Protein AF-0000000084549897 (afdb_homodimer)

Secondary structure (DSSP, 8-state):
---------------SS-EEEEEEEEEE-S-HHHHHHHHHHHH--EEEEEESGGGT-SSEEEEEEEETTEEEEEEEESSTTSHHHHHHHHH-SEEEEEEEEES-HHHHHHHHHHTT-EEEEEEEEEEETTEEEEEEEEE-STT-EEEEEEESS--SSSSTT-EE--S--------EEEEEEEEEE-S-HHHHHHHIIIII--EEEEEE-TTTSB-SS-EEEEEEEE-TTS--EEEEEEEE--SS--HHHHHHHHHTS-EEEEEEEEES-HHHHHHHHHHTT--B----THHHHTHHHHH---SS-HHHHHHHT-EEEEETTEEEEEEEBPPSSSSTT-EEEEEEEEB--S--HHHHHHHHHHHHHHHHHTT--/---------------SS-EEEEEEEEEE-S-HHHHHHHHHHHH--EEEEEESGGGT-SSEEEEEEEETTEEEEEEEESSTTSHHHHHHHHH-SEEEEEEEEES-HHHHHHHHHHTT-EEEEEEEEEEETTEEEEEEEEE-STT-EEEEEEESS--SSSSTT-EE--S--------EEEEEEEEEE-S-HHHHHHHIIIII--EEEEEE-TTTSB-SS-EEEEEEEE-TTS--EEEEEEEE--SS--HHHHHHHHHTS-EEEEEEEEES-HHHHHHHHHHTT--B----THHHHTHHHHH---SS-HHHHHHHT-EEEEETTEEEEEEEBPPSSSSTT-EEEEEEEEB--S--HHHHHHHHHHHHHHHHHTT--

InterPro domains:
  IPR004360 Glyoxalase/fosfomycin resistance/dioxygenase domain [PF00903] (22-131)
  IPR004360 Glyoxalase/fosfomycin resistance/dioxygenase domain [PF00903] (178-324)
  IPR005956 4-hydroxyphenylpyruvate dioxygenase [PIRSF009283] (13-372)
  IPR005956 4-hydroxyphenylpyruvate dioxygenase [PTHR11959] (11-372)
  IPR005956 4-hydroxyphenylpyruvate dioxygenase [TIGR01263] (21-372)
  IPR029068 Glyoxalase/Bleomycin resistance protein/Dihydroxybiphenyl dioxygenase [G3DSA:3.10.180.10] (5-171)
  IPR029068 Glyoxalase/Bleomycin resistance protein/Dihydroxybiphenyl dioxygenase [G3DSA:3.10.180.10] (173-373)
  IPR029068 Glyoxalase/Bleomycin resistance protein/Dihydroxybiphenyl dioxygenase [SSF54593] (13-360)
  IPR037523 Vicinal oxygen chelate (VOC), core domain [PS51819] (21-151)
  IPR037523 Vicinal oxygen chelate (VOC), core domain [PS51819] (178-330)
  IPR041735 4-hydroxyphenylpyruvate dioxygenase, C-terminal [cd07250] (176-365)
  IPR041736 4-hydroxyphenylpyruvate dioxygenase, N-terminal [cd08342] (22-164)

Solvent-accessible surface area (backbone atoms only — not comparable to full-atom values): 37862 Å² total; per-residue (Å²): 129,82,78,78,72,63,71,60,83,76,74,89,60,85,62,74,38,60,67,75,44,76,54,32,38,30,30,32,33,57,36,21,55,43,50,49,48,44,43,17,60,38,62,15,24,39,73,50,22,34,29,21,43,68,62,68,34,79,51,41,33,35,41,32,30,38,40,66,70,32,34,40,34,32,28,17,40,43,45,53,83,37,71,49,28,50,43,27,33,50,36,38,58,43,56,39,32,48,22,31,26,30,85,50,59,66,59,37,50,55,50,17,38,73,49,67,36,46,73,72,38,74,75,46,78,46,68,51,99,43,31,31,38,38,37,32,33,37,49,56,63,63,78,28,31,32,37,38,37,25,77,74,59,54,69,56,69,75,50,73,69,41,37,67,49,84,66,83,82,82,48,60,71,45,56,49,47,32,70,54,38,42,32,33,40,35,86,52,40,67,62,51,54,48,45,38,28,57,31,45,46,29,40,66,55,38,60,40,44,50,83,71,33,52,60,96,37,25,17,32,31,38,37,30,29,23,39,78,85,60,69,48,34,39,37,34,28,19,54,32,88,48,84,32,66,17,69,52,45,51,26,32,63,52,30,66,44,35,39,50,36,35,45,29,34,26,28,90,48,52,68,64,28,51,51,48,23,45,76,48,60,54,56,60,49,66,58,66,72,71,66,59,75,53,37,53,80,72,53,46,88,70,94,69,59,64,68,58,30,58,75,68,32,48,41,72,32,52,56,99,59,24,30,32,37,36,40,45,38,40,53,69,42,67,39,79,41,33,32,45,32,46,34,24,65,59,58,30,81,78,82,47,65,66,46,50,40,52,49,50,52,34,52,45,53,51,34,49,55,34,64,69,90,130,82,81,80,73,62,72,59,84,76,73,88,60,85,62,76,36,62,68,76,44,75,56,31,38,29,31,33,33,57,36,23,56,42,50,49,48,44,44,18,60,38,62,16,23,40,73,51,22,34,30,22,43,67,62,67,34,77,50,41,33,36,41,31,30,37,39,67,69,32,33,40,34,31,28,18,42,42,44,53,83,38,72,49,27,52,43,27,33,50,37,38,59,43,56,39,31,47,24,30,25,34,87,52,60,66,58,39,51,56,49,16,39,72,49,67,36,46,74,72,40,74,74,46,78,46,67,50,99,44,33,30,36,36,36,32,33,37,50,58,64,65,78,28,31,33,37,37,37,26,77,73,60,54,70,56,70,76,52,73,70,41,38,67,49,84,66,83,83,80,48,60,72,47,56,49,47,32,70,54,36,42,30,34,39,35,85,53,39,69,62,52,54,50,45,39,30,59,30,44,46,28,42,67,56,39,59,40,44,52,83,72,33,54,60,96,37,26,18,33,31,36,37,28,30,23,38,78,84,60,68,47,35,39,37,34,27,17,54,31,88,47,83,34,67,17,69,54,45,50,25,30,63,50,30,65,44,35,38,49,36,35,46,29,33,27,28,91,47,53,67,63,27,50,50,48,25,44,74,46,59,54,55,60,48,68,59,64,72,70,68,58,76,54,36,54,80,74,54,46,88,70,93,69,58,65,68,58,30,59,75,67,34,46,42,72,32,52,57,99,61,25,30,33,38,35,38,45,38,41,54,70,43,67,40,81,42,32,33,46,30,46,33,24,66,58,58,30,82,77,81,47,66,66,46,50,41,53,50,51,51,36,53,47,53,53,35,50,55,36,62,68,90

Organism: NCBI:txid1508404

Nearest PDB structures (foldseek):
  1t47-assembly1_B  TM=9.363E-01  e=7.857E-50  Streptomyces avermitilis
  1sqi-assembly1_B  TM=9.260E-01  e=2.724E-42  Rattus norvegicus
  2r5v-assembly2_B  TM=9.479E-01  e=2.014E-39  Amycolatopsis orientalis
  2r5v-assembly1_A  TM=9.262E-01  e=3.745E-38  Amycolatopsis orientalis
  7yvv-assembly1_A  TM=9.161E-01  e=2.733E-37  Amycolatopsis sp. Hca4

Structure (mmCIF, N/CA/C/O backbone):
data_AF-0000000084549897-model_v1
#
loop_
_entity.id
_entity.type
_entity.pdbx_description
1 polymer '4-hydroxyphenylpyruvate dioxygenase'
#
loop_
_atom_site.group_PDB
_atom_site.id
_atom_site.type_symbol
_atom_site.label_atom_id
_atom_site.label_alt_id
_atom_site.label_comp_id
_atom_site.label_asym_id
_atom_site.label_entity_id
_atom_site.label_seq_id
_atom_site.pdbx_PDB_ins_code
_atom_site.Cartn_x
_atom_site.Cartn_y
_atom_site.Cartn_z
_atom_site.occupancy
_atom_site.B_iso_or_equiv
_atom_site.auth_seq_id
_atom_site.auth_comp_id
_atom_site.auth_asym_id
_atom_site.auth_atom_id
_atom_site.pdbx_PDB_model_num
ATOM 1 N N . MET A 1 1 ? 25.094 -38.125 -17.781 1 20.25 1 MET A N 1
ATOM 2 C CA . MET A 1 1 ? 23.828 -38.812 -18.047 1 20.25 1 MET A CA 1
ATOM 3 C C . MET A 1 1 ? 22.641 -37.969 -17.609 1 20.25 1 MET A C 1
ATOM 5 O O . MET A 1 1 ? 22.531 -37.594 -16.438 1 20.25 1 MET A O 1
ATOM 9 N N . ALA A 1 2 ? 22.141 -37.344 -18.562 1 30.16 2 ALA A N 1
ATOM 10 C CA . ALA A 1 2 ? 21.062 -36.344 -18.422 1 30.16 2 ALA A CA 1
ATOM 11 C C . ALA A 1 2 ? 19.875 -36.938 -17.656 1 30.16 2 ALA A C 1
ATOM 13 O O . ALA A 1 2 ? 19.297 -37.938 -18.078 1 30.16 2 ALA A O 1
ATOM 14 N N . LYS A 1 3 ? 19.828 -36.75 -16.344 1 38.41 3 LYS A N 1
ATOM 15 C CA . LYS A 1 3 ? 18.734 -37.25 -15.516 1 38.41 3 LYS A CA 1
ATOM 16 C C . LYS A 1 3 ? 17.391 -36.938 -16.156 1 38.41 3 LYS A C 1
ATOM 18 O O . LYS A 1 3 ? 17.125 -35.812 -16.578 1 38.41 3 LYS A O 1
ATOM 23 N N . ASP A 1 4 ? 16.5 -37.906 -16.469 1 32.31 4 ASP A N 1
ATOM 24 C CA . ASP A 1 4 ? 15.273 -38.062 -17.25 1 32.31 4 ASP A CA 1
ATOM 25 C C . ASP A 1 4 ? 14.141 -37.219 -16.641 1 32.31 4 ASP A C 1
ATOM 27 O O . ASP A 1 4 ? 13.875 -37.312 -15.445 1 32.31 4 ASP A O 1
ATOM 31 N N . VAL A 1 5 ? 13.75 -36.062 -17.172 1 44.5 5 VAL A N 1
ATOM 32 C CA . VAL A 1 5 ? 12.5 -35.344 -16.953 1 44.5 5 VAL A CA 1
ATOM 33 C C . VAL A 1 5 ? 11.32 -36.281 -17.25 1 44.5 5 VAL A C 1
ATOM 35 O O . VAL A 1 5 ? 11.117 -36.688 -18.391 1 44.5 5 VAL A O 1
ATOM 38 N N . THR A 1 6 ? 10.891 -37.031 -16.344 1 42.66 6 THR A N 1
ATOM 39 C CA . THR A 1 6 ? 9.82 -38 -16.625 1 42.66 6 THR A CA 1
ATOM 40 C C . THR A 1 6 ? 8.477 -37.281 -16.75 1 42.66 6 THR A C 1
ATOM 42 O O . THR A 1 6 ? 8.055 -36.562 -15.836 1 42.66 6 THR A O 1
ATOM 45 N N . GLU A 1 7 ? 8.039 -37.062 -17.938 1 43.56 7 GLU A N 1
ATOM 46 C CA . GLU A 1 7 ? 6.664 -36.688 -18.219 1 43.56 7 GLU A CA 1
ATOM 47 C C . GLU A 1 7 ? 5.688 -37.781 -17.844 1 43.56 7 GLU A C 1
ATOM 49 O O . GLU A 1 7 ? 5.867 -38.938 -18.266 1 43.56 7 GLU A O 1
ATOM 54 N N . VAL A 1 8 ? 4.914 -37.812 -16.828 1 47.12 8 VAL A N 1
ATOM 55 C CA . VAL A 1 8 ? 3.986 -38.844 -16.438 1 47.12 8 VAL A CA 1
ATOM 56 C C . VAL A 1 8 ? 2.711 -38.75 -17.266 1 47.12 8 VAL A C 1
ATOM 58 O O . VAL A 1 8 ? 2.092 -37.688 -17.344 1 47.12 8 VAL A O 1
ATOM 61 N N . THR A 1 9 ? 2.453 -39.656 -18.172 1 41.38 9 THR A N 1
ATOM 62 C CA . THR A 1 9 ? 1.245 -39.812 -18.969 1 41.38 9 THR A CA 1
ATOM 63 C C . THR A 1 9 ? 0.014 -39.938 -18.078 1 41.38 9 THR A C 1
ATOM 65 O O . THR A 1 9 ? -0.021 -40.781 -17.188 1 41.38 9 THR A O 1
ATOM 68 N N . GLN A 1 10 ? -0.901 -39 -18.031 1 42.91 10 GLN A N 1
ATOM 69 C CA . GLN A 1 10 ? -2.074 -38.844 -17.172 1 42.91 10 GLN A CA 1
ATOM 70 C C . GLN A 1 10 ? -3.234 -39.688 -17.688 1 42.91 10 GLN A C 1
ATOM 72 O O . GLN A 1 10 ? -3.654 -39.562 -18.844 1 42.91 10 GLN A O 1
ATOM 77 N N . GLU A 1 11 ? -3.377 -40.906 -17.328 1 41.66 11 GLU A N 1
ATOM 78 C CA . GLU A 1 11 ? -4.656 -41.594 -17.516 1 41.66 11 GLU A CA 1
ATOM 79 C C . GLU A 1 11 ? -5.809 -40.75 -16.953 1 41.66 11 GLU A C 1
ATOM 81 O O . GLU A 1 11 ? -5.676 -40.125 -15.906 1 41.66 11 GLU A O 1
ATOM 86 N N . MET A 1 12 ? -6.816 -40.406 -17.766 1 44.25 12 MET A N 1
ATOM 87 C CA . MET A 1 12 ? -8 -39.625 -17.453 1 44.25 12 MET A CA 1
ATOM 88 C C . MET A 1 12 ? -8.797 -40.25 -16.312 1 44.25 12 MET A C 1
ATOM 90 O O . MET A 1 12 ? -9.477 -41.25 -16.5 1 44.25 12 MET A O 1
ATOM 94 N N . VAL A 1 13 ? -8.375 -40.375 -15.164 1 51.94 13 VAL A N 1
ATOM 95 C CA . VAL A 1 13 ? -9.156 -40.812 -14.008 1 51.94 13 VAL A CA 1
ATOM 96 C C . VAL A 1 13 ? -10.203 -39.75 -13.68 1 51.94 13 VAL A C 1
ATOM 98 O O . VAL A 1 13 ? -10 -38.562 -13.945 1 51.94 13 VAL A O 1
ATOM 101 N N . GLU A 1 14 ? -11.461 -40.219 -13.398 1 60 14 GLU A N 1
ATOM 102 C CA . GLU A 1 14 ? -12.555 -39.375 -12.922 1 60 14 GLU A CA 1
ATOM 103 C C . GLU A 1 14 ? -12.055 -38.344 -11.914 1 60 14 GLU A C 1
ATOM 105 O O . GLU A 1 14 ? -11.32 -38.688 -10.984 1 60 14 GLU A O 1
ATOM 110 N N . ASP A 1 15 ? -12.312 -37.031 -12.188 1 76.38 15 ASP A N 1
ATOM 111 C CA . ASP A 1 15 ? -11.891 -35.938 -11.32 1 76.38 15 ASP A CA 1
ATOM 112 C C . ASP A 1 15 ? -12.633 -35.969 -9.992 1 76.38 15 ASP A C 1
ATOM 114 O O . ASP A 1 15 ? -13.852 -35.75 -9.945 1 76.38 15 ASP A O 1
ATOM 118 N N . ILE A 1 16 ? -12.086 -36.375 -8.953 1 84.81 16 ILE A N 1
ATOM 119 C CA . ILE A 1 16 ? -12.688 -36.562 -7.641 1 84.81 16 ILE A CA 1
ATOM 120 C C . ILE A 1 16 ? -12.984 -35.188 -7.023 1 84.81 16 ILE A C 1
ATOM 122 O O . ILE A 1 16 ? -13.727 -35.094 -6.043 1 84.81 16 ILE A O 1
ATOM 126 N N . PHE A 1 17 ? -12.477 -34.219 -7.527 1 89.56 17 PHE A N 1
ATOM 127 C CA . PHE A 1 17 ? -12.656 -32.812 -7.113 1 89.56 17 PHE A CA 1
ATOM 128 C C . PHE A 1 17 ? -12.664 -31.891 -8.32 1 89.56 17 PHE A C 1
ATOM 130 O O . PHE A 1 17 ? -11.672 -31.234 -8.609 1 89.56 17 PHE A O 1
ATOM 137 N N . PRO A 1 18 ? -13.734 -31.844 -8.945 1 87.94 18 PRO A N 1
ATOM 138 C CA . PRO A 1 18 ? -13.758 -31.109 -10.219 1 87.94 18 PRO A CA 1
ATOM 139 C C . PRO A 1 18 ? -13.727 -29.594 -10.031 1 87.94 18 PRO A C 1
ATOM 141 O O . PRO A 1 18 ? -14.742 -28.984 -9.695 1 87.94 18 PRO A O 1
ATOM 144 N N . VAL A 1 19 ? -12.609 -29.094 -10.227 1 91.62 19 VAL A N 1
ATOM 145 C CA . VAL A 1 19 ? -12.43 -27.641 -10.234 1 91.62 19 VAL A CA 1
ATOM 146 C C . VAL A 1 19 ? -12.672 -27.109 -11.648 1 91.62 19 VAL A C 1
ATOM 148 O O . VAL A 1 19 ? -12.094 -27.594 -12.617 1 91.62 19 VAL A O 1
ATOM 151 N N . GLU A 1 20 ? -13.477 -26.156 -11.727 1 91.19 20 GLU A N 1
ATOM 152 C CA . GLU A 1 20 ? -13.812 -25.594 -13.031 1 91.19 20 GLU A CA 1
ATOM 153 C C . GLU A 1 20 ? -12.828 -24.5 -13.438 1 91.19 20 GLU A C 1
ATOM 155 O O . GLU A 1 20 ? -12.391 -24.453 -14.594 1 91.19 20 GLU A O 1
ATOM 160 N N . SER A 1 21 ? -12.555 -23.625 -12.523 1 94.75 21 SER A N 1
ATOM 161 C CA . SER A 1 21 ? -11.68 -22.484 -12.805 1 94.75 21 SER A CA 1
ATOM 162 C C . SER A 1 21 ? -11.266 -21.781 -11.523 1 94.75 21 SER A C 1
ATOM 164 O O . SER A 1 21 ? -11.781 -22.078 -10.445 1 94.75 21 SER A O 1
ATOM 166 N N . PHE A 1 22 ? -10.289 -20.922 -11.68 1 97.31 22 PHE A N 1
ATOM 167 C CA . PHE A 1 22 ? -10.047 -19.953 -10.617 1 97.31 22 PHE A CA 1
ATOM 168 C C . PHE A 1 22 ? -11.242 -19.016 -10.445 1 97.31 22 PHE A C 1
ATOM 170 O O . PHE A 1 22 ? -11.766 -18.484 -11.43 1 97.31 22 PHE A O 1
ATOM 177 N N . HIS A 1 23 ? -11.719 -18.906 -9.25 1 98.31 23 HIS A N 1
ATOM 178 C CA . HIS A 1 23 ? -12.742 -17.891 -8.984 1 98.31 23 HIS A CA 1
ATOM 179 C C . HIS A 1 23 ? -12.117 -16.531 -8.711 1 98.31 23 HIS A C 1
ATOM 181 O O . HIS A 1 23 ? -12.531 -15.523 -9.289 1 98.31 23 HIS A O 1
ATOM 187 N N . HIS A 1 24 ? -11.156 -16.5 -7.82 1 98.75 24 HIS A N 1
ATOM 188 C CA . HIS A 1 24 ? -10.422 -15.281 -7.461 1 98.75 24 HIS A CA 1
ATOM 189 C C . HIS A 1 24 ? -9.148 -15.617 -6.695 1 98.75 24 HIS A C 1
ATOM 191 O O . HIS A 1 24 ? -8.984 -16.734 -6.199 1 98.75 24 HIS A O 1
ATOM 197 N N . LEU A 1 25 ? -8.25 -14.734 -6.672 1 98.88 25 LEU A N 1
ATOM 198 C CA . LEU A 1 25 ? -7.152 -14.727 -5.707 1 98.88 25 LEU A CA 1
ATOM 199 C C . LEU A 1 25 ? -7.277 -13.555 -4.742 1 98.88 25 LEU A C 1
ATOM 201 O O . LEU A 1 25 ? -7.461 -12.414 -5.168 1 98.88 25 LEU A O 1
ATOM 205 N N . GLU A 1 26 ? -7.238 -13.836 -3.48 1 98.94 26 GLU A N 1
ATOM 206 C CA . GLU A 1 26 ? -7.348 -12.766 -2.492 1 98.94 26 GLU A CA 1
ATOM 207 C C . GLU A 1 26 ? -5.996 -12.477 -1.84 1 98.94 26 GLU A C 1
ATOM 209 O O . GLU A 1 26 ? -5.348 -13.391 -1.314 1 98.94 26 GLU A O 1
ATOM 214 N N . LEU A 1 27 ? -5.613 -11.273 -1.87 1 98.94 27 LEU A N 1
ATOM 215 C CA . LEU A 1 27 ? -4.395 -10.805 -1.224 1 98.94 27 LEU A CA 1
ATOM 216 C C . LEU A 1 27 ? -4.723 -10.023 0.046 1 98.94 27 LEU A C 1
ATOM 218 O O . LEU A 1 27 ? -5.586 -9.141 0.035 1 98.94 27 LEU A O 1
ATOM 222 N N . TYR A 1 28 ? -4.086 -10.375 1.13 1 98.88 28 TYR A N 1
ATOM 223 C CA . TYR A 1 28 ? -4.102 -9.562 2.34 1 98.88 28 TYR A CA 1
ATOM 224 C C . TYR A 1 28 ? -2.992 -8.516 2.307 1 98.88 28 TYR A C 1
ATOM 226 O O . TYR A 1 28 ? -1.827 -8.844 2.074 1 98.88 28 TYR A O 1
ATOM 234 N N . VAL A 1 29 ? -3.428 -7.289 2.52 1 98.81 29 VAL A N 1
ATOM 235 C CA . VAL A 1 29 ? -2.479 -6.195 2.332 1 98.81 29 VAL A CA 1
ATOM 236 C C . VAL A 1 29 ? -2.641 -5.172 3.453 1 98.81 29 VAL A C 1
ATOM 238 O O . VAL A 1 29 ? -3.662 -5.156 4.148 1 98.81 29 VAL A O 1
ATOM 241 N N . GLY A 1 30 ? -1.624 -4.34 3.639 1 98.19 30 GLY A N 1
ATOM 242 C CA . GLY A 1 30 ? -1.642 -3.336 4.691 1 98.19 30 GLY A CA 1
ATOM 243 C C . GLY A 1 30 ? -2.529 -2.15 4.371 1 98.19 30 GLY A C 1
ATOM 244 O O . GLY A 1 30 ? -3.039 -1.485 5.273 1 98.19 30 GLY A O 1
ATOM 245 N N . ASN A 1 31 ? -2.688 -1.859 3.117 1 98.44 31 ASN A N 1
ATOM 246 C CA . ASN A 1 31 ? -3.5 -0.764 2.598 1 98.44 31 ASN A CA 1
ATOM 247 C C . ASN A 1 31 ? -4.156 -1.135 1.271 1 98.44 31 ASN A C 1
ATOM 249 O O . ASN A 1 31 ? -3.582 -0.912 0.205 1 98.44 31 ASN A O 1
ATOM 253 N N . ALA A 1 32 ? -5.379 -1.574 1.386 1 98.81 32 ALA A N 1
ATOM 254 C CA . ALA A 1 32 ? -6.078 -2.115 0.223 1 98.81 32 ALA A CA 1
ATOM 255 C C . ALA A 1 32 ? -6.332 -1.03 -0.819 1 98.81 32 ALA A C 1
ATOM 257 O O . ALA A 1 32 ? -6.301 -1.296 -2.023 1 98.81 32 ALA A O 1
ATOM 258 N N . LYS A 1 33 ? -6.621 0.101 -0.371 1 97.94 33 LYS A N 1
ATOM 259 C CA . LYS A 1 33 ? -6.895 1.21 -1.28 1 97.94 33 LYS A CA 1
ATOM 260 C C . LYS A 1 33 ? -5.695 1.495 -2.18 1 97.94 33 LYS A C 1
ATOM 262 O O . LYS A 1 33 ? -5.832 1.557 -3.402 1 97.94 33 LYS A O 1
ATOM 267 N N . GLN A 1 34 ? -4.547 1.67 -1.609 1 98.38 34 GLN A N 1
ATOM 268 C CA . GLN A 1 34 ? -3.35 1.969 -2.385 1 98.38 34 GLN A CA 1
ATOM 269 C C . GLN A 1 34 ? -2.918 0.766 -3.219 1 98.38 34 GLN A C 1
ATOM 271 O O . GLN A 1 34 ? -2.426 0.924 -4.34 1 98.38 34 GLN A O 1
ATOM 276 N N . SER A 1 35 ? -3.047 -0.385 -2.656 1 98.62 35 SER A N 1
ATOM 277 C CA . SER A 1 35 ? -2.709 -1.579 -3.424 1 98.62 35 SER A CA 1
ATOM 278 C C . SER A 1 35 ? -3.604 -1.721 -4.648 1 98.62 35 SER A C 1
ATOM 280 O O . SER A 1 35 ? -3.129 -2.066 -5.734 1 98.62 35 SER A O 1
ATOM 282 N N . ALA A 1 36 ? -4.902 -1.525 -4.457 1 98.19 36 ALA A N 1
ATOM 283 C CA . ALA A 1 36 ? -5.805 -1.532 -5.602 1 98.19 36 ALA A CA 1
ATOM 284 C C . ALA A 1 36 ? -5.375 -0.505 -6.645 1 98.19 36 ALA A C 1
ATOM 286 O O . ALA A 1 36 ? -5.363 -0.797 -7.844 1 98.19 36 ALA A O 1
ATOM 287 N N . TYR A 1 37 ? -5.059 0.671 -6.195 1 97.19 37 TYR A N 1
ATOM 288 C CA . TYR A 1 37 ? -4.562 1.711 -7.09 1 97.19 37 TYR A CA 1
ATOM 289 C C . TYR A 1 37 ? -3.359 1.217 -7.883 1 97.19 37 TYR A C 1
ATOM 291 O O . TYR A 1 37 ? -3.285 1.413 -9.102 1 97.19 37 TYR A O 1
ATOM 299 N N . TYR A 1 38 ? -2.395 0.596 -7.199 1 97.69 38 TYR A N 1
ATOM 300 C CA . TYR A 1 38 ? -1.187 0.078 -7.828 1 97.69 38 TYR A CA 1
ATOM 301 C C . TYR A 1 38 ? -1.531 -0.906 -8.938 1 97.69 38 TYR A C 1
ATOM 303 O O . TYR A 1 38 ? -1.044 -0.776 -10.07 1 97.69 38 TYR A O 1
ATOM 311 N N . PHE A 1 39 ? -2.387 -1.882 -8.656 1 98.19 39 PHE A N 1
ATOM 312 C CA . PHE A 1 39 ? -2.717 -2.91 -9.641 1 98.19 39 PHE A CA 1
ATOM 313 C C . PHE A 1 39 ? -3.516 -2.32 -10.797 1 98.19 39 PHE A C 1
ATOM 315 O O . PHE A 1 39 ? -3.393 -2.77 -11.938 1 98.19 39 PHE A O 1
ATOM 322 N N . CYS A 1 40 ? -4.297 -1.349 -10.531 1 97.44 40 CYS A N 1
ATOM 323 C CA . CYS A 1 40 ? -5.055 -0.705 -11.594 1 97.44 40 CYS A CA 1
ATOM 324 C C . CYS A 1 40 ? -4.145 0.122 -12.492 1 97.44 40 CYS A C 1
ATOM 326 O O . CYS A 1 40 ? -4.199 0.005 -13.719 1 97.44 40 CYS A O 1
ATOM 328 N N . HIS A 1 41 ? -3.264 0.887 -11.914 1 95.62 41 HIS A N 1
ATOM 329 C CA . HIS A 1 41 ? -2.459 1.833 -12.68 1 95.62 41 HIS A CA 1
ATOM 330 C C . HIS A 1 41 ? -1.226 1.157 -13.266 1 95.62 41 HIS A C 1
ATOM 332 O O . HIS A 1 41 ? -0.786 1.508 -14.367 1 95.62 41 HIS A O 1
ATOM 338 N N . ALA A 1 42 ? -0.665 0.201 -12.57 1 96.38 42 ALA A N 1
ATOM 339 C CA . ALA A 1 42 ? 0.542 -0.465 -13.055 1 96.38 42 ALA A CA 1
ATOM 340 C C . ALA A 1 42 ? 0.193 -1.643 -13.961 1 96.38 42 ALA A C 1
ATOM 342 O O . ALA A 1 42 ? 0.817 -1.837 -15.008 1 96.38 42 ALA A O 1
ATOM 343 N N . PHE A 1 43 ? -0.858 -2.379 -13.562 1 98 43 PHE A N 1
ATOM 344 C CA . PHE A 1 43 ? -1.108 -3.637 -14.258 1 98 43 PHE A CA 1
ATOM 345 C C . PHE A 1 43 ? -2.395 -3.559 -15.078 1 98 43 PHE A C 1
ATOM 347 O O . PHE A 1 43 ? -2.773 -4.523 -15.742 1 98 43 PHE A O 1
ATOM 354 N N . GLY A 1 44 ? -3.139 -2.496 -14.984 1 97.62 44 GLY A N 1
ATOM 355 C CA . GLY A 1 44 ? -4.258 -2.252 -15.883 1 97.62 44 GLY A CA 1
ATOM 356 C C . GLY A 1 44 ? -5.551 -2.895 -15.414 1 97.62 44 GLY A C 1
ATOM 357 O O . GLY A 1 44 ? -6.488 -3.057 -16.203 1 97.62 44 GLY A O 1
ATOM 358 N N . PHE A 1 45 ? -5.637 -3.291 -14.203 1 98.12 45 PHE A N 1
ATOM 359 C CA . PHE A 1 45 ? -6.883 -3.836 -13.672 1 98.12 45 PHE A CA 1
ATOM 360 C C . PHE A 1 45 ? -7.922 -2.736 -13.492 1 98.12 45 PHE A C 1
ATOM 362 O O . PHE A 1 45 ? -7.578 -1.552 -13.453 1 98.12 45 PHE A O 1
ATOM 369 N N . GLU A 1 46 ? -9.164 -3.197 -13.375 1 97.31 46 GLU A N 1
ATOM 370 C CA . GLU A 1 46 ? -10.273 -2.305 -13.07 1 97.31 46 GLU A CA 1
ATOM 371 C C . GLU A 1 46 ? -11.008 -2.748 -11.805 1 97.31 46 GLU A C 1
ATOM 373 O O . GLU A 1 46 ? -11.25 -3.941 -11.609 1 97.31 46 GLU A O 1
ATOM 378 N N . ILE A 1 47 ? -11.328 -1.812 -10.953 1 97.69 47 ILE A N 1
ATOM 379 C CA . ILE A 1 47 ? -12.117 -2.143 -9.766 1 97.69 47 ILE A CA 1
ATOM 380 C C . ILE A 1 47 ? -13.57 -2.361 -10.156 1 97.69 47 ILE A C 1
ATOM 382 O O . ILE A 1 47 ? -14.211 -1.476 -10.734 1 97.69 47 ILE A O 1
ATOM 386 N N . LYS A 1 48 ? -14.156 -3.477 -9.812 1 97.19 48 LYS A N 1
ATOM 387 C CA . LYS A 1 48 ? -15.516 -3.807 -10.219 1 97.19 48 LYS A CA 1
ATOM 388 C C . LYS A 1 48 ? -16.469 -3.791 -9.023 1 97.19 48 LYS A C 1
ATOM 390 O O . LYS A 1 48 ? -17.656 -3.475 -9.172 1 97.19 48 LYS A O 1
ATOM 395 N N . ALA A 1 49 ? -15.984 -4.184 -7.883 1 98.19 49 ALA A N 1
ATOM 396 C CA . ALA A 1 49 ? -16.828 -4.281 -6.688 1 98.19 49 ALA A CA 1
ATOM 397 C C . ALA A 1 49 ? -16.047 -3.863 -5.441 1 98.19 49 ALA A C 1
ATOM 399 O O . ALA A 1 49 ? -14.82 -3.758 -5.469 1 98.19 49 ALA A O 1
ATOM 400 N N . TYR A 1 50 ? -16.812 -3.623 -4.414 1 97.88 50 TYR A N 1
ATOM 401 C CA . TYR A 1 50 ? -16.25 -3.068 -3.186 1 97.88 50 TYR A CA 1
ATOM 402 C C . TYR A 1 50 ? -17.047 -3.521 -1.97 1 97.88 50 TYR A C 1
ATOM 404 O O . TYR A 1 50 ? -18.281 -3.656 -2.039 1 97.88 50 TYR A O 1
ATOM 412 N N . ARG A 1 51 ? -16.359 -3.838 -0.927 1 98 51 ARG A N 1
ATOM 413 C CA . ARG A 1 51 ? -16.938 -4.074 0.395 1 98 51 ARG A CA 1
ATOM 414 C C . ARG A 1 51 ? -16.141 -3.35 1.474 1 98 51 ARG A C 1
ATOM 416 O O . ARG A 1 51 ? -14.914 -3.521 1.569 1 98 51 ARG A O 1
ATOM 423 N N . GLY A 1 52 ? -16.703 -2.553 2.281 1 97.12 52 GLY A N 1
ATOM 424 C CA . GLY A 1 52 ? -16.078 -1.804 3.355 1 97.12 52 GLY A CA 1
ATOM 425 C C . GLY A 1 52 ? -17.062 -1.186 4.316 1 97.12 52 GLY A C 1
ATOM 426 O O . GLY A 1 52 ? -18.172 -1.707 4.5 1 97.12 52 GLY A O 1
ATOM 427 N N . LEU A 1 53 ? -16.703 -0.127 5.012 1 96.44 53 LEU A N 1
ATOM 428 C CA . LEU A 1 53 ? -17.547 0.501 6.016 1 96.44 53 LEU A CA 1
ATOM 429 C C . LEU A 1 53 ? -18.891 0.916 5.41 1 96.44 53 LEU A C 1
ATOM 431 O O . LEU A 1 53 ? -19.938 0.745 6.035 1 96.44 53 LEU A O 1
ATOM 435 N N . GLU A 1 54 ? -18.859 1.396 4.168 1 93.94 54 GLU A N 1
ATOM 436 C CA . GLU A 1 54 ? -20.047 1.921 3.496 1 93.94 54 GLU A CA 1
ATOM 437 C C . GLU A 1 54 ? -21.047 0.806 3.178 1 93.94 54 GLU A C 1
ATOM 439 O O . GLU A 1 54 ? -22.234 1.067 2.953 1 93.94 54 GLU A O 1
ATOM 444 N N . THR A 1 55 ? -20.547 -0.424 3.123 1 94.62 55 THR A N 1
ATOM 445 C CA . THR A 1 55 ? -21.422 -1.552 2.811 1 94.62 55 THR A CA 1
ATOM 446 C C . THR A 1 55 ? -21.703 -2.375 4.062 1 94.62 55 THR A C 1
ATOM 448 O O . THR A 1 55 ? -22.219 -3.492 3.971 1 94.62 55 THR A O 1
ATOM 451 N N . GLY A 1 56 ? -21.203 -1.904 5.211 1 94.75 56 GLY A N 1
ATOM 452 C CA . GLY A 1 56 ? -21.531 -2.549 6.473 1 94.75 56 GLY A CA 1
ATOM 453 C C . GLY A 1 56 ? -20.406 -3.426 7.004 1 94.75 56 GLY A C 1
ATOM 454 O O . GLY A 1 56 ? -20.531 -3.998 8.086 1 94.75 56 GLY A O 1
ATOM 455 N N . SER A 1 57 ? -19.422 -3.586 6.238 1 96.25 57 SER A N 1
ATOM 456 C CA . SER A 1 57 ? -18.266 -4.344 6.723 1 96.25 57 SER A CA 1
ATOM 457 C C . SER A 1 57 ? -17.484 -3.547 7.758 1 96.25 57 SER A C 1
ATOM 459 O O . SER A 1 57 ? -16.938 -2.482 7.449 1 96.25 57 SER A O 1
ATOM 461 N N . ARG A 1 58 ? -17.266 -4.07 8.914 1 96.44 58 ARG A N 1
ATOM 462 C CA . ARG A 1 58 ? -16.75 -3.281 10.023 1 96.44 58 ARG A CA 1
ATOM 463 C C . ARG A 1 58 ? -15.289 -3.631 10.305 1 96.44 58 ARG A C 1
ATOM 465 O O . ARG A 1 58 ? -14.586 -2.883 10.984 1 96.44 58 ARG A O 1
ATOM 472 N N . GLU A 1 59 ? -14.867 -4.746 9.766 1 96.69 59 GLU A N 1
ATOM 473 C CA . GLU A 1 59 ? -13.539 -5.199 10.164 1 96.69 59 GLU A CA 1
ATOM 474 C C . GLU A 1 59 ? -12.586 -5.234 8.977 1 96.69 59 GLU A C 1
ATOM 476 O O . GLU A 1 59 ? -11.359 -5.258 9.156 1 96.69 59 GLU A O 1
ATOM 481 N N . ARG A 1 60 ? -13.141 -5.359 7.805 1 97.81 60 ARG A N 1
ATOM 482 C CA . ARG A 1 60 ? -12.273 -5.484 6.641 1 97.81 60 ARG A CA 1
ATOM 483 C C . ARG A 1 60 ? -12.805 -4.66 5.473 1 97.81 60 ARG A C 1
ATOM 485 O O . ARG A 1 60 ? -14 -4.359 5.41 1 97.81 60 ARG A O 1
ATOM 492 N N . VAL A 1 61 ? -11.969 -4.25 4.613 1 98.62 61 VAL A N 1
ATOM 493 C CA . VAL A 1 61 ? -12.281 -3.576 3.357 1 98.62 61 VAL A CA 1
ATOM 494 C C . VAL A 1 61 ? -11.68 -4.359 2.191 1 98.62 61 VAL A C 1
ATOM 496 O O . VAL A 1 61 ? -10.57 -4.883 2.291 1 98.62 61 VAL A O 1
ATOM 499 N N . SER A 1 62 ? -12.445 -4.531 1.109 1 98.81 62 SER A N 1
ATOM 500 C CA . SER A 1 62 ? -12.008 -5.328 -0.03 1 98.81 62 SER A CA 1
ATOM 501 C C . SER A 1 62 ? -12.367 -4.652 -1.35 1 98.81 62 SER A C 1
ATOM 503 O O . SER A 1 62 ? -13.477 -4.145 -1.511 1 98.81 62 SER A O 1
ATOM 505 N N . TYR A 1 63 ? -11.43 -4.598 -2.242 1 98.69 63 TYR A N 1
ATOM 506 C CA . TYR A 1 63 ? -11.625 -4.184 -3.627 1 98.69 63 TYR A CA 1
ATOM 507 C C . TYR A 1 63 ? -11.492 -5.367 -4.574 1 98.69 63 TYR A C 1
ATOM 509 O O . TYR A 1 63 ? -10.5 -6.098 -4.523 1 98.69 63 TYR A O 1
ATOM 517 N N . VAL A 1 64 ? -12.461 -5.559 -5.434 1 98.75 64 VAL A N 1
ATOM 518 C CA . VAL A 1 64 ? -12.414 -6.613 -6.441 1 98.75 64 VAL A CA 1
ATOM 519 C C . VAL A 1 64 ? -11.922 -6.035 -7.766 1 98.75 64 VAL A C 1
ATOM 521 O O . VAL A 1 64 ? -12.57 -5.168 -8.352 1 98.75 64 VAL A O 1
ATOM 524 N N . LEU A 1 65 ? -10.797 -6.492 -8.219 1 98.56 65 LEU A N 1
ATOM 525 C CA . LEU A 1 65 ? -10.18 -6.043 -9.469 1 98.56 65 LEU A CA 1
ATOM 526 C C . LEU A 1 65 ? -10.328 -7.098 -10.555 1 98.56 65 LEU A C 1
ATOM 528 O O . LEU A 1 65 ? -10.188 -8.297 -10.289 1 98.56 65 LEU A O 1
ATOM 532 N N . GLU A 1 66 ? -10.555 -6.617 -11.773 1 98 66 GLU A N 1
ATOM 533 C CA . GLU A 1 66 ? -10.719 -7.57 -12.867 1 98 66 GLU A CA 1
ATOM 534 C C . GLU A 1 66 ? -9.961 -7.125 -14.117 1 98 66 GLU A C 1
ATOM 536 O O . GLU A 1 66 ? -9.859 -5.93 -14.391 1 98 66 GLU A O 1
ATOM 541 N N . GLN A 1 67 ? -9.422 -7.926 -14.812 1 98.19 67 GLN A N 1
ATOM 542 C CA . GLN A 1 67 ? -8.875 -7.855 -16.172 1 98.19 67 GLN A CA 1
ATOM 543 C C . GLN A 1 67 ? -8.93 -9.219 -16.844 1 98.19 67 GLN A C 1
ATOM 545 O O . GLN A 1 67 ? -8.422 -10.211 -16.312 1 98.19 67 GLN A O 1
ATOM 550 N N . GLY A 1 68 ? -9.531 -9.258 -18.094 1 97.69 68 GLY A N 1
ATOM 551 C CA . GLY A 1 68 ? -9.844 -10.578 -18.594 1 97.69 68 GLY A CA 1
ATOM 552 C C . GLY A 1 68 ? -10.688 -11.406 -17.641 1 97.69 68 GLY A C 1
ATOM 553 O O . GLY A 1 68 ? -11.719 -10.938 -17.156 1 97.69 68 GLY A O 1
ATOM 554 N N . VAL A 1 69 ? -10.32 -12.641 -17.453 1 97.69 69 VAL A N 1
ATOM 555 C CA . VAL A 1 69 ? -11.078 -13.484 -16.531 1 97.69 69 VAL A CA 1
ATOM 556 C C . VAL A 1 69 ? -10.398 -13.508 -15.164 1 97.69 69 VAL A C 1
ATOM 558 O O . VAL A 1 69 ? -10.781 -14.281 -14.281 1 97.69 69 VAL A O 1
ATOM 561 N N . ILE A 1 70 ? -9.344 -12.719 -15 1 98.56 70 ILE A N 1
ATOM 562 C CA . ILE A 1 70 ? -8.617 -12.648 -13.734 1 98.56 70 ILE A CA 1
ATOM 563 C C . ILE A 1 70 ? -9.414 -11.82 -12.734 1 98.56 70 ILE A C 1
ATOM 565 O O . ILE A 1 70 ? -9.891 -10.727 -13.055 1 98.56 70 ILE A O 1
ATOM 569 N N . ARG A 1 71 ? -9.555 -12.32 -11.578 1 98.69 71 ARG A N 1
ATOM 570 C CA . ARG A 1 71 ? -10.164 -11.578 -10.477 1 98.69 71 ARG A CA 1
ATOM 571 C C . ARG A 1 71 ? -9.258 -11.578 -9.25 1 98.69 71 ARG A C 1
ATOM 573 O O . ARG A 1 71 ? -8.945 -12.641 -8.703 1 98.69 71 ARG A O 1
ATOM 580 N N . LEU A 1 72 ? -8.805 -10.438 -8.844 1 98.88 72 LEU A N 1
ATOM 581 C CA . LEU A 1 72 ? -8.055 -10.242 -7.605 1 98.88 72 LEU A CA 1
ATOM 582 C C . LEU A 1 72 ? -8.914 -9.547 -6.555 1 98.88 72 LEU A C 1
ATOM 584 O O . LEU A 1 72 ? -9.617 -8.578 -6.863 1 98.88 72 LEU A O 1
ATOM 588 N N . VAL A 1 73 ? -8.961 -10.055 -5.41 1 98.94 73 VAL A N 1
ATOM 589 C CA . VAL A 1 73 ? -9.578 -9.398 -4.266 1 98.94 73 VAL A CA 1
ATOM 590 C C . VAL A 1 73 ? -8.492 -8.844 -3.34 1 98.94 73 VAL A C 1
ATOM 592 O O . VAL A 1 73 ? -7.727 -9.609 -2.748 1 98.94 73 VAL A O 1
ATOM 595 N N . ILE A 1 74 ? -8.43 -7.543 -3.225 1 98.94 74 ILE A N 1
ATOM 596 C CA . ILE A 1 74 ? -7.445 -6.879 -2.371 1 98.94 74 ILE A CA 1
ATOM 597 C C . ILE A 1 74 ? -8.094 -6.496 -1.043 1 98.94 74 ILE A C 1
ATOM 599 O O . ILE A 1 74 ? -9 -5.66 -1.006 1 98.94 74 ILE A O 1
ATOM 603 N N . THR A 1 75 ? -7.621 -7.082 0.028 1 98.94 75 THR A N 1
ATOM 604 C CA . THR A 1 75 ? -8.328 -6.941 1.298 1 98.94 75 THR A CA 1
ATOM 605 C C . THR A 1 75 ? -7.402 -6.363 2.367 1 98.94 75 THR A C 1
ATOM 607 O O . THR A 1 75 ? -6.273 -6.824 2.539 1 98.94 75 THR A O 1
ATOM 610 N N . GLY A 1 76 ? -7.832 -5.324 3.002 1 98.81 76 GLY A N 1
ATOM 611 C CA . GLY A 1 76 ? -7.137 -4.711 4.125 1 98.81 76 GLY A CA 1
ATOM 612 C C . GLY A 1 76 ? -7.922 -4.781 5.422 1 98.81 76 GLY A C 1
ATOM 613 O O . GLY A 1 76 ? -9.07 -5.238 5.434 1 98.81 76 GLY A O 1
ATOM 614 N N . SER A 1 77 ? -7.348 -4.344 6.496 1 98.62 77 SER A N 1
ATOM 615 C CA . SER A 1 77 ? -7.941 -4.395 7.828 1 98.62 77 SER A CA 1
ATOM 616 C C . SER A 1 77 ? -8.438 -3.02 8.266 1 98.62 77 SER A C 1
ATOM 618 O O . SER A 1 77 ? -7.77 -2.01 8.023 1 98.62 77 SER A O 1
ATOM 620 N N . LEU A 1 78 ? -9.531 -2.99 8.922 1 98.12 78 LEU A N 1
ATOM 621 C CA . LEU A 1 78 ? -10.094 -1.738 9.422 1 98.12 78 LEU A CA 1
ATOM 622 C C . LEU A 1 78 ? -9.883 -1.613 10.93 1 98.12 78 LEU A C 1
ATOM 624 O O . LEU A 1 78 ? -10.156 -0.562 11.516 1 98.12 78 LEU A O 1
ATOM 628 N N . THR A 1 79 ? -9.43 -2.697 11.57 1 97.31 79 THR A N 1
ATOM 629 C CA . THR A 1 79 ? -9.102 -2.721 12.992 1 97.31 79 THR A CA 1
ATOM 630 C C . THR A 1 79 ? -7.824 -3.516 13.25 1 97.31 79 THR A C 1
ATOM 632 O O . THR A 1 79 ? -7.285 -4.141 12.328 1 97.31 79 THR A O 1
ATOM 635 N N . ASN A 1 80 ? -7.32 -3.492 14.461 1 96.75 80 ASN A N 1
ATOM 636 C CA . ASN A 1 80 ? -6.031 -4.105 14.75 1 96.75 80 ASN A CA 1
ATOM 637 C C . ASN A 1 80 ? -6.184 -5.574 15.133 1 96.75 80 ASN A C 1
ATOM 639 O O . ASN A 1 80 ? -5.188 -6.281 15.305 1 96.75 80 ASN A O 1
ATOM 643 N N . GLU A 1 81 ? -7.328 -6.066 15.203 1 95.5 81 GLU A N 1
ATOM 644 C CA . GLU A 1 81 ? -7.531 -7.414 15.734 1 95.5 81 GLU A CA 1
ATOM 645 C C . GLU A 1 81 ? -8.055 -8.359 14.656 1 95.5 81 GLU A C 1
ATOM 647 O O . GLU A 1 81 ? -8.648 -9.391 14.961 1 95.5 81 GLU A O 1
ATOM 652 N N . THR A 1 82 ? -7.77 -8.18 13.492 1 97.81 82 THR A N 1
ATOM 653 C CA . THR A 1 82 ? -8.25 -9.031 12.414 1 97.81 82 THR A CA 1
ATOM 654 C C . THR A 1 82 ? -7.18 -10.047 12.008 1 97.81 82 THR A C 1
ATOM 656 O O . THR A 1 82 ? -6 -9.859 12.312 1 97.81 82 THR A O 1
ATOM 659 N N . ASP A 1 83 ? -7.586 -11.117 11.383 1 98.06 83 ASP A N 1
ATOM 660 C CA . ASP A 1 83 ? -6.652 -12.078 10.797 1 98.06 83 ASP A CA 1
ATOM 661 C C . ASP A 1 83 ? -5.809 -11.422 9.703 1 98.06 83 ASP A C 1
ATOM 663 O O . ASP A 1 83 ? -4.668 -11.828 9.469 1 98.06 83 ASP A O 1
ATOM 667 N N . ILE A 1 84 ? -6.336 -10.438 9.055 1 98.56 84 ILE A N 1
ATOM 668 C CA . ILE A 1 84 ? -5.598 -9.711 8.023 1 98.56 84 ILE A CA 1
ATOM 669 C C . ILE A 1 84 ? -4.41 -8.984 8.656 1 98.56 84 ILE A C 1
ATOM 671 O O . ILE A 1 84 ? -3.283 -9.086 8.164 1 98.56 84 ILE A O 1
ATOM 675 N N . ALA A 1 85 ? -4.711 -8.234 9.742 1 98.19 85 ALA A N 1
ATOM 676 C CA . ALA A 1 85 ? -3.656 -7.496 10.438 1 98.19 85 ALA A CA 1
ATOM 677 C C . ALA A 1 85 ? -2.551 -8.438 10.906 1 98.19 85 ALA A C 1
ATOM 679 O O . ALA A 1 85 ? -1.365 -8.117 10.789 1 98.19 85 ALA A O 1
ATOM 680 N N . GLU A 1 86 ? -2.928 -9.57 11.422 1 98.19 86 GLU A N 1
ATOM 681 C CA . GLU A 1 86 ? -1.955 -10.562 11.875 1 98.19 86 GLU A CA 1
ATOM 682 C C . GLU A 1 86 ? -1.141 -11.109 10.711 1 98.19 86 GLU A C 1
ATOM 684 O O . GLU A 1 86 ? 0.079 -11.266 10.812 1 98.19 86 GLU A O 1
ATOM 689 N N . PHE A 1 87 ? -1.818 -11.453 9.664 1 98.56 87 PHE A N 1
ATOM 690 C CA . PHE A 1 87 ? -1.177 -11.992 8.469 1 98.56 87 PHE A CA 1
ATOM 691 C C . PHE A 1 87 ? -0.14 -11.016 7.926 1 98.56 87 PHE A C 1
ATOM 693 O O . PHE A 1 87 ? 1 -11.398 7.652 1 98.56 87 PHE A O 1
ATOM 700 N N . VAL A 1 88 ? -0.5 -9.766 7.793 1 98.44 88 VAL A N 1
ATOM 701 C CA . VAL A 1 88 ? 0.374 -8.75 7.207 1 98.44 88 VAL A CA 1
ATOM 702 C C . VAL A 1 88 ? 1.583 -8.523 8.109 1 98.44 88 VAL A C 1
ATOM 704 O O . VAL A 1 88 ? 2.707 -8.367 7.629 1 98.44 88 VAL A O 1
ATOM 707 N N . LYS A 1 89 ? 1.345 -8.484 9.398 1 98.31 89 LYS A N 1
ATOM 708 C CA . LYS A 1 89 ? 2.471 -8.336 10.312 1 98.31 89 LYS A CA 1
ATOM 709 C C . LYS A 1 89 ? 3.441 -9.508 10.18 1 98.31 89 LYS A C 1
ATOM 711 O O . LYS A 1 89 ? 4.656 -9.312 10.102 1 98.31 89 LYS A O 1
ATOM 716 N N . LEU A 1 90 ? 2.936 -10.648 10.094 1 98.25 90 LEU A N 1
ATOM 717 C CA . LEU A 1 90 ? 3.736 -11.867 10.133 1 98.25 90 LEU A CA 1
ATOM 718 C C . LEU A 1 90 ? 4.406 -12.117 8.781 1 98.25 90 LEU A C 1
ATOM 720 O O . LEU A 1 90 ? 5.613 -12.367 8.719 1 98.25 90 LEU A O 1
ATOM 724 N N . HIS A 1 91 ? 3.672 -12.008 7.664 1 98.38 91 HIS A N 1
ATOM 725 C CA . HIS A 1 91 ? 4.125 -12.477 6.359 1 98.38 91 HIS A CA 1
ATOM 726 C C . HIS A 1 91 ? 4.426 -11.305 5.43 1 98.38 91 HIS A C 1
ATOM 728 O O . HIS A 1 91 ? 5.035 -11.492 4.371 1 98.38 91 HIS A O 1
ATOM 734 N N . GLY A 1 92 ? 4.098 -10.055 5.82 1 97.88 92 GLY A N 1
ATOM 735 C CA . GLY A 1 92 ? 3.957 -9.016 4.809 1 97.88 92 GLY A CA 1
ATOM 736 C C . GLY A 1 92 ? 2.736 -9.211 3.926 1 97.88 92 GLY A C 1
ATOM 737 O O . GLY A 1 92 ? 1.822 -9.953 4.277 1 97.88 92 GLY A O 1
ATOM 738 N N . GLU A 1 93 ? 2.629 -8.492 2.871 1 98.5 93 GLU A N 1
ATOM 739 C CA . GLU A 1 93 ? 1.511 -8.656 1.947 1 98.5 93 GLU A CA 1
ATOM 740 C C . GLU A 1 93 ? 1.66 -9.938 1.125 1 98.5 93 GLU A C 1
ATOM 742 O O . GLU A 1 93 ? 2.775 -10.328 0.773 1 98.5 93 GLU A O 1
ATOM 747 N N . GLY A 1 94 ? 0.544 -10.539 0.845 1 98.44 94 GLY A N 1
ATOM 748 C CA . GLY A 1 94 ? 0.624 -11.766 0.069 1 98.44 94 GLY A CA 1
ATOM 749 C C . GLY A 1 94 ? -0.727 -12.422 -0.155 1 98.44 94 GLY A C 1
ATOM 750 O O . GLY A 1 94 ? -1.754 -11.906 0.289 1 98.44 94 GLY A O 1
ATOM 751 N N . THR A 1 95 ? -0.694 -13.523 -0.853 1 98.75 95 THR A N 1
ATOM 752 C CA . THR A 1 95 ? -1.912 -14.258 -1.179 1 98.75 95 THR A CA 1
ATOM 753 C C . THR A 1 95 ? -2.381 -15.086 0.015 1 98.75 95 THR A C 1
ATOM 755 O O . THR A 1 95 ? -1.616 -15.883 0.563 1 98.75 95 THR A O 1
ATOM 758 N N . LYS A 1 96 ? -3.523 -14.875 0.387 1 98.81 96 LYS A N 1
ATOM 759 C CA . LYS A 1 96 ? -4.129 -15.633 1.48 1 98.81 96 LYS A CA 1
ATOM 760 C C . LYS A 1 96 ? -5.047 -16.719 0.949 1 98.81 96 LYS A C 1
ATOM 762 O O . LYS A 1 96 ? -5.113 -17.812 1.519 1 98.81 96 LYS A O 1
ATOM 767 N N . ASP A 1 97 ? -5.734 -16.438 -0.139 1 98.88 97 ASP A N 1
ATOM 768 C CA . ASP A 1 97 ? -6.801 -17.312 -0.592 1 98.88 97 ASP A CA 1
ATOM 769 C C . ASP A 1 97 ? -6.742 -17.516 -2.104 1 98.88 97 ASP A C 1
ATOM 771 O O . ASP A 1 97 ? -6.695 -16.547 -2.865 1 98.88 97 ASP A O 1
ATOM 775 N N . ILE A 1 98 ? -6.727 -18.734 -2.494 1 98.81 98 ILE A N 1
ATOM 776 C CA . ILE A 1 98 ? -6.953 -19.109 -3.885 1 98.81 98 ILE A CA 1
ATOM 777 C C . ILE A 1 98 ? -8.359 -19.688 -4.043 1 98.81 98 ILE A C 1
ATOM 779 O O . ILE A 1 98 ? -8.586 -20.859 -3.75 1 98.81 98 ILE A O 1
ATOM 783 N N . GLY A 1 99 ? -9.227 -18.844 -4.52 1 98.69 99 GLY A N 1
ATOM 784 C CA . GLY A 1 99 ? -10.609 -19.25 -4.715 1 98.69 99 GLY A CA 1
ATOM 785 C C . GLY A 1 99 ? -10.805 -20.141 -5.934 1 98.69 99 GLY A C 1
ATOM 786 O O . GLY A 1 99 ? -10.289 -19.828 -7.016 1 98.69 99 GLY A O 1
ATOM 787 N N . LEU A 1 100 ? -11.586 -21.156 -5.785 1 97.94 100 LEU A N 1
ATOM 788 C CA . LEU A 1 100 ? -11.828 -22.125 -6.855 1 97.94 100 LEU A CA 1
ATOM 789 C C . LEU A 1 100 ? -13.32 -22.297 -7.102 1 97.94 100 LEU A C 1
ATOM 791 O O . LEU A 1 100 ? -14.102 -22.438 -6.156 1 97.94 100 LEU A O 1
ATOM 795 N N . GLU A 1 101 ? -13.688 -22.25 -8.297 1 97.06 101 GLU A N 1
ATOM 796 C CA . GLU A 1 101 ? -15.07 -22.531 -8.672 1 97.06 101 GLU A CA 1
ATOM 797 C C . GLU A 1 101 ? -15.32 -24.031 -8.773 1 97.06 101 GLU A C 1
ATOM 799 O O . GLU A 1 101 ? -14.586 -24.75 -9.469 1 97.06 101 GLU A O 1
ATOM 804 N N . VAL A 1 102 ? -16.359 -24.438 -8.102 1 95.06 102 VAL A N 1
ATOM 805 C CA . VAL A 1 102 ? -16.719 -25.859 -8.141 1 95.06 102 VAL A CA 1
ATOM 806 C C . VAL A 1 102 ? -18.234 -25.984 -8.367 1 95.06 102 VAL A C 1
ATOM 808 O O . VAL A 1 102 ? -18.984 -25.047 -8.141 1 95.06 102 VAL A O 1
ATOM 811 N N . SER A 1 103 ? -18.844 -27.047 -8.891 1 89.19 103 SER A N 1
ATOM 812 C CA . SER A 1 103 ? -20.25 -27.219 -9.188 1 89.19 103 SER A CA 1
ATOM 813 C C . SER A 1 103 ? -20.969 -27.922 -8.039 1 89.19 103 SER A C 1
ATOM 815 O O . SER A 1 103 ? -22.172 -27.719 -7.828 1 89.19 103 SER A O 1
ATOM 817 N N . ASP A 1 104 ? -20.453 -28.812 -7.242 1 93.12 104 ASP A N 1
ATOM 818 C CA . ASP A 1 104 ? -21.031 -29.531 -6.113 1 93.12 104 ASP A CA 1
ATOM 819 C C . ASP A 1 104 ? -20.156 -29.391 -4.871 1 93.12 104 ASP A C 1
ATOM 821 O O . ASP A 1 104 ? -19.406 -30.312 -4.527 1 93.12 104 ASP A O 1
ATOM 825 N N . ILE A 1 105 ? -20.453 -28.406 -4.152 1 96.31 105 ILE A N 1
ATOM 826 C CA . ILE A 1 105 ? -19.562 -28.016 -3.072 1 96.31 105 ILE A CA 1
ATOM 827 C C . ILE A 1 105 ? -19.625 -29.031 -1.942 1 96.31 105 ILE A C 1
ATOM 829 O O . ILE A 1 105 ? -18.609 -29.312 -1.282 1 96.31 105 ILE A O 1
ATOM 833 N N . ASP A 1 106 ? -20.812 -29.578 -1.718 1 96.88 106 ASP A N 1
ATOM 834 C CA . ASP A 1 106 ? -20.938 -30.578 -0.663 1 96.88 106 ASP A CA 1
ATOM 835 C C . ASP A 1 106 ? -20.062 -31.781 -0.949 1 96.88 106 ASP A C 1
ATOM 837 O O . ASP A 1 106 ? -19.281 -32.219 -0.096 1 96.88 106 ASP A O 1
ATOM 841 N N . LYS A 1 107 ? -20.219 -32.219 -2.102 1 95.94 107 LYS A N 1
ATOM 842 C CA . LYS A 1 107 ? -19.422 -33.375 -2.502 1 95.94 107 LYS A CA 1
ATOM 843 C C . LYS A 1 107 ? -17.922 -33.062 -2.482 1 95.94 107 LYS A C 1
ATOM 845 O O . LYS A 1 107 ? -17.109 -33.844 -2.014 1 95.94 107 LYS A O 1
ATOM 850 N N . ALA A 1 108 ? -17.594 -31.953 -3.01 1 96.19 108 ALA A N 1
ATOM 851 C CA . ALA A 1 108 ? -16.203 -31.547 -3.084 1 96.19 108 ALA A CA 1
ATOM 852 C C . ALA A 1 108 ? -15.594 -31.406 -1.691 1 96.19 108 ALA A C 1
ATOM 854 O O . ALA A 1 108 ? -14.531 -31.984 -1.416 1 96.19 108 ALA A O 1
ATOM 855 N N . TYR A 1 109 ? -16.297 -30.719 -0.787 1 97.62 109 TYR A N 1
ATOM 856 C CA . TYR A 1 109 ? -15.766 -30.438 0.54 1 97.62 109 TYR A CA 1
ATOM 857 C C . TYR A 1 109 ? -15.68 -31.703 1.377 1 97.62 109 TYR A C 1
ATOM 859 O O . TYR A 1 109 ? -14.617 -32.031 1.913 1 97.62 109 TYR A O 1
ATOM 867 N N . TYR A 1 110 ? -16.766 -32.406 1.508 1 97.88 110 TYR A N 1
ATOM 868 C CA . TYR A 1 110 ? -16.797 -33.594 2.379 1 97.88 110 TYR A CA 1
ATOM 869 C C . TYR A 1 110 ? -15.906 -34.688 1.827 1 97.88 110 TYR A C 1
ATOM 871 O O . TYR A 1 110 ? -15.289 -35.438 2.59 1 97.88 110 TYR A O 1
ATOM 879 N N . GLY A 1 111 ? -15.867 -34.812 0.53 1 96.88 111 GLY A N 1
ATOM 880 C CA . GLY A 1 111 ? -14.914 -35.75 -0.073 1 96.88 111 GLY A CA 1
ATOM 881 C C . GLY A 1 111 ? -13.477 -35.406 0.253 1 96.88 111 GLY A C 1
ATOM 882 O O . GLY A 1 111 ? -12.688 -36.312 0.587 1 96.88 111 GLY A O 1
ATOM 883 N N . ALA A 1 112 ? -13.148 -34.156 0.097 1 97.56 112 ALA A N 1
ATOM 884 C CA . ALA A 1 112 ? -11.797 -33.719 0.401 1 97.56 112 ALA A CA 1
ATOM 885 C C . ALA A 1 112 ? -11.43 -34 1.853 1 97.56 112 ALA A C 1
ATOM 887 O O . ALA A 1 112 ? -10.328 -34.5 2.135 1 97.56 112 ALA A O 1
ATOM 888 N N . VAL A 1 113 ? -12.344 -33.719 2.748 1 98 113 VAL A N 1
ATOM 889 C CA . VAL A 1 113 ? -12.102 -33.938 4.172 1 98 113 VAL A CA 1
ATOM 890 C C . VAL A 1 113 ? -11.922 -35.438 4.445 1 98 113 VAL A C 1
ATOM 892 O O . VAL A 1 113 ? -11.047 -35.812 5.219 1 98 113 VAL A O 1
ATOM 895 N N . GLU A 1 114 ? -12.695 -36.188 3.826 1 97.75 114 GLU A N 1
ATOM 896 C CA . GLU A 1 114 ? -12.602 -37.625 3.979 1 97.75 114 GLU A CA 1
ATOM 897 C C . GLU A 1 114 ? -11.242 -38.156 3.508 1 97.75 114 GLU A C 1
ATOM 899 O O . GLU A 1 114 ? -10.711 -39.125 4.07 1 97.75 114 GLU A O 1
ATOM 904 N N . ARG A 1 115 ? -10.75 -37.531 2.568 1 97.88 115 ARG A N 1
ATOM 905 C CA . ARG A 1 115 ? -9.484 -37.969 1.985 1 97.88 115 ARG A CA 1
ATOM 906 C C . ARG A 1 115 ? -8.305 -37.312 2.703 1 97.88 115 ARG A C 1
ATOM 908 O O . ARG A 1 115 ? -7.172 -37.344 2.205 1 97.88 115 ARG A O 1
ATOM 915 N N . GLY A 1 116 ? -8.609 -36.562 3.803 1 97.69 116 GLY A N 1
ATOM 916 C CA . GLY A 1 116 ? -7.535 -36.062 4.637 1 97.69 116 GLY A CA 1
ATOM 917 C C . GLY A 1 116 ? -7.355 -34.531 4.523 1 97.69 116 GLY A C 1
ATOM 918 O O . GLY A 1 116 ? -6.398 -34 5.062 1 97.69 116 GLY A O 1
ATOM 919 N N . GLY A 1 117 ? -8.211 -33.906 3.855 1 98.19 117 GLY A N 1
ATOM 920 C CA . GLY A 1 117 ? -8.133 -32.469 3.75 1 98.19 117 GLY A CA 1
ATOM 921 C C . GLY A 1 117 ? -8.383 -31.75 5.07 1 98.19 117 GLY A C 1
ATOM 922 O O . GLY A 1 117 ? -9.125 -32.25 5.914 1 98.19 117 GLY A O 1
ATOM 923 N N . THR A 1 118 ? -7.758 -30.625 5.234 1 98.25 118 THR A N 1
ATOM 924 C CA . THR A 1 118 ? -7.973 -29.781 6.41 1 98.25 118 THR A CA 1
ATOM 925 C C . THR A 1 118 ? -9.227 -28.922 6.25 1 98.25 118 THR A C 1
ATOM 927 O O . THR A 1 118 ? -9.18 -27.875 5.617 1 98.25 118 THR A O 1
ATOM 930 N N . GLY A 1 119 ? -10.297 -29.375 6.855 1 98.38 119 GLY A N 1
ATOM 931 C CA . GLY A 1 119 ? -11.523 -28.594 6.812 1 98.38 119 GLY A CA 1
ATOM 932 C C . GLY A 1 119 ? -11.477 -27.375 7.711 1 98.38 119 GLY A C 1
ATOM 933 O O . GLY A 1 119 ? -11.352 -27.5 8.93 1 98.38 119 GLY A O 1
ATOM 934 N N . ILE A 1 120 ? -11.539 -26.219 7.145 1 98.62 120 ILE A N 1
ATOM 935 C CA . ILE A 1 120 ? -11.508 -24.984 7.922 1 98.62 120 ILE A CA 1
ATOM 936 C C . ILE A 1 120 ? -12.93 -24.516 8.18 1 98.62 120 ILE A C 1
ATOM 938 O O . ILE A 1 120 ? -13.266 -24.109 9.297 1 98.62 120 ILE A O 1
ATOM 942 N N . ARG A 1 121 ? -13.773 -24.5 7.129 1 98.69 121 ARG A N 1
ATOM 943 C CA . ARG A 1 121 ? -15.172 -24.125 7.281 1 98.69 121 ARG A CA 1
ATOM 944 C C . ARG A 1 121 ? -16.062 -24.984 6.395 1 98.69 121 ARG A C 1
ATOM 946 O O . ARG A 1 121 ? -15.883 -25.031 5.176 1 98.69 121 ARG A O 1
ATOM 953 N N . GLU A 1 122 ? -17.016 -25.578 7 1 98.69 122 GLU A N 1
ATOM 954 C CA . GLU A 1 122 ? -17.984 -26.406 6.293 1 98.69 122 GLU A CA 1
ATOM 955 C C . GLU A 1 122 ? -18.844 -25.578 5.348 1 98.69 122 GLU A C 1
ATOM 957 O O . GLU A 1 122 ? -18.953 -24.359 5.508 1 98.69 122 GLU A O 1
ATOM 962 N N . PRO A 1 123 ? -19.453 -26.25 4.359 1 98.62 123 PRO A N 1
ATOM 963 C CA . PRO A 1 123 ? -20.266 -25.516 3.381 1 98.62 123 PRO A CA 1
ATOM 964 C C . PRO A 1 123 ? -21.344 -24.656 4.031 1 98.62 123 PRO A C 1
ATOM 966 O O . PRO A 1 123 ? -21.984 -25.078 4.992 1 98.62 123 PRO A O 1
ATOM 969 N N . TRP A 1 124 ? -21.438 -23.438 3.549 1 98.56 124 TRP A N 1
ATOM 970 C CA . TRP A 1 124 ? -22.5 -22.531 3.965 1 98.56 124 TRP A CA 1
ATOM 971 C C . TRP A 1 124 ? -23.031 -21.734 2.777 1 98.56 124 TRP A C 1
ATOM 973 O O . TRP A 1 124 ? -22.438 -21.734 1.703 1 98.56 124 TRP A O 1
ATOM 983 N N . THR A 1 125 ? -24.172 -21.172 3.01 1 98.25 125 THR A N 1
ATOM 984 C CA . THR A 1 125 ? -24.812 -20.391 1.959 1 98.25 125 THR A CA 1
ATOM 985 C C . THR A 1 125 ? -24.844 -18.906 2.32 1 98.25 125 THR A C 1
ATOM 987 O O . THR A 1 125 ? -25.062 -18.547 3.477 1 98.25 125 THR A O 1
ATOM 990 N N . GLU A 1 126 ? -24.484 -18.078 1.349 1 97.94 126 GLU A N 1
ATOM 991 C CA . GLU A 1 126 ? -24.641 -16.625 1.445 1 97.94 126 GLU A CA 1
ATOM 992 C C . GLU A 1 126 ? -25.672 -16.125 0.444 1 97.94 126 GLU A C 1
ATOM 994 O O . GLU A 1 126 ? -25.734 -16.609 -0.69 1 97.94 126 GLU A O 1
ATOM 999 N N . LYS A 1 127 ? -26.5 -15.188 0.882 1 97.12 127 LYS A N 1
ATOM 1000 C CA . LYS A 1 127 ? -27.578 -14.695 0.036 1 97.12 127 LYS A CA 1
ATOM 1001 C C . LYS A 1 127 ? -27.766 -13.188 0.197 1 97.12 127 LYS A C 1
ATOM 1003 O O . LYS A 1 127 ? -27.484 -12.641 1.267 1 97.12 127 LYS A O 1
ATOM 1008 N N . ASP A 1 128 ? -28.078 -12.516 -0.904 1 95.88 128 ASP A N 1
ATOM 1009 C CA . ASP A 1 128 ? -28.578 -11.141 -0.894 1 95.88 128 ASP A CA 1
ATOM 1010 C C . ASP A 1 128 ? -29.625 -10.93 -1.996 1 95.88 128 ASP A C 1
ATOM 1012 O O . ASP A 1 128 ? -30.234 -11.891 -2.471 1 95.88 128 ASP A O 1
ATOM 1016 N N . GLU A 1 129 ? -29.969 -9.734 -2.309 1 96.62 129 GLU A N 1
ATOM 1017 C CA . GLU A 1 129 ? -31.047 -9.445 -3.256 1 96.62 129 GLU A CA 1
ATOM 1018 C C . GLU A 1 129 ? -30.688 -9.945 -4.652 1 96.62 129 GLU A C 1
ATOM 1020 O O . GLU A 1 129 ? -31.578 -10.086 -5.504 1 96.62 129 GLU A O 1
ATOM 1025 N N . ASN A 1 130 ? -29.469 -10.344 -4.844 1 97.56 130 ASN A N 1
ATOM 1026 C CA . ASN A 1 130 ? -29.031 -10.719 -6.18 1 97.56 130 ASN A CA 1
ATOM 1027 C C . ASN A 1 130 ? -28.922 -12.234 -6.332 1 97.56 130 ASN A C 1
ATOM 1029 O O . ASN A 1 130 ? -28.531 -12.727 -7.387 1 97.56 130 ASN A O 1
ATOM 1033 N N . GLY A 1 131 ? -29.156 -12.945 -5.281 1 97.94 131 GLY A N 1
ATOM 1034 C CA . GLY A 1 131 ? -29.156 -14.391 -5.41 1 97.94 131 GLY A CA 1
ATOM 1035 C C . GLY A 1 131 ? -28.375 -15.086 -4.312 1 97.94 131 GLY A C 1
ATOM 1036 O O . GLY A 1 131 ? -28.297 -14.594 -3.184 1 97.94 131 GLY A O 1
ATOM 1037 N N . THR A 1 132 ? -27.969 -16.312 -4.711 1 98 132 THR A N 1
ATOM 1038 C CA . THR A 1 132 ? -27.391 -17.188 -3.701 1 98 132 THR A CA 1
ATOM 1039 C C . THR A 1 132 ? -26.062 -17.781 -4.188 1 98 132 THR A C 1
ATOM 1041 O O . THR A 1 132 ? -25.938 -18.156 -5.352 1 98 132 THR A O 1
ATOM 1044 N N . VAL A 1 133 ? -25.109 -17.859 -3.26 1 98.25 133 VAL A N 1
ATOM 1045 C CA . VAL A 1 133 ? -23.828 -18.531 -3.486 1 98.25 133 VAL A CA 1
ATOM 1046 C C . VAL A 1 133 ? -23.547 -19.5 -2.346 1 98.25 133 VAL A C 1
ATOM 1048 O O . VAL A 1 133 ? -23.953 -19.266 -1.205 1 98.25 133 VAL A O 1
ATOM 1051 N N . LYS A 1 134 ? -22.984 -20.594 -2.645 1 98.5 134 LYS A N 1
ATOM 1052 C CA . LYS A 1 134 ? -22.484 -21.547 -1.655 1 98.5 134 LYS A CA 1
ATOM 1053 C C . LYS A 1 134 ? -20.969 -21.531 -1.588 1 98.5 134 LYS A C 1
ATOM 1055 O O . LYS A 1 134 ? -20.297 -21.469 -2.619 1 98.5 134 LYS A O 1
ATOM 1060 N N . LYS A 1 135 ? -20.406 -21.656 -0.398 1 98.69 135 LYS A N 1
ATOM 1061 C CA . LYS A 1 135 ? -18.953 -21.594 -0.208 1 98.69 135 LYS A CA 1
ATOM 1062 C C . LYS A 1 135 ? -18.484 -22.656 0.781 1 98.69 135 LYS A C 1
ATOM 1064 O O . LYS A 1 135 ? -19.297 -23.234 1.507 1 98.69 135 LYS A O 1
ATOM 1069 N N . ALA A 1 136 ? -17.281 -22.953 0.79 1 98.75 136 ALA A N 1
ATOM 1070 C CA . ALA A 1 136 ? -16.562 -23.766 1.766 1 98.75 136 ALA A CA 1
ATOM 1071 C C . ALA A 1 136 ? -15.078 -23.438 1.771 1 98.75 136 ALA A C 1
ATOM 1073 O O . ALA A 1 136 ? -14.578 -22.781 0.846 1 98.75 136 ALA A O 1
ATOM 1074 N N . ILE A 1 137 ? -14.406 -23.781 2.832 1 98.81 137 ILE A N 1
ATOM 1075 C CA . ILE A 1 137 ? -12.992 -23.453 2.912 1 98.81 137 ILE A CA 1
ATOM 1076 C C . ILE A 1 137 ? -12.195 -24.703 3.322 1 98.81 137 ILE A C 1
ATOM 1078 O O . ILE A 1 137 ? -12.523 -25.359 4.312 1 98.81 137 ILE A O 1
ATOM 1082 N N . ILE A 1 138 ? -11.203 -25.016 2.529 1 98.69 138 ILE A N 1
ATOM 1083 C CA . ILE A 1 138 ? -10.242 -26.062 2.828 1 98.69 138 ILE A CA 1
ATOM 1084 C C . ILE A 1 138 ? -8.844 -25.469 2.969 1 98.69 138 ILE A C 1
ATOM 1086 O O . ILE A 1 138 ? -8.453 -24.609 2.188 1 98.69 138 ILE A O 1
ATOM 1090 N N . GLY A 1 139 ? -8.125 -25.938 3.947 1 98.56 139 GLY A N 1
ATOM 1091 C CA . GLY A 1 139 ? -6.781 -25.422 4.172 1 98.56 139 GLY A CA 1
ATOM 1092 C C . GLY A 1 139 ? -5.73 -26.125 3.326 1 98.56 139 GLY A C 1
ATOM 1093 O O . GLY A 1 139 ? -5.969 -27.219 2.811 1 98.56 139 GLY A O 1
ATOM 1094 N N . THR A 1 140 ? -4.648 -25.5 3.121 1 98.06 140 THR A N 1
ATOM 1095 C CA . THR A 1 140 ? -3.457 -26.062 2.502 1 98.06 140 THR A CA 1
ATOM 1096 C C . THR A 1 140 ? -2.199 -25.594 3.238 1 98.06 140 THR A C 1
ATOM 1098 O O . THR A 1 140 ? -2.168 -25.578 4.469 1 98.06 140 THR A O 1
ATOM 1101 N N . TYR A 1 141 ? -1.051 -25.375 2.504 1 98.38 141 TYR A N 1
ATOM 1102 C CA . TYR A 1 141 ? 0.215 -25.109 3.174 1 98.38 141 TYR A CA 1
ATOM 1103 C C . TYR A 1 141 ? 0.208 -23.719 3.803 1 98.38 141 TYR A C 1
ATOM 1105 O O . TYR A 1 141 ? -0.327 -22.766 3.223 1 98.38 141 TYR A O 1
ATOM 1113 N N . GLY A 1 142 ? 0.865 -23.641 5.027 1 97.56 142 GLY A N 1
ATOM 1114 C CA . GLY A 1 142 ? 0.917 -22.375 5.738 1 97.56 142 GLY A CA 1
ATOM 1115 C C . GLY A 1 142 ? -0.455 -21.812 6.078 1 97.56 142 GLY A C 1
ATOM 1116 O O . GLY A 1 142 ? -1.293 -22.531 6.641 1 97.56 142 GLY A O 1
ATOM 1117 N N . ASP A 1 143 ? -0.638 -20.531 5.75 1 97 143 ASP A N 1
ATOM 1118 C CA . ASP A 1 143 ? -1.895 -19.844 6.023 1 97 143 ASP A CA 1
ATOM 1119 C C . ASP A 1 143 ? -2.787 -19.812 4.785 1 97 143 ASP A C 1
ATOM 1121 O O . ASP A 1 143 ? -3.887 -19.25 4.816 1 97 143 ASP A O 1
ATOM 1125 N N . VAL A 1 144 ? -2.316 -20.391 3.711 1 98.56 144 VAL A N 1
ATOM 1126 C CA . VAL A 1 144 ? -3.053 -20.344 2.453 1 98.56 144 VAL A CA 1
ATOM 1127 C C . VAL A 1 144 ? -4.297 -21.219 2.543 1 98.56 144 VAL A C 1
ATOM 1129 O O . VAL A 1 144 ? -4.246 -22.328 3.096 1 98.56 144 VAL A O 1
ATOM 1132 N N . ILE A 1 145 ? -5.367 -20.766 1.968 1 98.81 145 ILE A N 1
ATOM 11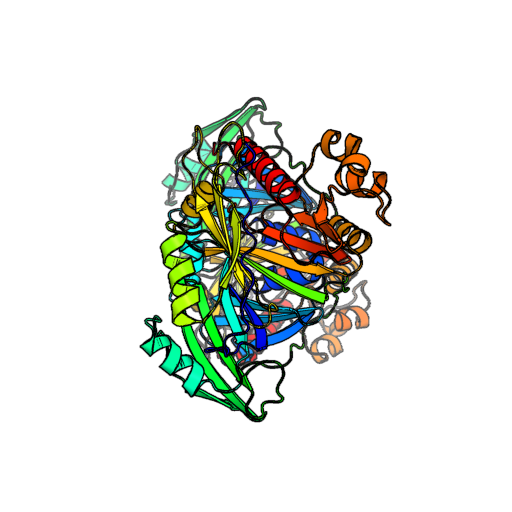33 C CA . ILE A 1 145 ? -6.605 -21.531 1.943 1 98.81 145 ILE A CA 1
ATOM 1134 C C . ILE A 1 145 ? -7.152 -21.594 0.52 1 98.81 145 ILE A C 1
ATOM 1136 O O . ILE A 1 145 ? -6.746 -20.797 -0.338 1 98.81 145 ILE A O 1
ATOM 1140 N N . HIS A 1 146 ? -8.008 -22.5 0.27 1 98.69 146 HIS A N 1
ATOM 1141 C CA . HIS A 1 146 ? -8.875 -22.531 -0.9 1 98.69 146 HIS A CA 1
ATOM 1142 C C . HIS A 1 146 ? -10.336 -22.297 -0.509 1 98.69 146 HIS A C 1
ATOM 1144 O O . HIS A 1 146 ? -10.945 -23.141 0.148 1 98.69 146 HIS A O 1
ATOM 1150 N N . THR A 1 147 ? -10.812 -21.219 -0.857 1 98.81 147 THR A N 1
ATOM 1151 C CA . THR A 1 147 ? -12.258 -21.031 -0.785 1 98.81 147 THR A CA 1
ATOM 1152 C C . THR A 1 147 ? -12.945 -21.625 -2.012 1 98.81 147 THR A C 1
ATOM 1154 O O . THR A 1 147 ? -12.633 -21.266 -3.145 1 98.81 147 THR A O 1
ATOM 1157 N N . LEU A 1 148 ? -13.805 -22.547 -1.757 1 98.56 148 LEU A N 1
ATOM 1158 C CA . LEU A 1 148 ? -14.641 -23.094 -2.818 1 98.56 148 LEU A CA 1
ATOM 1159 C C . LEU A 1 148 ? -15.891 -22.25 -3.016 1 98.56 148 LEU A C 1
ATOM 1161 O O . LEU A 1 148 ? -16.516 -21.812 -2.041 1 98.56 148 LEU A O 1
ATOM 1165 N N . VAL A 1 149 ? -16.219 -21.984 -4.258 1 98.62 149 VAL A N 1
ATOM 1166 C CA . VAL A 1 149 ? -17.375 -21.156 -4.562 1 98.62 149 VAL A CA 1
ATOM 1167 C C . VAL A 1 149 ? -18.281 -21.859 -5.578 1 98.62 149 VAL A C 1
ATOM 1169 O O . VAL A 1 149 ? -17.797 -22.312 -6.625 1 98.62 149 VAL A O 1
ATOM 1172 N N . GLU A 1 150 ? -19.484 -21.984 -5.336 1 98 150 GLU A N 1
ATOM 1173 C CA . GLU A 1 150 ? -20.516 -22.453 -6.246 1 98 150 GLU A CA 1
ATOM 1174 C C . GLU A 1 150 ? -21.594 -21.391 -6.449 1 98 150 GLU A C 1
ATOM 1176 O O . GLU A 1 150 ? -22.297 -21.031 -5.508 1 98 150 GLU A O 1
ATOM 1181 N N . ASN A 1 151 ? -21.656 -20.906 -7.59 1 96.56 151 ASN A N 1
ATOM 1182 C CA . ASN A 1 151 ? -22.75 -19.984 -7.914 1 96.56 151 ASN A CA 1
ATOM 1183 C C . ASN A 1 151 ? -24.062 -20.719 -8.117 1 96.56 151 ASN A C 1
ATOM 1185 O O . ASN A 1 151 ? -24.25 -21.422 -9.117 1 96.56 151 ASN A O 1
ATOM 1189 N N . VAL A 1 152 ? -24.984 -20.578 -7.262 1 95.69 152 VAL A N 1
ATOM 1190 C CA . VAL A 1 152 ? -26.281 -21.234 -7.359 1 95.69 152 VAL A CA 1
ATOM 1191 C C . VAL A 1 152 ? -27.188 -20.438 -8.305 1 95.69 152 VAL A C 1
ATOM 1193 O O . VAL A 1 152 ? -27.672 -20.984 -9.305 1 95.69 152 VAL A O 1
ATOM 1196 N N . ASP A 1 153 ? -27.391 -19.188 -8.078 1 96.56 153 ASP A N 1
ATOM 1197 C CA . ASP A 1 153 ? -28.156 -18.297 -8.938 1 96.56 153 ASP A CA 1
ATOM 1198 C C . ASP A 1 153 ? -27.812 -16.828 -8.672 1 96.56 153 ASP A C 1
ATOM 1200 O O . ASP A 1 153 ? -28.703 -15.977 -8.641 1 96.56 153 ASP A O 1
ATOM 1204 N N . TYR A 1 154 ? -26.578 -16.625 -8.406 1 97.06 154 TYR A N 1
ATOM 1205 C CA . TYR A 1 154 ? -26.156 -15.289 -8.008 1 97.06 154 TYR A CA 1
ATOM 1206 C C . TYR A 1 154 ? -25.812 -14.445 -9.227 1 97.06 154 TYR A C 1
ATOM 1208 O O . TYR A 1 154 ? -25 -14.852 -10.062 1 97.06 154 TYR A O 1
ATOM 1216 N N . GLU A 1 155 ? -26.297 -13.156 -9.25 1 97 155 GLU A N 1
ATOM 1217 C CA . GLU A 1 155 ? -26.094 -12.266 -10.383 1 97 155 GLU A CA 1
ATOM 1218 C C . GLU A 1 155 ? -25.531 -10.922 -9.938 1 97 155 GLU A C 1
ATOM 1220 O O . GLU A 1 155 ? -25.594 -9.938 -10.68 1 97 155 GLU A O 1
ATOM 1225 N N . GLY A 1 156 ? -25.094 -10.844 -8.766 1 96.25 156 GLY A N 1
ATOM 1226 C CA . GLY A 1 156 ? -24.562 -9.594 -8.25 1 96.25 156 GLY A CA 1
ATOM 1227 C C . GLY A 1 156 ? -23.172 -9.273 -8.773 1 96.25 156 GLY A C 1
ATOM 1228 O O . GLY A 1 156 ? -22.672 -9.961 -9.672 1 96.25 156 GLY A O 1
ATOM 1229 N N . ALA A 1 157 ? -22.531 -8.281 -8.281 1 94.88 157 ALA A N 1
ATOM 1230 C CA . ALA A 1 157 ? -21.281 -7.727 -8.797 1 94.88 157 ALA A CA 1
ATOM 1231 C C . ALA A 1 157 ? -20.125 -8.711 -8.617 1 94.88 157 ALA A C 1
ATOM 1233 O O . ALA A 1 157 ? -19.266 -8.836 -9.484 1 94.88 157 ALA A O 1
ATOM 1234 N N . PHE A 1 158 ? -20.094 -9.43 -7.484 1 97.94 158 PHE A N 1
ATOM 1235 C CA . PHE A 1 158 ? -19.047 -10.391 -7.188 1 97.94 158 PHE A CA 1
ATOM 1236 C C . PHE A 1 158 ? -19.562 -11.508 -6.301 1 97.94 158 PHE A C 1
ATOM 1238 O O . PHE A 1 158 ? -19.938 -12.578 -6.793 1 97.94 158 PHE A O 1
ATOM 1245 N N . LEU A 1 159 ? -19.781 -11.211 -5.055 1 98.31 159 LEU A N 1
ATOM 1246 C CA . LEU A 1 159 ? -20.359 -12.078 -4.027 1 98.31 159 LEU A CA 1
ATOM 1247 C C . LEU A 1 159 ? -21.297 -11.281 -3.117 1 98.31 159 LEU A C 1
ATOM 1249 O O . LEU A 1 159 ? -21.25 -10.055 -3.084 1 98.31 159 LEU A O 1
ATOM 1253 N N . PRO A 1 160 ? -22.219 -11.969 -2.426 1 97.81 160 PRO A N 1
ATOM 1254 C CA . PRO A 1 160 ? -23.062 -11.234 -1.479 1 97.81 160 PRO A CA 1
ATOM 1255 C C . PRO A 1 160 ? -22.25 -10.391 -0.502 1 97.81 160 PRO A C 1
ATOM 1257 O O . PRO A 1 160 ? -21.219 -10.844 0.009 1 97.81 160 PRO A O 1
ATOM 1260 N N . GLY A 1 161 ? -22.703 -9.148 -0.281 1 96.31 161 GLY A N 1
ATOM 1261 C CA . GLY A 1 161 ? -22 -8.227 0.592 1 96.31 161 GLY A CA 1
ATOM 1262 C C . GLY A 1 161 ? -21.156 -7.215 -0.164 1 96.31 161 GLY A C 1
ATOM 1263 O O . GLY A 1 161 ? -20.75 -6.195 0.397 1 96.31 161 GLY A O 1
ATOM 1264 N N . TYR A 1 162 ? -20.844 -7.52 -1.37 1 98 162 TYR A N 1
ATOM 1265 C CA . TYR A 1 162 ? -20.125 -6.582 -2.23 1 98 162 TYR A CA 1
ATOM 1266 C C . TYR A 1 162 ? -21.109 -5.723 -3.031 1 98 162 TYR A C 1
ATOM 1268 O O . TYR A 1 162 ? -22.172 -6.191 -3.422 1 98 162 TYR A O 1
ATOM 1276 N N . GLU A 1 163 ? -20.766 -4.535 -3.283 1 97.19 163 GLU A N 1
ATOM 1277 C CA . GLU A 1 163 ? -21.5 -3.625 -4.148 1 97.19 163 GLU A CA 1
ATOM 1278 C C . GLU A 1 163 ? -20.656 -3.18 -5.34 1 97.19 163 GLU A C 1
ATOM 1280 O O . GLU A 1 163 ? -19.422 -3.188 -5.266 1 97.19 163 GLU A O 1
ATOM 1285 N N . PRO A 1 164 ? -21.344 -2.805 -6.426 1 96.69 164 PRO A N 1
ATOM 1286 C CA . PRO A 1 164 ? -20.562 -2.238 -7.527 1 96.69 164 PRO A CA 1
ATOM 1287 C C . PRO A 1 164 ? -19.734 -1.028 -7.105 1 96.69 164 PRO A C 1
ATOM 1289 O O . PRO A 1 164 ? -20.188 -0.209 -6.305 1 96.69 164 PRO A O 1
ATOM 1292 N N . TYR A 1 165 ? -18.547 -0.954 -7.59 1 94.75 165 TYR A N 1
ATOM 1293 C CA . TYR A 1 165 ? -17.656 0.142 -7.238 1 94.75 165 TYR A CA 1
ATOM 1294 C C . TYR A 1 165 ? -18.031 1.416 -7.984 1 94.75 165 TYR A C 1
ATOM 1296 O O . TYR A 1 165 ? -18.203 1.402 -9.203 1 94.75 165 TYR A O 1
ATOM 1304 N N . ASP A 1 166 ? -18.172 2.514 -7.332 1 86.25 166 ASP A N 1
ATOM 1305 C CA . ASP A 1 166 ? -18.594 3.783 -7.906 1 86.25 166 ASP A CA 1
ATOM 1306 C C . ASP A 1 166 ? -17.469 4.805 -7.898 1 86.25 166 ASP A C 1
ATOM 1308 O O . ASP A 1 166 ? -17.688 5.988 -8.156 1 86.25 166 ASP A O 1
ATOM 1312 N N . GLY A 1 167 ? -16.234 4.406 -7.75 1 85.31 167 GLY A N 1
ATOM 1313 C CA . GLY A 1 167 ? -15.117 5.336 -7.719 1 85.31 167 GLY A CA 1
ATOM 1314 C C . GLY A 1 167 ? -14.547 5.629 -9.094 1 85.31 167 GLY A C 1
ATOM 1315 O O . GLY A 1 167 ? -15.141 5.254 -10.109 1 85.31 167 GLY A O 1
ATOM 1316 N N . PRO A 1 168 ? -13.508 6.504 -9.094 1 81.5 168 PRO A N 1
ATOM 1317 C CA . PRO A 1 168 ? -12.906 6.852 -10.383 1 81.5 168 PRO A CA 1
ATOM 1318 C C . PRO A 1 168 ? -12.344 5.633 -11.117 1 81.5 168 PRO A C 1
ATOM 1320 O O . PRO A 1 168 ? -11.852 4.699 -10.484 1 81.5 168 PRO A O 1
ATOM 1323 N N . SER A 1 169 ? -12.641 5.551 -12.469 1 69 169 SER A N 1
ATOM 1324 C CA . SER A 1 169 ? -12.219 4.422 -13.297 1 69 169 SER A CA 1
ATOM 1325 C C . SER A 1 169 ? -11.156 4.84 -14.305 1 69 169 SER A C 1
ATOM 1327 O O . SER A 1 169 ? -11.461 5.508 -15.297 1 69 169 SER A O 1
ATOM 1329 N N . LYS A 1 170 ? -9.992 4.984 -13.992 1 73.81 170 LYS A N 1
ATOM 1330 C CA . LYS A 1 170 ? -9.086 5.277 -15.094 1 73.81 170 LYS A CA 1
ATOM 1331 C C . LYS A 1 170 ? -8.008 4.203 -15.219 1 73.81 170 LYS A C 1
ATOM 1333 O O . LYS A 1 170 ? -7.082 4.148 -14.414 1 73.81 170 LYS A O 1
ATOM 1338 N N . SER A 1 171 ? -8.438 3.064 -15.688 1 84 171 SER A N 1
ATOM 1339 C CA . SER A 1 171 ? -7.426 2.047 -15.961 1 84 171 SER A CA 1
ATOM 1340 C C . SER A 1 171 ? -7.449 1.626 -17.422 1 84 171 SER A C 1
ATOM 1342 O O . SER A 1 171 ? -8.492 1.665 -18.078 1 84 171 SER A O 1
ATOM 1344 N N . LYS A 1 172 ? -6.285 1.539 -17.922 1 90.88 172 LYS A N 1
ATOM 1345 C CA . LYS A 1 172 ? -6.156 1.016 -19.281 1 90.88 172 LYS A CA 1
ATOM 1346 C C . LYS A 1 172 ? -5.633 -0.418 -19.266 1 90.88 172 LYS A C 1
ATOM 1348 O O . LYS A 1 172 ? -4.559 -0.688 -18.734 1 90.88 172 LYS A O 1
ATOM 1353 N N . SER A 1 173 ? -6.438 -1.25 -19.844 1 96.06 173 SER A N 1
ATOM 1354 C CA . SER A 1 173 ? -6.027 -2.648 -19.922 1 96.06 173 SER A CA 1
ATOM 1355 C C . SER A 1 173 ? -4.656 -2.793 -20.562 1 96.06 173 SER A C 1
ATOM 1357 O O . SER A 1 173 ? -4.348 -2.098 -21.531 1 96.06 173 SER A O 1
ATOM 1359 N N . ILE A 1 174 ? -3.902 -3.721 -20.062 1 97.81 174 ILE A N 1
ATOM 1360 C CA . ILE A 1 174 ? -2.59 -3.959 -20.656 1 97.81 174 ILE A CA 1
ATOM 1361 C C . ILE A 1 174 ? -2.572 -5.328 -21.328 1 97.81 174 ILE A C 1
ATOM 1363 O O . ILE A 1 174 ? -1.505 -5.844 -21.672 1 97.81 174 ILE A O 1
ATOM 1367 N N . GLY A 1 175 ? -3.705 -5.961 -21.391 1 98.38 175 GLY A N 1
ATOM 1368 C CA . GLY A 1 175 ? -3.848 -7.145 -22.219 1 98.38 175 GLY A CA 1
ATOM 1369 C C . GLY A 1 175 ? -3.723 -8.445 -21.453 1 98.38 175 GLY A C 1
ATOM 1370 O O . GLY A 1 175 ? -3.416 -9.484 -22.031 1 98.38 175 GLY A O 1
ATOM 1371 N N . LEU A 1 176 ? -3.871 -8.461 -20.188 1 98.69 176 LEU A N 1
ATOM 1372 C CA . LEU A 1 176 ? -3.893 -9.711 -19.422 1 98.69 176 LEU A CA 1
ATOM 1373 C C . LEU A 1 176 ? -5.211 -10.445 -19.625 1 98.69 176 LEU A C 1
ATOM 1375 O O . LEU A 1 176 ? -6.273 -9.828 -19.672 1 98.69 176 LEU A O 1
ATOM 1379 N N . VAL A 1 177 ? -5.164 -11.789 -19.672 1 98.38 177 VAL A N 1
ATOM 1380 C CA . VAL A 1 177 ? -6.387 -12.445 -20.109 1 98.38 177 VAL A CA 1
ATOM 1381 C C . VAL A 1 177 ? -6.805 -13.5 -19.078 1 98.38 177 VAL A C 1
ATOM 1383 O O . VAL A 1 177 ? -7.973 -13.891 -19.031 1 98.38 177 VAL A O 1
ATOM 1386 N N . GLY A 1 178 ? -5.844 -14.062 -18.328 1 98.06 178 GLY A N 1
ATOM 1387 C CA . GLY A 1 178 ? -6.172 -15.102 -17.359 1 98.06 178 GLY A CA 1
ATOM 1388 C C . GLY A 1 178 ? -5 -15.492 -16.484 1 98.06 178 GLY A C 1
ATOM 1389 O O . GLY A 1 178 ? -3.9 -14.953 -16.625 1 98.06 178 GLY A O 1
ATOM 1390 N N . ILE A 1 179 ? -5.23 -16.375 -15.516 1 98.06 179 ILE A N 1
ATOM 1391 C CA . ILE A 1 179 ? -4.191 -16.922 -14.656 1 98.06 179 ILE A CA 1
ATOM 1392 C C . ILE A 1 179 ? -3.627 -18.188 -15.281 1 98.06 179 ILE A C 1
ATOM 1394 O O . ILE A 1 179 ? -4.379 -19.094 -15.664 1 98.06 179 ILE A O 1
ATOM 1398 N N . ASP A 1 180 ? -2.373 -18.234 -15.43 1 97.12 180 ASP A N 1
ATOM 1399 C CA . ASP A 1 180 ? -1.732 -19.438 -15.953 1 97.12 180 ASP A CA 1
ATOM 1400 C C . ASP A 1 180 ? -1.445 -20.438 -14.836 1 97.12 180 ASP A C 1
ATOM 1402 O O . ASP A 1 180 ? -1.771 -21.609 -14.953 1 97.12 180 ASP A O 1
ATOM 1406 N N . HIS A 1 181 ? -0.762 -20 -13.836 1 97.19 181 HIS A N 1
ATOM 1407 C CA . HIS A 1 181 ? -0.452 -20.859 -12.703 1 97.19 181 HIS A CA 1
ATOM 1408 C C . HIS A 1 181 ? -0.121 -20.031 -11.461 1 97.19 181 HIS A C 1
ATOM 1410 O O . HIS A 1 181 ? 0.099 -18.828 -11.555 1 97.19 181 HIS A O 1
ATOM 1416 N N . VAL A 1 182 ? -0.151 -20.625 -10.305 1 98.44 182 VAL A N 1
ATOM 1417 C CA . VAL A 1 182 ? 0.193 -20.047 -9.008 1 98.44 182 VAL A CA 1
ATOM 1418 C C . VAL A 1 182 ? 1.24 -20.922 -8.312 1 98.44 182 VAL A C 1
ATOM 1420 O O . VAL A 1 182 ? 1.055 -22.125 -8.172 1 98.44 182 VAL A O 1
ATOM 1423 N N . VAL A 1 183 ? 2.295 -20.297 -7.863 1 98 183 VAL A N 1
ATOM 1424 C CA . VAL A 1 183 ? 3.422 -21.078 -7.355 1 98 183 VAL A CA 1
ATOM 1425 C C . VAL A 1 183 ? 3.504 -20.938 -5.836 1 98 183 VAL A C 1
ATOM 1427 O O . VAL A 1 183 ? 3.455 -19.812 -5.309 1 98 183 VAL A O 1
ATOM 1430 N N . GLY A 1 184 ? 3.65 -22.062 -5.164 1 98.44 184 GLY A N 1
ATOM 1431 C CA . GLY A 1 184 ? 3.852 -22.078 -3.723 1 98.44 184 GLY A CA 1
ATOM 1432 C C . GLY A 1 184 ? 5.25 -22.516 -3.32 1 98.44 184 GLY A C 1
ATOM 1433 O O . GLY A 1 184 ? 5.832 -23.406 -3.943 1 98.44 184 GLY A O 1
ATOM 1434 N N . ASN A 1 185 ? 5.824 -21.844 -2.348 1 98.38 185 ASN A N 1
ATOM 1435 C CA . ASN A 1 185 ? 7.062 -22.25 -1.692 1 98.38 185 ASN A CA 1
ATOM 1436 C C . ASN A 1 185 ? 6.793 -22.844 -0.316 1 98.38 185 ASN A C 1
ATOM 1438 O O . ASN A 1 185 ? 6.117 -22.234 0.513 1 98.38 185 ASN A O 1
ATOM 1442 N N . VAL A 1 186 ? 7.309 -24.047 -0.113 1 98.44 186 VAL A N 1
ATOM 1443 C CA . VAL A 1 186 ? 7.023 -24.781 1.116 1 98.44 186 VAL A CA 1
ATOM 1444 C C . VAL A 1 186 ? 8.32 -25.359 1.677 1 98.44 186 VAL A C 1
ATOM 1446 O O . VAL A 1 186 ? 9.344 -25.391 0.993 1 98.44 186 VAL A O 1
ATOM 1449 N N . GLU A 1 187 ? 8.273 -25.812 2.914 1 96.75 187 GLU A N 1
ATOM 1450 C CA . GLU A 1 187 ? 9.414 -26.453 3.545 1 96.75 187 GLU A CA 1
ATOM 1451 C C . GLU A 1 187 ? 9.555 -27.906 3.068 1 96.75 187 GLU A C 1
ATOM 1453 O O . GLU A 1 187 ? 10.672 -28.391 2.881 1 96.75 187 GLU A O 1
ATOM 1458 N N . ARG A 1 188 ? 8.375 -28.531 2.857 1 95.94 188 ARG A N 1
ATOM 1459 C CA . ARG A 1 188 ? 8.352 -29.938 2.475 1 95.94 188 ARG A CA 1
ATOM 1460 C C . ARG A 1 188 ? 7.453 -30.156 1.26 1 95.94 188 ARG A C 1
ATOM 1462 O O . ARG A 1 188 ? 6.25 -30.391 1.401 1 95.94 188 ARG A O 1
ATOM 1469 N N . MET A 1 189 ? 8.047 -30.297 0.172 1 96.38 189 MET A N 1
ATOM 1470 C CA . MET A 1 189 ? 7.332 -30.359 -1.102 1 96.38 189 MET A CA 1
ATOM 1471 C C . MET A 1 189 ? 6.5 -31.625 -1.203 1 96.38 189 MET A C 1
ATOM 1473 O O . MET A 1 189 ? 5.324 -31.578 -1.562 1 96.38 189 MET A O 1
ATOM 1477 N N . ASP A 1 190 ? 7.078 -32.75 -0.849 1 96.12 190 ASP A N 1
ATOM 1478 C CA . ASP A 1 190 ? 6.414 -34.031 -1.024 1 96.12 190 ASP A CA 1
ATOM 1479 C C . ASP A 1 190 ? 5.148 -34.125 -0.176 1 96.12 190 ASP A C 1
ATOM 1481 O O . ASP A 1 190 ? 4.164 -34.75 -0.583 1 96.12 190 ASP A O 1
ATOM 1485 N N . GLU A 1 191 ? 5.242 -33.562 0.968 1 97.19 191 GLU A N 1
ATOM 1486 C CA . GLU A 1 191 ? 4.074 -33.531 1.841 1 97.19 191 GLU A CA 1
ATOM 1487 C C . GLU A 1 191 ? 2.898 -32.844 1.162 1 97.19 191 GLU A C 1
ATOM 1489 O O . GLU A 1 191 ? 1.781 -33.344 1.154 1 97.19 191 GLU A O 1
ATOM 1494 N N . TRP A 1 192 ? 3.121 -31.797 0.571 1 97.75 192 TRP A N 1
ATOM 1495 C CA . TRP A 1 192 ? 2.035 -30.984 0.04 1 97.75 192 TRP A CA 1
ATOM 1496 C C . TRP A 1 192 ? 1.615 -31.469 -1.343 1 97.75 192 TRP A C 1
ATOM 1498 O O . TRP A 1 192 ? 0.44 -31.375 -1.707 1 97.75 192 TRP A O 1
ATOM 1508 N N . THR A 1 193 ? 2.543 -31.969 -2.141 1 97.44 193 THR A N 1
ATOM 1509 C CA . THR A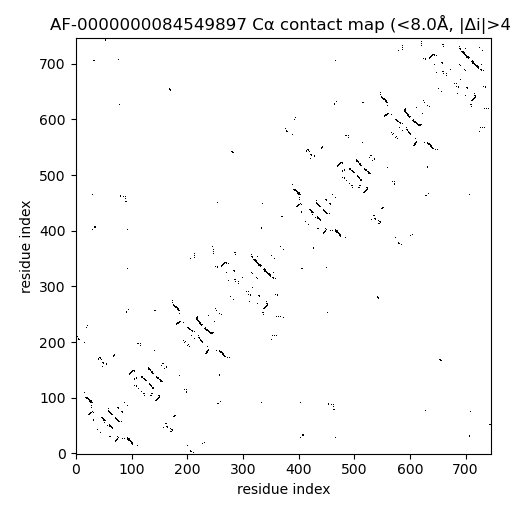 1 193 ? 2.135 -32.562 -3.41 1 97.44 193 THR A CA 1
ATOM 1510 C C . THR A 1 193 ? 1.266 -33.781 -3.178 1 97.44 193 THR A C 1
ATOM 1512 O O . THR A 1 193 ? 0.281 -34 -3.887 1 97.44 193 THR A O 1
ATOM 1515 N N . SER A 1 194 ? 1.66 -34.562 -2.195 1 97.31 194 SER A N 1
ATOM 1516 C CA . SER A 1 194 ? 0.832 -35.719 -1.826 1 97.31 194 SER A CA 1
ATOM 1517 C C . SER A 1 194 ? -0.544 -35.25 -1.343 1 97.31 194 SER A C 1
ATOM 1519 O O . SER A 1 194 ? -1.554 -35.906 -1.652 1 97.31 194 SER A O 1
ATOM 1521 N N . TYR A 1 195 ? -0.526 -34.25 -0.553 1 97.81 195 TYR A N 1
ATOM 1522 C CA . TYR A 1 195 ? -1.779 -33.656 -0.078 1 97.81 195 TYR A CA 1
ATOM 1523 C C . TYR A 1 195 ? -2.682 -33.281 -1.245 1 97.81 195 TYR A C 1
ATOM 1525 O O . TYR A 1 195 ? -3.863 -33.625 -1.267 1 97.81 195 TYR A O 1
ATOM 1533 N N . TYR A 1 196 ? -2.201 -32.594 -2.229 1 97.44 196 TYR A N 1
ATOM 1534 C CA . TYR A 1 196 ? -2.99 -32.156 -3.373 1 97.44 196 TYR A CA 1
ATOM 1535 C C . TYR A 1 196 ? -3.465 -33.344 -4.199 1 97.44 196 TYR A C 1
ATOM 1537 O O . TYR A 1 196 ? -4.562 -33.344 -4.758 1 97.44 196 TYR A O 1
ATOM 1545 N N . GLU A 1 197 ? -2.637 -34.312 -4.305 1 96.19 197 GLU A N 1
ATOM 1546 C CA . GLU A 1 197 ? -3.012 -35.531 -5.023 1 96.19 197 GLU A CA 1
ATOM 1547 C C . GLU A 1 197 ? -4.164 -36.25 -4.328 1 96.19 197 GLU A C 1
ATOM 1549 O O . GLU A 1 197 ? -5.16 -36.594 -4.965 1 96.19 197 GLU A O 1
ATOM 1554 N N . LYS A 1 198 ? -3.99 -36.438 -3.061 1 96 198 LYS A N 1
ATOM 1555 C CA . LYS A 1 198 ? -4.949 -37.219 -2.287 1 96 198 LYS A CA 1
ATOM 1556 C C . LYS A 1 198 ? -6.254 -36.438 -2.09 1 96 198 LYS A C 1
ATOM 1558 O O . LYS A 1 198 ? -7.34 -37 -2.275 1 96 198 LYS A O 1
ATOM 1563 N N . VAL A 1 199 ? -6.137 -35.219 -1.737 1 96.31 199 VAL A N 1
ATOM 1564 C CA . VAL A 1 199 ? -7.285 -34.438 -1.287 1 96.31 199 VAL A CA 1
ATOM 1565 C C . VAL A 1 199 ? -8.047 -33.906 -2.494 1 96.31 199 VAL A C 1
ATOM 1567 O O . VAL A 1 199 ? -9.281 -33.938 -2.518 1 96.31 199 VAL A O 1
ATOM 1570 N N . PHE A 1 200 ? -7.309 -33.469 -3.518 1 94.44 200 PHE A N 1
ATOM 1571 C CA . PHE A 1 200 ? -7.961 -32.719 -4.602 1 94.44 200 PHE A CA 1
ATOM 1572 C C . PHE A 1 200 ? -7.879 -33.531 -5.902 1 94.44 200 PHE A C 1
ATOM 1574 O O . PHE A 1 200 ? -8.5 -33.156 -6.902 1 94.44 200 PHE A O 1
ATOM 1581 N N . GLY A 1 201 ? -7.113 -34.562 -5.914 1 92.94 201 GLY A N 1
ATOM 1582 C CA . GLY A 1 201 ? -6.996 -35.406 -7.102 1 92.94 201 GLY A CA 1
ATOM 1583 C C . GLY A 1 201 ? -6.074 -34.812 -8.156 1 92.94 201 GLY A C 1
ATOM 1584 O O . GLY A 1 201 ? -6.195 -35.125 -9.336 1 92.94 201 GLY A O 1
ATOM 1585 N N . PHE A 1 202 ? -5.238 -33.906 -7.742 1 93.69 202 PHE A N 1
ATOM 1586 C CA . PHE A 1 202 ? -4.27 -33.375 -8.68 1 93.69 202 PHE A CA 1
ATOM 1587 C C . PHE A 1 202 ? -3.207 -34.406 -9.039 1 93.69 202 PHE A C 1
ATOM 1589 O O . PHE A 1 202 ? -3.037 -35.406 -8.32 1 93.69 202 PHE A O 1
ATOM 1596 N N . ASN A 1 203 ? -2.535 -34.156 -10.148 1 91.94 203 ASN A N 1
ATOM 1597 C CA . ASN A 1 203 ? -1.442 -35 -10.602 1 91.94 203 ASN A CA 1
ATOM 1598 C C . ASN A 1 203 ? -0.162 -34.219 -10.828 1 91.94 203 ASN A C 1
ATOM 1600 O O . ASN A 1 203 ? -0.213 -33 -11.07 1 91.94 203 ASN A O 1
ATOM 1604 N N . VAL A 1 204 ? 0.891 -34.969 -10.727 1 89.75 204 VAL A N 1
ATOM 1605 C CA . VAL A 1 204 ? 2.174 -34.344 -11.023 1 89.75 204 VAL A CA 1
ATOM 1606 C C . VAL A 1 204 ? 2.357 -34.219 -12.539 1 89.75 204 VAL A C 1
ATOM 1608 O O . VAL A 1 204 ? 2.365 -35.25 -13.234 1 89.75 204 VAL A O 1
ATOM 1611 N N . LEU A 1 205 ? 2.496 -33.094 -13 1 83.69 205 LEU A N 1
ATOM 1612 C CA . LEU A 1 205 ? 2.723 -32.844 -14.414 1 83.69 205 LEU A CA 1
ATOM 1613 C C . LEU A 1 205 ? 4.211 -32.875 -14.742 1 83.69 205 LEU A C 1
ATOM 1615 O O . LEU A 1 205 ? 4.609 -33.375 -15.805 1 83.69 205 LEU A O 1
ATOM 1619 N N . LYS A 1 206 ? 4.992 -32.375 -13.836 1 83.12 206 LYS A N 1
ATOM 1620 C CA . LYS A 1 206 ? 6.434 -32.25 -14.047 1 83.12 206 LYS A CA 1
ATOM 1621 C C . LYS A 1 206 ? 7.18 -32.188 -12.719 1 83.12 206 LYS A C 1
ATOM 1623 O O . LYS A 1 206 ? 6.703 -31.578 -11.758 1 83.12 206 LYS A O 1
ATOM 1628 N N . HIS A 1 207 ? 8.289 -32.844 -12.742 1 85.31 207 HIS A N 1
ATOM 1629 C CA . HIS A 1 207 ? 9.164 -32.844 -11.57 1 85.31 207 HIS A CA 1
ATOM 1630 C C . HIS A 1 207 ? 10.555 -32.344 -11.922 1 85.31 207 HIS A C 1
ATOM 1632 O O . HIS A 1 207 ? 11.18 -32.812 -12.867 1 85.31 207 HIS A O 1
ATOM 1638 N N . PHE A 1 208 ? 10.953 -31.328 -11.203 1 83.25 208 PHE A N 1
ATOM 1639 C CA . PHE A 1 208 ? 12.305 -30.797 -11.32 1 83.25 208 PHE A CA 1
ATOM 1640 C C . PHE A 1 208 ? 13.125 -31.141 -10.078 1 83.25 208 PHE A C 1
ATOM 1642 O O . PHE A 1 208 ? 12.789 -30.719 -8.977 1 83.25 208 PHE A O 1
ATOM 1649 N N . ASP A 1 209 ? 14.203 -31.891 -10.234 1 81.12 209 ASP A N 1
ATOM 1650 C CA . ASP A 1 209 ? 15.07 -32.219 -9.109 1 81.12 209 ASP A CA 1
ATOM 1651 C C . ASP A 1 209 ? 16.234 -31.234 -9 1 81.12 209 ASP A C 1
ATOM 1653 O O . ASP A 1 209 ? 16.359 -30.328 -9.82 1 81.12 209 ASP A O 1
ATOM 1657 N N . ASP A 1 210 ? 16.938 -31.391 -7.906 1 76.81 210 ASP A N 1
ATOM 1658 C CA . ASP A 1 210 ? 18.016 -30.438 -7.621 1 76.81 210 ASP A CA 1
ATOM 1659 C C . ASP A 1 210 ? 19.109 -30.5 -8.68 1 76.81 210 ASP A C 1
ATOM 1661 O O . ASP A 1 210 ? 19.938 -29.594 -8.797 1 76.81 210 ASP A O 1
ATOM 1665 N N . GLU A 1 211 ? 19.078 -31.484 -9.414 1 76.56 211 GLU A N 1
ATOM 1666 C CA . GLU A 1 211 ? 20.047 -31.578 -10.492 1 76.56 211 GLU A CA 1
ATOM 1667 C C . GLU A 1 211 ? 19.594 -30.797 -11.727 1 76.56 211 GLU A C 1
ATOM 1669 O O . GLU A 1 211 ? 20.422 -30.312 -12.5 1 76.56 211 GLU A O 1
ATOM 1674 N N . ASN A 1 212 ? 18.328 -30.656 -11.82 1 77.25 212 ASN A N 1
ATOM 1675 C CA . ASN A 1 212 ? 17.75 -29.969 -12.977 1 77.25 212 ASN A CA 1
ATOM 1676 C C . ASN A 1 212 ? 17.828 -28.453 -12.828 1 77.25 212 ASN A C 1
ATOM 1678 O O . ASN A 1 212 ? 18.047 -27.734 -13.812 1 77.25 212 ASN A O 1
ATOM 1682 N N . ILE A 1 213 ? 17.625 -28.016 -11.695 1 77.62 213 ILE A N 1
ATOM 1683 C CA . ILE A 1 213 ? 17.594 -26.578 -11.445 1 77.62 213 ILE A CA 1
ATOM 1684 C C . ILE A 1 213 ? 18.609 -26.234 -10.359 1 77.62 213 ILE A C 1
ATOM 1686 O O . ILE A 1 213 ? 18.281 -26.188 -9.172 1 77.62 213 ILE A O 1
ATOM 1690 N N . SER A 1 214 ? 19.766 -26.016 -10.734 1 79.38 214 SER A N 1
ATOM 1691 C CA . SER A 1 214 ? 20.844 -25.688 -9.805 1 79.38 214 SER A CA 1
ATOM 1692 C C . SER A 1 214 ? 21.797 -24.672 -10.406 1 79.38 214 SER A C 1
ATOM 1694 O O . SER A 1 214 ? 21.938 -24.594 -11.625 1 79.38 214 SER A O 1
ATOM 1696 N N . THR A 1 215 ? 22.203 -23.844 -9.562 1 78.75 215 THR A N 1
ATOM 1697 C CA . THR A 1 215 ? 23.359 -23.016 -9.875 1 78.75 215 THR A CA 1
ATOM 1698 C C . THR A 1 215 ? 24.594 -23.484 -9.109 1 78.75 215 THR A C 1
ATOM 1700 O O . THR A 1 215 ? 24.578 -24.562 -8.516 1 78.75 215 THR A O 1
ATOM 1703 N N . ASP A 1 216 ? 25.656 -22.672 -9.227 1 77.31 216 ASP A N 1
ATOM 1704 C CA . ASP A 1 216 ? 26.875 -23.031 -8.508 1 77.31 216 ASP A CA 1
ATOM 1705 C C . ASP A 1 216 ? 26.672 -22.906 -6.996 1 77.31 216 ASP A C 1
ATOM 1707 O O . ASP A 1 216 ? 27.422 -23.484 -6.215 1 77.31 216 ASP A O 1
ATOM 1711 N N . TYR A 1 217 ? 25.609 -22.266 -6.629 1 77.5 217 TYR A N 1
ATOM 1712 C CA . TYR A 1 217 ? 25.562 -21.906 -5.219 1 77.5 217 TYR A CA 1
ATOM 1713 C C . TYR A 1 217 ? 24.312 -22.453 -4.555 1 77.5 217 TYR A C 1
ATOM 1715 O O . TYR A 1 217 ? 24.281 -22.672 -3.34 1 77.5 217 TYR A O 1
ATOM 1723 N N . SER A 1 218 ? 23.25 -22.703 -5.379 1 79.88 218 SER A N 1
ATOM 1724 C CA . SER A 1 218 ? 21.984 -23.094 -4.77 1 79.88 218 SER A CA 1
ATOM 1725 C C . SER A 1 218 ? 21.172 -23.984 -5.707 1 79.88 218 SER A C 1
ATOM 1727 O O . SER A 1 218 ? 21.5 -24.109 -6.891 1 79.88 218 SER A O 1
ATOM 1729 N N . ALA A 1 219 ? 20.266 -24.719 -5.129 1 81.12 219 ALA A N 1
ATOM 1730 C CA . ALA A 1 219 ? 19.359 -25.594 -5.879 1 81.12 219 ALA A CA 1
ATOM 1731 C C . ALA A 1 219 ? 17.969 -25.578 -5.27 1 81.12 219 ALA A C 1
ATOM 1733 O O . ALA A 1 219 ? 17.766 -25.047 -4.172 1 81.12 219 ALA A O 1
ATOM 1734 N N . LEU A 1 220 ? 17.062 -25.953 -6.176 1 83.81 220 LEU A N 1
ATOM 1735 C CA . LEU A 1 220 ? 15.703 -26.125 -5.672 1 83.81 220 LEU A CA 1
ATOM 1736 C C . LEU A 1 220 ? 15.039 -27.344 -6.297 1 83.81 220 LEU A C 1
ATOM 1738 O O . LEU A 1 220 ? 15.516 -27.875 -7.305 1 83.81 220 LEU A O 1
ATOM 1742 N N . MET A 1 221 ? 14.047 -27.859 -5.582 1 89.06 221 MET A N 1
ATOM 1743 C CA . MET A 1 221 ? 13.172 -28.906 -6.102 1 89.06 221 MET A CA 1
ATOM 1744 C C . MET A 1 221 ? 11.773 -28.359 -6.387 1 89.06 221 MET A C 1
ATOM 1746 O O . MET A 1 221 ? 11.289 -27.484 -5.668 1 89.06 221 MET A O 1
ATOM 1750 N N . SER A 1 222 ? 11.211 -28.906 -7.441 1 91.44 222 SER A N 1
ATOM 1751 C CA . SER A 1 222 ? 9.891 -28.406 -7.832 1 91.44 222 SER A CA 1
ATOM 1752 C C . SER A 1 222 ? 9.039 -29.516 -8.438 1 91.44 222 SER A C 1
ATOM 1754 O O . SER A 1 222 ? 9.555 -30.375 -9.148 1 91.44 222 SER A O 1
ATOM 1756 N N . LYS A 1 223 ? 7.812 -29.516 -8.07 1 93.69 223 LYS A N 1
ATOM 1757 C CA . LYS A 1 223 ? 6.805 -30.344 -8.727 1 93.69 223 LYS A CA 1
ATOM 1758 C C . LYS A 1 223 ? 5.617 -29.5 -9.188 1 93.69 223 LYS A C 1
ATOM 1760 O O . LYS A 1 223 ? 5.082 -28.703 -8.414 1 93.69 223 LYS A O 1
ATOM 1765 N N . VAL A 1 224 ? 5.25 -29.656 -10.383 1 93.19 224 VAL A N 1
ATOM 1766 C CA . VAL A 1 224 ? 4.09 -28.953 -10.914 1 93.19 224 VAL A CA 1
ATOM 1767 C C . VAL A 1 224 ? 2.844 -29.828 -10.781 1 93.19 224 VAL A C 1
ATOM 1769 O O . VAL A 1 224 ? 2.76 -30.891 -11.398 1 93.19 224 VAL A O 1
ATOM 1772 N N . MET A 1 225 ? 1.895 -29.328 -10 1 94.31 225 MET A N 1
ATOM 1773 C CA . MET A 1 225 ? 0.629 -30.047 -9.836 1 94.31 225 MET A CA 1
ATOM 1774 C C . MET A 1 225 ? -0.428 -29.5 -10.789 1 94.31 225 MET A C 1
ATOM 1776 O O . MET A 1 225 ? -0.512 -28.297 -11.016 1 94.31 225 MET A O 1
ATOM 1780 N N . THR A 1 226 ? -1.215 -30.391 -11.305 1 93.25 226 THR A N 1
ATOM 1781 C CA . THR A 1 226 ? -2.287 -29.969 -12.195 1 93.25 226 THR A CA 1
ATOM 1782 C C . THR A 1 226 ? -3.562 -30.766 -11.922 1 93.25 226 THR A C 1
ATOM 1784 O O . THR A 1 226 ? -3.502 -31.922 -11.523 1 93.25 226 THR A O 1
ATOM 1787 N N . ASN A 1 227 ? -4.645 -30.031 -12.086 1 89.5 227 ASN A N 1
ATOM 1788 C CA . ASN A 1 227 ? -5.906 -30.766 -11.961 1 89.5 227 ASN A CA 1
ATOM 1789 C C . ASN A 1 227 ? -6.199 -31.594 -13.203 1 89.5 227 ASN A C 1
ATOM 1791 O O . ASN A 1 227 ? -5.445 -31.547 -14.18 1 89.5 227 ASN A O 1
ATOM 1795 N N . GLY A 1 228 ? -7.27 -32.312 -13.172 1 82.94 228 GLY A N 1
ATOM 1796 C CA . GLY A 1 228 ? -7.602 -33.25 -14.242 1 82.94 228 GLY A CA 1
ATOM 1797 C C . GLY A 1 228 ? -7.777 -32.562 -15.586 1 82.94 228 GLY A C 1
ATOM 1798 O O . GLY A 1 228 ? -7.363 -33.125 -16.609 1 82.94 228 GLY A O 1
ATOM 1799 N N . SER A 1 229 ? -8.305 -31.406 -15.578 1 81.94 229 SER A N 1
ATOM 1800 C CA . SER A 1 229 ? -8.57 -30.688 -16.828 1 81.94 229 SER A CA 1
ATOM 1801 C C . SER A 1 229 ? -7.32 -30 -17.344 1 81.94 229 SER A C 1
ATOM 1803 O O . SER A 1 229 ? -7.277 -29.562 -18.5 1 81.94 229 SER A O 1
ATOM 1805 N N . GLY A 1 230 ? -6.348 -29.891 -16.484 1 86.12 230 GLY A N 1
ATOM 1806 C CA . GLY A 1 230 ? -5.129 -29.188 -16.859 1 86.12 230 GLY A CA 1
ATOM 1807 C C . GLY A 1 230 ? -5.254 -27.688 -16.766 1 86.12 230 GLY A C 1
ATOM 1808 O O . GLY A 1 230 ? -4.305 -26.953 -17.078 1 86.12 230 GLY A O 1
ATOM 1809 N N . ARG A 1 231 ? -6.316 -27.188 -16.391 1 86.62 231 ARG A N 1
ATOM 1810 C CA . ARG A 1 231 ? -6.582 -25.75 -16.359 1 86.62 231 ARG A CA 1
ATOM 1811 C C . ARG A 1 231 ? -5.938 -25.094 -15.148 1 86.62 231 ARG A C 1
ATOM 1813 O O . ARG A 1 231 ? -5.578 -23.922 -15.188 1 86.62 231 ARG A O 1
ATOM 1820 N N . ILE A 1 232 ? -5.855 -25.875 -14.109 1 93.5 232 ILE A N 1
ATOM 1821 C CA . ILE A 1 232 ? -5.285 -25.359 -12.875 1 93.5 232 ILE A CA 1
ATOM 1822 C C . ILE A 1 232 ? -3.902 -25.969 -12.648 1 93.5 232 ILE A C 1
ATOM 1824 O O . ILE A 1 232 ? -3.752 -27.188 -12.633 1 93.5 232 ILE A O 1
ATOM 1828 N N . LYS A 1 233 ? -2.924 -25.125 -12.492 1 94.94 233 LYS A N 1
ATOM 1829 C CA . LYS A 1 233 ? -1.556 -25.578 -12.258 1 94.94 233 LYS A CA 1
ATOM 1830 C C . LYS A 1 233 ? -0.971 -24.922 -11.008 1 94.94 233 LYS A C 1
ATOM 1832 O O . LYS A 1 233 ? -1.03 -23.703 -10.859 1 94.94 233 LYS A O 1
ATOM 1837 N N . PHE A 1 234 ? -0.479 -25.734 -10.125 1 97.06 234 PHE A N 1
ATOM 1838 C CA . PHE A 1 234 ? 0.166 -25.281 -8.891 1 97.06 234 PHE A CA 1
ATOM 1839 C C . PHE A 1 234 ? 1.578 -25.844 -8.789 1 97.06 234 PHE A C 1
ATOM 1841 O O . PHE A 1 234 ? 1.782 -26.922 -8.227 1 97.06 234 PHE A O 1
ATOM 1848 N N . PRO A 1 235 ? 2.586 -25.172 -9.312 1 96.69 235 PRO A N 1
ATOM 1849 C CA . PRO A 1 235 ? 3.943 -25.594 -8.945 1 96.69 235 PRO A CA 1
ATOM 1850 C C . PRO A 1 235 ? 4.238 -25.391 -7.461 1 96.69 235 PRO A C 1
ATOM 1852 O O . PRO A 1 235 ? 3.82 -24.391 -6.871 1 96.69 235 PRO A O 1
ATOM 1855 N N . ILE A 1 236 ? 4.855 -26.328 -6.84 1 97.5 236 ILE A N 1
ATOM 1856 C CA . ILE A 1 236 ? 5.246 -26.297 -5.434 1 97.5 236 ILE A CA 1
ATOM 1857 C C . ILE A 1 236 ? 6.75 -26.531 -5.312 1 97.5 236 ILE A C 1
ATOM 1859 O O . ILE A 1 236 ? 7.277 -27.516 -5.828 1 97.5 236 ILE A O 1
ATOM 1863 N N . ASN A 1 237 ? 7.445 -25.578 -4.676 1 96.56 237 ASN A N 1
ATOM 1864 C CA . ASN A 1 237 ? 8.898 -25.609 -4.59 1 96.56 237 ASN A CA 1
ATOM 1865 C C . ASN A 1 237 ? 9.375 -25.828 -3.156 1 96.56 237 ASN A C 1
ATOM 1867 O O . ASN A 1 237 ? 8.711 -25.422 -2.205 1 96.56 237 ASN A O 1
ATOM 1871 N N . GLU A 1 238 ? 10.469 -26.484 -3 1 96.06 238 GLU A N 1
ATOM 1872 C CA . GLU A 1 238 ? 11.18 -26.672 -1.736 1 96.06 238 GLU A CA 1
ATOM 1873 C C . GLU A 1 238 ? 12.664 -26.344 -1.883 1 96.06 238 GLU A C 1
ATOM 1875 O O . GLU A 1 238 ? 13.266 -26.609 -2.926 1 96.06 238 GLU A O 1
ATOM 1880 N N . PRO A 1 239 ? 13.195 -25.719 -0.806 1 92.56 239 PRO A N 1
ATOM 1881 C CA . PRO A 1 239 ? 14.633 -25.469 -0.884 1 92.56 239 PRO A CA 1
ATOM 1882 C C . PRO A 1 239 ? 15.453 -26.75 -0.959 1 92.56 239 PRO A C 1
ATOM 1884 O O . PRO A 1 239 ? 15.055 -27.781 -0.406 1 92.56 239 PRO A O 1
ATOM 1887 N N . ALA A 1 240 ? 16.453 -26.688 -1.69 1 86.75 240 ALA A N 1
ATOM 1888 C CA . ALA A 1 240 ? 17.406 -27.797 -1.733 1 86.75 240 ALA A CA 1
ATOM 1889 C C . ALA A 1 240 ? 18.75 -27.391 -1.138 1 86.75 240 ALA A C 1
ATOM 1891 O O . ALA A 1 240 ? 19.062 -26.203 -1.07 1 86.75 240 ALA A O 1
ATOM 1892 N N . GLU A 1 241 ? 19.438 -28.359 -0.656 1 79.25 241 GLU A N 1
ATOM 1893 C CA . GLU A 1 241 ? 20.734 -28.094 -0.056 1 79.25 241 GLU A CA 1
ATOM 1894 C C . GLU A 1 241 ? 21.719 -27.562 -1.092 1 79.25 241 GLU A C 1
ATOM 1896 O O . GLU A 1 241 ? 21.734 -28.016 -2.24 1 79.25 241 GLU A O 1
ATOM 1901 N N . GLY A 1 242 ? 22.359 -26.484 -0.815 1 78.56 242 GLY A N 1
ATOM 1902 C CA . GLY A 1 242 ? 23.406 -25.906 -1.639 1 78.56 242 GLY A CA 1
ATOM 1903 C C . GLY A 1 242 ? 24.469 -25.203 -0.832 1 78.56 242 GLY A C 1
ATOM 1904 O O . GLY A 1 242 ? 24.484 -25.281 0.398 1 78.56 242 GLY A O 1
ATOM 1905 N N . LYS A 1 243 ? 25.422 -24.703 -1.568 1 76.19 243 LYS A N 1
ATOM 1906 C CA . LYS A 1 243 ? 26.516 -23.984 -0.934 1 76.19 243 LYS A CA 1
ATOM 1907 C C . LYS A 1 243 ? 26.031 -22.703 -0.272 1 76.19 243 LYS A C 1
ATOM 1909 O O . LYS A 1 243 ? 26.594 -22.25 0.721 1 76.19 243 LYS A O 1
ATOM 1914 N N . ARG A 1 244 ? 25 -22.188 -0.836 1 82.5 244 ARG A N 1
ATOM 1915 C CA . ARG A 1 244 ? 24.422 -20.938 -0.325 1 82.5 244 ARG A CA 1
ATOM 1916 C C . ARG A 1 244 ? 22.906 -21.094 -0.108 1 82.5 244 ARG A C 1
ATOM 1918 O O . ARG A 1 244 ? 22.312 -22.094 -0.512 1 82.5 244 ARG A O 1
ATOM 1925 N N . LYS A 1 245 ? 22.484 -20.078 0.614 1 84.06 245 LYS A N 1
ATOM 1926 C CA . LYS A 1 245 ? 21.047 -20.078 0.894 1 84.06 245 LYS A CA 1
ATOM 1927 C C . LYS A 1 245 ? 20.234 -20 -0.396 1 84.06 245 LYS A C 1
ATOM 1929 O O . LYS A 1 245 ? 20.469 -19.125 -1.235 1 84.06 245 LYS A O 1
ATOM 1934 N N . SER A 1 246 ? 19.359 -20.891 -0.541 1 87.69 246 SER A N 1
ATOM 1935 C CA . SER A 1 246 ? 18.516 -20.938 -1.721 1 87.69 246 SER A CA 1
ATOM 1936 C C . SER A 1 246 ? 17.5 -19.797 -1.724 1 87.69 246 SER A C 1
ATOM 1938 O O . SER A 1 246 ? 17.172 -19.266 -0.668 1 87.69 246 SER A O 1
ATOM 1940 N N . GLN A 1 247 ? 17.062 -19.375 -2.906 1 89.19 247 GLN A N 1
ATOM 1941 C CA . GLN A 1 247 ? 16.047 -18.344 -3.039 1 89.19 247 GLN A CA 1
ATOM 1942 C C . GLN A 1 247 ? 14.734 -18.766 -2.381 1 89.19 247 GLN A C 1
ATOM 1944 O O . GLN A 1 247 ? 13.992 -17.938 -1.862 1 89.19 247 GLN A O 1
ATOM 1949 N N . ILE A 1 248 ? 14.461 -20.062 -2.434 1 94.44 248 ILE A N 1
ATOM 1950 C CA . ILE A 1 248 ? 13.266 -20.578 -1.77 1 94.44 248 ILE A CA 1
ATOM 1951 C C . ILE A 1 248 ? 13.391 -20.375 -0.26 1 94.44 248 ILE A C 1
ATOM 1953 O O . ILE A 1 248 ? 12.43 -19.984 0.403 1 94.44 248 ILE A O 1
ATOM 1957 N N . GLN A 1 249 ? 14.539 -20.656 0.246 1 94.69 249 GLN A N 1
ATOM 1958 C CA . GLN A 1 249 ? 14.758 -20.438 1.673 1 94.69 249 GLN A CA 1
ATOM 1959 C C . GLN A 1 249 ? 14.633 -18.969 2.033 1 94.69 249 GLN A C 1
ATOM 1961 O O . GLN A 1 249 ? 14.102 -18.625 3.098 1 94.69 249 GLN A O 1
ATOM 1966 N N . GLU A 1 250 ? 15.188 -18.109 1.211 1 95.56 250 GLU A N 1
ATOM 1967 C CA . GLU A 1 250 ? 15.008 -16.688 1.446 1 95.56 250 GLU A CA 1
ATOM 1968 C C . GLU A 1 250 ? 13.531 -16.328 1.577 1 95.56 250 GLU A C 1
ATOM 1970 O O . GLU A 1 250 ? 13.141 -15.586 2.482 1 95.56 250 GLU A O 1
ATOM 1975 N N . TYR A 1 251 ? 12.75 -16.859 0.642 1 97 251 TYR A N 1
ATOM 1976 C CA . TYR A 1 251 ? 11.312 -16.641 0.729 1 97 251 TYR A CA 1
ATOM 1977 C C . TYR A 1 251 ? 10.773 -17.094 2.084 1 97 251 TYR A C 1
ATOM 1979 O O . TYR A 1 251 ? 10.055 -16.344 2.752 1 97 251 TYR A O 1
ATOM 1987 N N . LEU A 1 252 ? 11.047 -18.281 2.469 1 97.81 252 LEU A N 1
ATOM 1988 C CA . LEU A 1 252 ? 10.516 -18.875 3.697 1 97.81 252 LEU A CA 1
ATOM 1989 C C . LEU A 1 252 ? 10.93 -18.047 4.91 1 97.81 252 LEU A C 1
ATOM 1991 O O . LEU A 1 252 ? 10.156 -17.906 5.863 1 97.81 252 LEU A O 1
ATOM 1995 N N . ASP A 1 253 ? 12.133 -17.531 4.875 1 97 253 ASP A N 1
ATOM 1996 C CA . ASP A 1 253 ? 12.633 -16.719 5.98 1 97 253 ASP A CA 1
ATOM 1997 C C . ASP A 1 253 ? 11.867 -15.398 6.078 1 97 253 ASP A C 1
ATOM 1999 O O . ASP A 1 253 ? 11.414 -15.016 7.156 1 97 253 ASP A O 1
ATOM 2003 N N . PHE A 1 254 ? 11.703 -14.734 4.957 1 97.88 254 PHE A N 1
ATOM 2004 C CA . PHE A 1 254 ? 11.086 -13.414 4.965 1 97.88 254 PHE A CA 1
ATOM 2005 C C . PHE A 1 254 ? 9.57 -13.516 5.098 1 97.88 254 PHE A C 1
ATOM 2007 O O . PHE A 1 254 ? 8.93 -12.617 5.637 1 97.88 254 PHE A O 1
ATOM 2014 N N . HIS A 1 255 ? 8.992 -14.609 4.633 1 98.25 255 HIS A N 1
ATOM 2015 C CA . HIS A 1 255 ? 7.555 -14.836 4.738 1 98.25 255 HIS A CA 1
ATOM 2016 C C . HIS A 1 255 ? 7.191 -15.484 6.07 1 98.25 255 HIS A C 1
ATOM 2018 O O . HIS A 1 255 ? 6.012 -15.555 6.43 1 98.25 255 HIS A O 1
ATOM 2024 N N . ASN A 1 256 ? 8.188 -15.977 6.789 1 98.31 256 ASN A N 1
ATOM 2025 C CA . ASN A 1 256 ? 8 -16.703 8.039 1 98.31 256 ASN A CA 1
ATOM 2026 C C . ASN A 1 256 ? 7.137 -17.938 7.844 1 98.31 256 ASN A C 1
ATOM 2028 O O . ASN A 1 256 ? 6.152 -18.141 8.562 1 98.31 256 ASN A O 1
ATOM 2032 N N . GLY A 1 257 ? 7.508 -18.766 6.844 1 98.38 257 GLY A N 1
ATOM 2033 C CA . GLY A 1 257 ? 6.777 -19.984 6.57 1 98.38 257 GLY A CA 1
ATOM 2034 C C . GLY A 1 257 ? 6.355 -20.125 5.121 1 98.38 257 GLY A C 1
ATOM 2035 O O . GLY A 1 257 ? 6.742 -19.312 4.277 1 98.38 257 GLY A O 1
ATOM 2036 N N . PRO A 1 258 ? 5.582 -21.203 4.773 1 98.75 258 PRO A N 1
ATOM 2037 C CA . PRO A 1 258 ? 5.141 -21.453 3.4 1 98.75 258 PRO A CA 1
ATOM 2038 C C . PRO A 1 258 ? 4.098 -20.453 2.922 1 98.75 258 PRO A C 1
ATOM 2040 O O . PRO A 1 258 ? 3.414 -19.828 3.74 1 98.75 258 PRO A O 1
ATOM 2043 N N . GLY A 1 259 ? 3.99 -20.281 1.626 1 98.75 259 GLY A N 1
ATOM 2044 C CA . GLY A 1 259 ? 3.006 -19.406 1.016 1 98.75 259 GLY A CA 1
ATOM 2045 C C . GLY A 1 259 ? 3.16 -19.297 -0.49 1 98.75 259 GLY A C 1
ATOM 2046 O O . GLY A 1 259 ? 4.008 -19.969 -1.084 1 98.75 259 GLY A O 1
ATOM 2047 N N . VAL A 1 260 ? 2.33 -18.5 -1.108 1 98.81 260 VAL A N 1
ATOM 2048 C CA . VAL A 1 260 ? 2.359 -18.281 -2.551 1 98.81 260 VAL A CA 1
ATOM 2049 C C . VAL A 1 260 ? 3.445 -17.266 -2.893 1 98.81 260 VAL A C 1
ATOM 2051 O O . VAL A 1 260 ? 3.432 -16.141 -2.387 1 98.81 260 VAL A O 1
ATOM 2054 N N . GLN A 1 261 ? 4.332 -17.609 -3.703 1 98.19 261 GLN A N 1
ATOM 2055 C CA . GLN A 1 261 ? 5.43 -16.734 -4.066 1 98.19 261 GLN A CA 1
ATOM 2056 C C . GLN A 1 261 ? 5.059 -15.852 -5.262 1 98.19 261 GLN A C 1
ATOM 2058 O O . GLN A 1 261 ? 5.434 -14.68 -5.316 1 98.19 261 GLN A O 1
ATOM 2063 N N . HIS A 1 262 ? 4.441 -16.453 -6.305 1 97.94 262 HIS A N 1
ATOM 2064 C CA . HIS A 1 262 ? 4.086 -15.609 -7.43 1 97.94 262 HIS A CA 1
ATOM 2065 C C . HIS A 1 262 ? 2.861 -16.141 -8.164 1 97.94 262 HIS A C 1
ATOM 2067 O O . HIS A 1 262 ? 2.516 -17.328 -8.023 1 97.94 262 HIS A O 1
ATOM 2073 N N . LEU A 1 263 ? 2.225 -15.242 -8.805 1 97.75 263 LEU A N 1
ATOM 2074 C CA . LEU A 1 263 ? 1.134 -15.461 -9.742 1 97.75 263 LEU A CA 1
ATOM 2075 C C . LEU A 1 263 ? 1.603 -15.25 -11.18 1 97.75 263 LEU A C 1
ATOM 2077 O O . LEU A 1 263 ? 2.271 -14.258 -11.477 1 97.75 263 LEU A O 1
ATOM 2081 N N . ALA A 1 264 ? 1.325 -16.203 -12.008 1 98.19 264 ALA A N 1
ATOM 2082 C CA . ALA A 1 264 ? 1.612 -16.047 -13.438 1 98.19 264 ALA A CA 1
ATOM 2083 C C . ALA A 1 264 ? 0.348 -15.695 -14.211 1 98.19 264 ALA A C 1
ATOM 2085 O O . ALA A 1 264 ? -0.64 -16.438 -14.172 1 98.19 264 ALA A O 1
ATOM 2086 N N . VAL A 1 265 ? 0.433 -14.617 -14.914 1 98.69 265 VAL A N 1
ATOM 2087 C CA . VAL A 1 265 ? -0.736 -14.148 -15.648 1 98.69 265 VAL A CA 1
ATOM 2088 C C . VAL A 1 265 ? -0.463 -14.227 -17.156 1 98.69 265 VAL A C 1
ATOM 2090 O O . VAL A 1 265 ? 0.653 -13.953 -17.594 1 98.69 265 VAL A O 1
ATOM 2093 N N . LEU A 1 266 ? -1.465 -14.547 -17.859 1 98.25 266 LEU A N 1
ATOM 2094 C CA . LEU A 1 266 ? -1.389 -14.812 -19.297 1 98.25 266 LEU A CA 1
ATOM 2095 C C . LEU A 1 266 ? -1.658 -13.539 -20.109 1 98.25 266 LEU A C 1
ATOM 2097 O O . LEU A 1 266 ? -2.523 -12.742 -19.734 1 98.25 266 LEU A O 1
ATOM 2101 N N . THR A 1 267 ? -0.935 -13.383 -21.172 1 98.69 267 THR A N 1
ATOM 2102 C CA . THR A 1 267 ? -1.216 -12.391 -22.203 1 98.69 267 THR A CA 1
ATOM 2103 C C . THR A 1 267 ? -1.032 -12.992 -23.594 1 98.69 267 THR A C 1
ATOM 2105 O O . THR A 1 267 ? -0.369 -14.023 -23.75 1 98.69 267 THR A O 1
ATOM 2108 N N . ASN A 1 268 ? -1.636 -12.383 -24.609 1 97.94 268 ASN A N 1
ATOM 2109 C CA . ASN A 1 268 ? -1.489 -12.836 -25.984 1 97.94 268 ASN A CA 1
ATOM 2110 C C . ASN A 1 268 ? -0.474 -11.992 -26.75 1 97.94 268 ASN A C 1
ATOM 2112 O O . ASN A 1 268 ? -0.173 -12.273 -27.922 1 97.94 268 ASN A O 1
ATOM 2116 N N . ASP A 1 269 ? -0.006 -11.023 -26.141 1 98.19 269 ASP A N 1
ATOM 2117 C CA . ASP A 1 269 ? 1.001 -10.141 -26.719 1 98.19 269 ASP A CA 1
ATOM 2118 C C . ASP A 1 269 ? 1.962 -9.633 -25.641 1 98.19 269 ASP A C 1
ATOM 2120 O O . ASP A 1 269 ? 1.866 -8.484 -25.203 1 98.19 269 ASP A O 1
ATOM 2124 N N . ILE A 1 270 ? 2.934 -10.414 -25.391 1 98.5 270 ILE A N 1
ATOM 2125 C CA . ILE A 1 270 ? 3.779 -10.164 -24.219 1 98.5 270 ILE A CA 1
ATOM 2126 C C . ILE A 1 270 ? 4.652 -8.938 -24.469 1 98.5 270 ILE A C 1
ATOM 2128 O O . ILE A 1 270 ? 4.965 -8.195 -23.531 1 98.5 270 ILE A O 1
ATOM 2132 N N . ILE A 1 271 ? 5.039 -8.672 -25.641 1 98.31 271 ILE A N 1
ATOM 2133 C CA . ILE A 1 271 ? 5.887 -7.52 -25.953 1 98.31 271 ILE A CA 1
ATOM 2134 C C . ILE A 1 271 ? 5.141 -6.23 -25.625 1 98.31 271 ILE A C 1
ATOM 2136 O O . ILE A 1 271 ? 5.66 -5.367 -24.906 1 98.31 271 ILE A O 1
ATOM 2140 N N . SER A 1 272 ? 3.889 -6.129 -26.125 1 98.06 272 SER A N 1
ATOM 2141 C CA . SER A 1 272 ? 3.084 -4.945 -25.828 1 98.06 272 SER A CA 1
ATOM 2142 C C . SER A 1 272 ? 2.779 -4.832 -24.344 1 98.06 272 SER A C 1
ATOM 2144 O O . SER A 1 272 ? 2.816 -3.738 -23.781 1 98.06 272 SER A O 1
ATOM 2146 N N . THR A 1 273 ? 2.459 -5.934 -23.734 1 98.62 273 THR A N 1
ATOM 2147 C CA . THR A 1 273 ? 2.113 -5.961 -22.328 1 98.62 273 THR A CA 1
ATOM 2148 C C . THR A 1 273 ? 3.291 -5.496 -21.469 1 98.62 273 THR A C 1
ATOM 2150 O O . THR A 1 273 ? 3.135 -4.629 -20.609 1 98.62 273 THR A O 1
ATOM 2153 N N . VAL A 1 274 ? 4.441 -6.035 -21.703 1 98.38 274 VAL A N 1
ATOM 2154 C CA . VAL A 1 274 ? 5.625 -5.727 -20.922 1 98.38 274 VAL A CA 1
ATOM 2155 C C . VAL A 1 274 ? 6.035 -4.273 -21.141 1 98.38 274 VAL A C 1
ATOM 2157 O O . VAL A 1 274 ? 6.461 -3.588 -20.203 1 98.38 274 VAL A O 1
ATOM 2160 N N . HIS A 1 275 ? 5.938 -3.842 -22.406 1 96.88 275 HIS A N 1
ATOM 2161 C CA . HIS A 1 275 ? 6.219 -2.439 -22.688 1 96.88 275 HIS A CA 1
ATOM 2162 C C . HIS A 1 275 ? 5.324 -1.521 -21.859 1 96.88 275 HIS A C 1
ATOM 2164 O O . HIS A 1 275 ? 5.805 -0.551 -21.266 1 96.88 275 HIS A O 1
ATOM 2170 N N . ALA A 1 276 ? 4.039 -1.818 -21.859 1 97.12 276 ALA A N 1
ATOM 2171 C CA . ALA A 1 276 ? 3.092 -1.019 -21.094 1 97.12 276 ALA A CA 1
ATOM 2172 C C . ALA A 1 276 ? 3.434 -1.049 -19.594 1 97.12 276 ALA A C 1
ATOM 2174 O O . ALA A 1 276 ? 3.389 -0.017 -18.922 1 97.12 276 ALA A O 1
ATOM 2175 N N . LEU A 1 277 ? 3.742 -2.215 -19.109 1 97.69 277 LEU A N 1
ATOM 2176 C CA . LEU A 1 277 ? 4.113 -2.365 -17.703 1 97.69 277 LEU A CA 1
ATOM 2177 C C . LEU A 1 277 ? 5.336 -1.519 -17.375 1 97.69 277 LEU A C 1
ATOM 2179 O O . LEU A 1 277 ? 5.371 -0.852 -16.328 1 97.69 277 LEU A O 1
ATOM 2183 N N . HIS A 1 278 ? 6.289 -1.568 -18.25 1 95.56 278 HIS A N 1
ATOM 2184 C CA . HIS A 1 278 ? 7.488 -0.76 -18.078 1 95.56 278 HIS A CA 1
ATOM 2185 C C . HIS A 1 278 ? 7.152 0.727 -18.047 1 95.56 278 HIS A C 1
ATOM 2187 O O . HIS A 1 278 ? 7.637 1.457 -17.172 1 95.56 278 HIS A O 1
ATOM 2193 N N . GLU A 1 279 ? 6.332 1.165 -18.922 1 94.06 279 GLU A N 1
ATOM 2194 C CA . GLU A 1 279 ? 5.926 2.566 -18.984 1 94.06 279 GLU A CA 1
ATOM 2195 C C . GLU A 1 279 ? 5.168 2.973 -17.719 1 94.06 279 GLU A C 1
ATOM 2197 O O . GLU A 1 279 ? 5.25 4.121 -17.281 1 94.06 279 GLU A O 1
ATOM 2202 N N . ASN A 1 280 ? 4.512 2.01 -17.219 1 95.06 280 ASN A N 1
ATOM 2203 C CA . ASN A 1 280 ? 3.717 2.268 -16.031 1 95.06 280 ASN A CA 1
ATOM 2204 C C . ASN A 1 280 ? 4.57 2.205 -14.758 1 95.06 280 ASN A C 1
ATOM 2206 O O . ASN A 1 280 ? 4.055 2.363 -13.648 1 95.06 280 ASN A O 1
ATOM 2210 N N . GLY A 1 281 ? 5.844 1.867 -14.867 1 94.44 281 GLY A N 1
ATOM 2211 C CA . GLY A 1 281 ? 6.754 1.957 -13.734 1 94.44 281 GLY A CA 1
ATOM 2212 C C . GLY A 1 281 ? 7.047 0.613 -13.094 1 94.44 281 GLY A C 1
ATOM 2213 O O . GLY A 1 281 ? 7.645 0.549 -12.016 1 94.44 281 GLY A O 1
ATOM 2214 N N . VAL A 1 282 ? 6.645 -0.493 -13.695 1 96.69 282 VAL A N 1
ATOM 2215 C CA . VAL A 1 282 ? 6.93 -1.821 -13.164 1 96.69 282 VAL A CA 1
ATOM 2216 C C . VAL A 1 282 ? 8.375 -2.209 -13.477 1 96.69 282 VAL A C 1
ATOM 2218 O O . VAL A 1 282 ? 8.852 -1.995 -14.586 1 96.69 282 VAL A O 1
ATOM 2221 N N . GLU A 1 283 ? 9.062 -2.74 -12.469 1 96.25 283 GLU A N 1
ATOM 2222 C CA . GLU A 1 283 ? 10.438 -3.186 -12.633 1 96.25 283 GLU A CA 1
ATOM 2223 C C . GLU A 1 283 ? 10.516 -4.691 -12.852 1 96.25 283 GLU A C 1
ATOM 2225 O O . GLU A 1 283 ? 9.766 -5.453 -12.234 1 96.25 283 GLU A O 1
ATOM 2230 N N . PHE A 1 284 ? 11.43 -5.086 -13.648 1 97.19 284 PHE A N 1
ATOM 2231 C CA . PHE A 1 284 ? 11.57 -6.496 -13.992 1 97.19 284 PHE A CA 1
ATOM 2232 C C . PHE A 1 284 ? 12.961 -7.004 -13.656 1 97.19 284 PHE A C 1
ATOM 2234 O O . PHE A 1 284 ? 13.898 -6.215 -13.5 1 97.19 284 PHE A O 1
ATOM 2241 N N . LEU A 1 285 ? 13.016 -8.305 -13.453 1 96.12 285 LEU A N 1
ATOM 2242 C CA . LEU A 1 285 ? 14.32 -8.953 -13.32 1 96.12 285 LEU A CA 1
ATOM 2243 C C . LEU A 1 285 ? 15.109 -8.852 -14.625 1 96.12 285 LEU A C 1
ATOM 2245 O O . LEU A 1 285 ? 14.539 -8.93 -15.711 1 96.12 285 LEU A O 1
ATOM 2249 N N . GLN A 1 286 ? 16.359 -8.758 -14.461 1 94 286 GLN A N 1
ATOM 2250 C CA . GLN A 1 286 ? 17.219 -8.594 -15.625 1 94 286 GLN A CA 1
ATOM 2251 C C . GLN A 1 286 ? 17.812 -9.922 -16.078 1 94 286 GLN A C 1
ATOM 2253 O O . GLN A 1 286 ? 18.047 -10.812 -15.25 1 94 286 GLN A O 1
ATOM 2258 N N . THR A 1 287 ? 18.031 -10.008 -17.297 1 93.12 287 THR A N 1
ATOM 2259 C CA . THR A 1 287 ? 18.656 -11.164 -17.922 1 93.12 287 THR A CA 1
ATOM 2260 C C . THR A 1 287 ? 19.906 -10.734 -18.703 1 93.12 287 THR A C 1
ATOM 2262 O O . THR A 1 287 ? 19.859 -9.773 -19.469 1 93.12 287 THR A O 1
ATOM 2265 N N . PRO A 1 288 ? 20.953 -11.43 -18.547 1 91.94 288 PRO A N 1
ATOM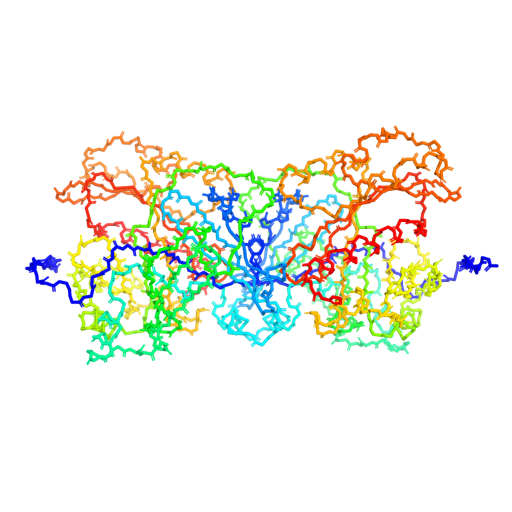 2266 C CA . PRO A 1 288 ? 22.172 -11.055 -19.266 1 91.94 288 PRO A CA 1
ATOM 2267 C C . PRO A 1 288 ? 22.016 -11.141 -20.781 1 91.94 288 PRO A C 1
ATOM 2269 O O . PRO A 1 288 ? 21.297 -12.008 -21.281 1 91.94 288 PRO A O 1
ATOM 2272 N N . ALA A 1 289 ? 22.812 -10.359 -21.406 1 92.62 289 ALA A N 1
ATOM 2273 C CA . ALA A 1 289 ? 22.766 -10.312 -22.875 1 92.62 289 ALA A CA 1
ATOM 2274 C C . ALA A 1 289 ? 23.156 -11.664 -23.469 1 92.62 289 ALA A C 1
ATOM 2276 O O . ALA A 1 289 ? 22.641 -12.055 -24.516 1 92.62 289 ALA A O 1
ATOM 2277 N N . THR A 1 290 ? 24 -12.359 -22.844 1 91.69 290 THR A N 1
ATOM 2278 C CA . THR A 1 290 ? 24.531 -13.625 -23.328 1 91.69 290 THR A CA 1
ATOM 2279 C C . THR A 1 290 ? 23.406 -14.656 -23.469 1 91.69 290 THR A C 1
ATOM 2281 O O . THR A 1 290 ? 23.5 -15.578 -24.266 1 91.69 290 THR A O 1
ATOM 2284 N N . TYR A 1 291 ? 22.375 -14.523 -22.703 1 92.25 291 TYR A N 1
ATOM 2285 C CA . TYR A 1 291 ? 21.219 -15.414 -22.781 1 92.25 291 TYR A CA 1
ATOM 2286 C C . TYR A 1 291 ? 20.641 -15.422 -24.188 1 92.25 291 TYR A C 1
ATOM 2288 O O . TYR A 1 291 ? 20.172 -16.453 -24.672 1 92.25 291 TYR A O 1
ATOM 2296 N N . TYR A 1 292 ? 20.719 -14.32 -24.922 1 94.25 292 TYR A N 1
ATOM 2297 C CA . TYR A 1 292 ? 19.984 -14.156 -26.172 1 94.25 292 TYR A CA 1
ATOM 2298 C C . TYR A 1 292 ? 20.891 -14.453 -27.375 1 94.25 292 TYR A C 1
ATOM 2300 O O . TYR A 1 292 ? 20.422 -14.57 -28.5 1 94.25 292 TYR A O 1
ATOM 2308 N N . GLU A 1 293 ? 22.172 -14.461 -27.172 1 91.38 293 GLU A N 1
ATOM 2309 C CA . GLU A 1 293 ? 23.125 -14.711 -28.25 1 91.38 293 GLU A CA 1
ATOM 2310 C C . GLU A 1 293 ? 22.844 -16.047 -28.938 1 91.38 293 GLU A C 1
ATOM 2312 O O . GLU A 1 293 ? 22.922 -16.156 -30.156 1 91.38 293 GLU A O 1
ATOM 2317 N N . ASP A 1 294 ? 22.516 -17.109 -28.25 1 86.38 294 ASP A N 1
ATOM 2318 C CA . ASP A 1 294 ? 22.281 -18.438 -28.828 1 86.38 294 ASP A CA 1
ATOM 2319 C C . ASP A 1 294 ? 20.812 -18.844 -28.719 1 86.38 294 ASP A C 1
ATOM 2321 O O . ASP A 1 294 ? 20.5 -20.031 -28.672 1 86.38 294 ASP A O 1
ATOM 2325 N N . LEU A 1 295 ? 19.984 -17.891 -28.641 1 91.38 295 LEU A N 1
ATOM 2326 C CA . LEU A 1 295 ? 18.578 -18.203 -28.391 1 91.38 295 LEU A CA 1
ATOM 2327 C C . LEU A 1 295 ? 17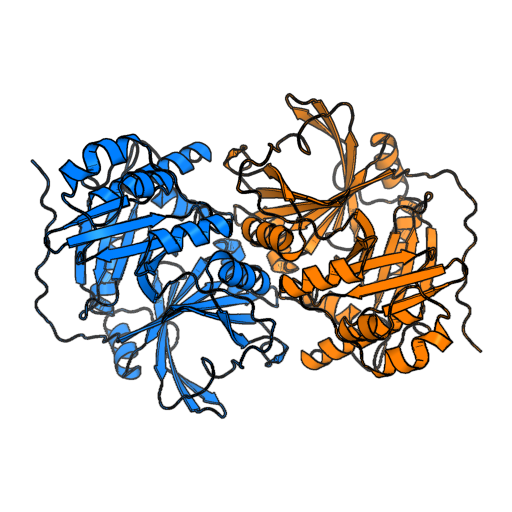.969 -18.953 -29.578 1 91.38 295 LEU A C 1
ATOM 2329 O O . LEU A 1 295 ? 17.266 -19.953 -29.375 1 91.38 295 LEU A O 1
ATOM 2333 N N . ALA A 1 296 ? 18.281 -18.5 -30.766 1 88.12 296 ALA A N 1
ATOM 2334 C CA . ALA A 1 296 ? 17.734 -19.125 -31.969 1 88.12 296 ALA A CA 1
ATOM 2335 C C . ALA A 1 296 ? 18.172 -20.578 -32.062 1 88.12 296 ALA A C 1
ATOM 2337 O O . ALA A 1 296 ? 17.391 -21.438 -32.5 1 88.12 296 ALA A O 1
ATOM 2338 N N . ALA A 1 297 ? 19.359 -20.812 -31.734 1 90.69 297 ALA A N 1
ATOM 2339 C CA . ALA A 1 297 ? 19.891 -22.172 -31.797 1 90.69 297 ALA A CA 1
ATOM 2340 C C . ALA A 1 297 ? 19.203 -23.062 -30.766 1 90.69 297 ALA A C 1
ATOM 2342 O O . ALA A 1 297 ? 19 -24.266 -31 1 90.69 297 ALA A O 1
ATOM 2343 N N . ARG A 1 298 ? 18.844 -22.531 -29.719 1 88.88 298 ARG A N 1
ATOM 2344 C CA . ARG A 1 298 ? 18.281 -23.281 -28.609 1 88.88 298 ARG A CA 1
ATOM 2345 C C . ARG A 1 298 ? 16.781 -23.531 -28.828 1 88.88 298 ARG A C 1
ATOM 2347 O O . ARG A 1 298 ? 16.281 -24.625 -28.547 1 88.88 298 ARG A O 1
ATOM 2354 N N . VAL A 1 299 ? 16.078 -22.484 -29.359 1 92.06 299 VAL A N 1
ATOM 2355 C CA . VAL A 1 299 ? 14.617 -22.609 -29.344 1 92.06 299 VAL A CA 1
ATOM 2356 C C . VAL A 1 299 ? 14.078 -22.641 -30.766 1 92.06 299 VAL A C 1
ATOM 2358 O O . VAL A 1 299 ? 12.891 -22.875 -30.984 1 92.06 299 VAL A O 1
ATOM 2361 N N . GLY A 1 300 ? 14.906 -22.406 -31.75 1 92.5 300 GLY A N 1
ATOM 2362 C CA . GLY A 1 300 ? 14.469 -22.406 -33.156 1 92.5 300 GLY A CA 1
ATOM 2363 C C . GLY A 1 300 ? 13.734 -21.141 -33.531 1 92.5 300 GLY A C 1
ATOM 2364 O O . GLY A 1 300 ? 14.023 -20.062 -33.031 1 92.5 300 GLY A O 1
ATOM 2365 N N . ASP A 1 301 ? 12.891 -21.281 -34.531 1 91.94 301 ASP A N 1
ATOM 2366 C CA . ASP A 1 301 ? 12.211 -20.125 -35.094 1 91.94 301 ASP A CA 1
ATOM 2367 C C . ASP A 1 301 ? 11.109 -19.609 -34.156 1 91.94 301 ASP A C 1
ATOM 2369 O O . ASP A 1 301 ? 10.312 -20.406 -33.656 1 91.94 301 ASP A O 1
ATOM 2373 N N . ILE A 1 302 ? 11.039 -18.344 -33.969 1 95.12 302 ILE A N 1
ATOM 2374 C CA . ILE A 1 302 ? 9.984 -17.688 -33.219 1 95.12 302 ILE A CA 1
ATOM 2375 C C . ILE A 1 302 ? 9.5 -16.453 -34 1 95.12 302 ILE A C 1
ATOM 2377 O O . ILE A 1 302 ? 10.188 -15.961 -34.875 1 95.12 302 ILE A O 1
ATOM 2381 N N . ASP A 1 303 ? 8.336 -15.953 -33.656 1 95.75 303 ASP A N 1
ATOM 2382 C CA . ASP A 1 303 ? 7.723 -14.836 -34.375 1 95.75 303 ASP A CA 1
ATOM 2383 C C . ASP A 1 303 ? 8.344 -13.508 -33.969 1 95.75 303 ASP A C 1
ATOM 2385 O O . ASP A 1 303 ? 8.344 -12.539 -34.719 1 95.75 303 ASP A O 1
ATOM 2389 N N . GLU A 1 304 ? 8.844 -13.453 -32.75 1 96 304 GLU A N 1
ATOM 2390 C CA . GLU A 1 304 ? 9.242 -12.195 -32.125 1 96 304 GLU A CA 1
ATOM 2391 C C . GLU A 1 304 ? 10.672 -11.812 -32.531 1 96 304 GLU A C 1
ATOM 2393 O O . GLU A 1 304 ? 11.5 -12.688 -32.812 1 96 304 GLU A O 1
ATOM 2398 N N . ASP A 1 305 ? 10.93 -10.531 -32.562 1 95.06 305 ASP A N 1
ATOM 2399 C CA . ASP A 1 305 ? 12.273 -10 -32.75 1 95.06 305 ASP A CA 1
ATOM 2400 C C . ASP A 1 305 ? 13.148 -10.234 -31.531 1 95.06 305 ASP A C 1
ATOM 2402 O O . ASP A 1 305 ? 12.859 -9.719 -30.453 1 95.06 305 ASP A O 1
ATOM 2406 N N . VAL A 1 306 ? 14.242 -10.906 -31.719 1 95.19 306 VAL A N 1
ATOM 2407 C CA . VAL A 1 306 ? 15.125 -11.281 -30.609 1 95.19 306 VAL A CA 1
ATOM 2408 C C . VAL A 1 306 ? 15.68 -10.023 -29.953 1 95.19 306 VAL A C 1
ATOM 2410 O O . VAL A 1 306 ? 15.867 -9.992 -28.734 1 95.19 306 VAL A O 1
ATOM 2413 N N . GLN A 1 307 ? 15.969 -9.008 -30.703 1 95.06 307 GLN A N 1
ATOM 2414 C CA . GLN A 1 307 ? 16.484 -7.762 -30.141 1 95.06 307 GLN A CA 1
ATOM 2415 C C . GLN A 1 307 ? 15.469 -7.133 -29.188 1 95.06 307 GLN A C 1
ATOM 2417 O O . GLN A 1 307 ? 15.844 -6.594 -28.141 1 95.06 307 GLN A O 1
ATOM 2422 N N . ARG A 1 308 ? 14.281 -7.203 -29.562 1 95.88 308 ARG A N 1
ATOM 2423 C CA . ARG A 1 308 ? 13.219 -6.672 -28.719 1 95.88 308 ARG A CA 1
ATOM 2424 C C . ARG A 1 308 ? 13.078 -7.484 -27.438 1 95.88 308 ARG A C 1
ATOM 2426 O O . ARG A 1 308 ? 12.852 -6.922 -26.359 1 95.88 308 ARG A O 1
ATOM 2433 N N . LEU A 1 309 ? 13.18 -8.781 -27.562 1 96.88 309 LEU A N 1
ATOM 2434 C CA . LEU A 1 309 ? 13.141 -9.648 -26.391 1 96.88 309 LEU A CA 1
ATOM 2435 C C . LEU A 1 309 ? 14.266 -9.312 -25.422 1 96.88 309 LEU A C 1
ATOM 2437 O O . LEU A 1 309 ? 14.047 -9.258 -24.203 1 96.88 309 LEU A O 1
ATOM 2441 N N . GLN A 1 310 ? 15.43 -9.102 -25.984 1 95.81 310 GLN A N 1
ATOM 2442 C CA . GLN A 1 310 ? 16.594 -8.75 -25.172 1 95.81 310 GLN A CA 1
ATOM 2443 C C . GLN A 1 310 ? 16.391 -7.41 -24.453 1 95.81 310 GLN A C 1
ATOM 2445 O O . GLN A 1 310 ? 16.672 -7.281 -23.266 1 95.81 310 GLN A O 1
ATOM 2450 N N . GLU A 1 311 ? 15.875 -6.457 -25.188 1 95.62 311 GLU A N 1
ATOM 2451 C CA . GLU A 1 311 ? 15.633 -5.133 -24.625 1 95.62 311 GLU A CA 1
ATOM 2452 C C . GLU A 1 311 ? 14.656 -5.203 -23.438 1 95.62 311 GLU A C 1
ATOM 2454 O O . GLU A 1 311 ? 14.773 -4.43 -22.484 1 95.62 311 GLU A O 1
ATOM 2459 N N . LEU A 1 312 ? 13.773 -6.113 -23.484 1 96.94 312 LEU A N 1
ATOM 2460 C CA . LEU A 1 312 ? 12.711 -6.188 -22.484 1 96.94 312 LEU A CA 1
ATOM 2461 C C . LEU A 1 312 ? 12.992 -7.301 -21.484 1 96.94 312 LEU A C 1
ATOM 2463 O O . LEU A 1 312 ? 12.211 -7.508 -20.547 1 96.94 312 LEU A O 1
ATOM 2467 N N . ASN A 1 313 ? 14.031 -8.07 -21.641 1 96.12 313 ASN A N 1
ATOM 2468 C CA . ASN A 1 313 ? 14.453 -9.148 -20.75 1 96.12 313 ASN A CA 1
ATOM 2469 C C . ASN A 1 313 ? 13.461 -10.305 -20.766 1 96.12 313 ASN A C 1
ATOM 2471 O O . ASN A 1 313 ? 13.203 -10.93 -19.734 1 96.12 313 ASN A O 1
ATOM 2475 N N . ILE A 1 314 ? 12.836 -10.508 -21.891 1 97.62 314 ILE A N 1
ATOM 2476 C CA . ILE A 1 314 ? 11.844 -11.562 -22.031 1 97.62 314 ILE A CA 1
ATOM 2477 C C . ILE A 1 314 ? 12.547 -12.883 -22.344 1 97.62 314 ILE A C 1
ATOM 2479 O O . ILE A 1 314 ? 13.43 -12.938 -23.203 1 97.62 314 ILE A O 1
ATOM 2483 N N . LEU A 1 315 ? 12.141 -13.938 -21.672 1 96.31 315 LEU A N 1
ATOM 2484 C CA . LEU A 1 315 ? 12.711 -15.266 -21.844 1 96.31 315 LEU A CA 1
ATOM 2485 C C . LEU A 1 315 ? 11.859 -16.109 -22.781 1 96.31 315 LEU A C 1
ATOM 2487 O O . LEU A 1 315 ? 10.656 -15.883 -22.906 1 96.31 315 LEU A O 1
ATOM 2491 N N . VAL A 1 316 ? 12.523 -17.062 -23.453 1 96.12 316 VAL A N 1
ATOM 2492 C CA . VAL A 1 316 ? 11.844 -17.953 -24.391 1 96.12 316 VAL A CA 1
ATOM 2493 C C . VAL A 1 316 ? 12.281 -19.391 -24.156 1 96.12 316 VAL A C 1
ATOM 2495 O O . VAL A 1 316 ? 13.469 -19.672 -23.969 1 96.12 316 VAL A O 1
ATOM 2498 N N . ASP A 1 317 ? 11.312 -20.266 -24.094 1 93.19 317 ASP A N 1
ATOM 2499 C CA . ASP A 1 317 ? 11.57 -21.703 -24.047 1 93.19 317 ASP A CA 1
ATOM 2500 C C . ASP A 1 317 ? 10.648 -22.453 -25 1 93.19 317 ASP A C 1
ATOM 2502 O O . ASP A 1 317 ? 9.617 -21.938 -25.422 1 93.19 317 ASP A O 1
ATOM 2506 N N . ARG A 1 318 ? 11.094 -23.641 -25.344 1 92.31 318 ARG A N 1
ATOM 2507 C CA . ARG A 1 318 ? 10.328 -24.422 -26.312 1 92.31 318 ARG A CA 1
ATOM 2508 C C . ARG A 1 318 ? 10.211 -25.875 -25.844 1 92.31 318 ARG A C 1
ATOM 2510 O O . ARG A 1 318 ? 11.148 -26.438 -25.281 1 92.31 318 ARG A O 1
ATOM 2517 N N . ASP A 1 319 ? 9.055 -26.391 -26.047 1 87.38 319 ASP A N 1
ATOM 2518 C CA . ASP A 1 319 ? 8.859 -27.828 -25.922 1 87.38 319 ASP A CA 1
ATOM 2519 C C . ASP A 1 319 ? 8.289 -28.422 -27.203 1 87.38 319 ASP A C 1
ATOM 2521 O O . ASP A 1 319 ? 8.383 -27.812 -28.281 1 87.38 319 ASP A O 1
ATOM 2525 N N . ASP A 1 320 ? 7.801 -29.703 -27.109 1 87.94 320 ASP A N 1
ATOM 2526 C CA . ASP A 1 320 ? 7.387 -30.438 -28.312 1 87.94 320 ASP A CA 1
ATOM 2527 C C . ASP A 1 320 ? 6.137 -29.812 -28.922 1 87.94 320 ASP A C 1
ATOM 2529 O O . ASP A 1 320 ? 5.852 -30.016 -30.109 1 87.94 320 ASP A O 1
ATOM 2533 N N . GLU A 1 321 ? 5.477 -28.984 -28.188 1 90.38 321 GLU A N 1
ATOM 2534 C CA . GLU A 1 321 ? 4.188 -28.484 -28.641 1 90.38 321 GLU A CA 1
ATOM 2535 C C . GLU A 1 321 ? 4.289 -27.031 -29.109 1 90.38 321 GLU A C 1
ATOM 2537 O O . GLU A 1 321 ? 3.367 -26.516 -29.734 1 90.38 321 GLU A O 1
ATOM 2542 N N . GLY A 1 322 ? 5.395 -26.406 -28.781 1 94 322 GLY A N 1
ATOM 2543 C CA . GLY A 1 322 ? 5.598 -25.016 -29.141 1 94 322 GLY A CA 1
ATOM 2544 C C . GLY A 1 322 ? 6.57 -24.297 -28.219 1 94 322 GLY A C 1
ATOM 2545 O O . GLY A 1 322 ? 7.48 -24.922 -27.672 1 94 322 GLY A O 1
ATOM 2546 N N . TYR A 1 323 ? 6.438 -23 -28.25 1 95.69 323 TYR A N 1
ATOM 2547 C CA . TYR A 1 323 ? 7.32 -22.25 -27.359 1 95.69 323 TYR A CA 1
ATOM 2548 C C . TYR A 1 323 ? 6.527 -21.297 -26.484 1 95.69 323 TYR A C 1
ATOM 2550 O O . TYR A 1 323 ? 5.32 -21.141 -26.656 1 95.69 323 TYR A O 1
ATOM 2558 N N . LEU A 1 324 ? 7.074 -20.828 -25.469 1 95.94 324 LEU A N 1
ATOM 2559 C CA . LEU A 1 324 ? 6.465 -19.859 -24.562 1 95.94 324 LEU A CA 1
ATOM 2560 C C . LEU A 1 324 ? 7.438 -18.734 -24.234 1 95.94 324 LEU A C 1
ATOM 2562 O O . LEU A 1 324 ? 8.656 -18.891 -24.391 1 95.94 324 LEU A O 1
ATOM 2566 N N . LEU A 1 325 ? 6.902 -17.594 -23.969 1 97.38 325 LEU A N 1
ATOM 2567 C CA . LEU A 1 325 ? 7.629 -16.406 -23.547 1 97.38 325 LEU A CA 1
ATOM 2568 C C . LEU A 1 325 ? 7.246 -16.016 -22.109 1 97.38 325 LEU A C 1
ATOM 2570 O O . LEU A 1 325 ? 6.082 -16.125 -21.734 1 97.38 325 LEU A O 1
ATOM 2574 N N . GLN A 1 326 ? 8.203 -15.602 -21.344 1 97.19 326 GLN A N 1
ATOM 2575 C CA . GLN A 1 326 ? 7.859 -15.219 -19.984 1 97.19 326 GLN A CA 1
ATOM 2576 C C . GLN A 1 326 ? 8.828 -14.172 -19.438 1 97.19 326 GLN A C 1
ATOM 2578 O O . GLN A 1 326 ? 9.938 -14.023 -19.953 1 97.19 326 GLN A O 1
ATOM 2583 N N . ILE A 1 327 ? 8.438 -13.422 -18.547 1 97.94 327 ILE A N 1
ATOM 2584 C CA . ILE A 1 327 ? 9.25 -12.453 -17.812 1 97.94 327 ILE A CA 1
ATOM 2585 C C . ILE A 1 327 ? 8.734 -12.32 -16.375 1 97.94 327 ILE A C 1
ATOM 2587 O O . ILE A 1 327 ? 7.574 -12.633 -16.094 1 97.94 327 ILE A O 1
ATOM 2591 N N . PHE A 1 328 ? 9.617 -11.906 -15.477 1 97.81 328 PHE A N 1
ATOM 2592 C CA . PHE A 1 328 ? 9.305 -11.82 -14.055 1 97.81 328 PHE A CA 1
ATOM 2593 C C . PHE A 1 328 ? 9.562 -10.414 -13.531 1 97.81 328 PHE A C 1
ATOM 2595 O O . PHE A 1 328 ? 10.594 -9.812 -13.828 1 97.81 328 PHE A O 1
ATOM 2602 N N . THR A 1 329 ? 8.664 -9.945 -12.758 1 98.25 329 THR A N 1
ATOM 2603 C CA . THR A 1 329 ? 8.891 -8.656 -12.102 1 98.25 329 THR A CA 1
ATOM 2604 C C . THR A 1 329 ? 9.852 -8.82 -10.93 1 98.25 329 THR A C 1
ATOM 2606 O O . THR A 1 329 ? 10.031 -9.922 -10.406 1 98.25 329 THR A O 1
ATOM 2609 N N . LYS A 1 330 ? 10.492 -7.727 -10.57 1 96.62 330 LYS A N 1
ATOM 2610 C CA . LYS A 1 330 ? 11 -7.664 -9.203 1 96.62 330 LYS A CA 1
ATOM 2611 C C . LYS A 1 330 ? 9.867 -7.789 -8.195 1 96.62 330 LYS A C 1
ATOM 2613 O O . LYS A 1 330 ? 8.695 -7.664 -8.547 1 96.62 330 LYS A O 1
ATOM 2618 N N . PRO A 1 331 ? 10.25 -8.07 -6.914 1 97.38 331 PRO A N 1
ATOM 2619 C CA . PRO A 1 331 ? 9.172 -8.133 -5.926 1 97.38 331 PRO A CA 1
ATOM 2620 C C . PRO A 1 331 ? 8.289 -6.883 -5.938 1 97.38 331 PRO A C 1
ATOM 2622 O O . PRO A 1 331 ? 8.805 -5.762 -6.035 1 97.38 331 PRO A O 1
ATOM 2625 N N . VAL A 1 332 ? 6.988 -7.07 -5.867 1 98.12 332 VAL A N 1
ATOM 2626 C CA . VAL A 1 332 ? 6.059 -5.945 -5.914 1 98.12 332 VAL A CA 1
ATOM 2627 C C . VAL A 1 332 ? 5.699 -5.512 -4.492 1 98.12 332 VAL A C 1
ATOM 2629 O O . VAL A 1 332 ? 4.852 -4.637 -4.301 1 98.12 332 VAL A O 1
ATOM 2632 N N . VAL A 1 333 ? 6.242 -6.141 -3.494 1 98.25 333 VAL A N 1
ATOM 2633 C CA . VAL A 1 333 ? 6.098 -5.805 -2.082 1 98.25 333 VAL A CA 1
ATOM 2634 C C . VAL A 1 333 ? 7.477 -5.562 -1.467 1 98.25 333 VAL A C 1
ATOM 2636 O O . VAL A 1 333 ? 8.5 -5.785 -2.117 1 98.25 333 VAL A O 1
ATOM 2639 N N . ASP A 1 334 ? 7.523 -5.102 -0.247 1 97.88 334 ASP A N 1
ATOM 2640 C CA . ASP A 1 334 ? 8.781 -4.707 0.386 1 97.88 334 ASP A CA 1
ATOM 2641 C C . ASP A 1 334 ? 9.695 -5.914 0.591 1 97.88 334 ASP A C 1
ATOM 2643 O O . ASP A 1 334 ? 10.898 -5.84 0.326 1 97.88 334 ASP A O 1
ATOM 2647 N N . ARG A 1 335 ? 9.133 -6.992 1.102 1 97.81 335 ARG A N 1
ATOM 2648 C CA . ARG A 1 335 ? 9.875 -8.234 1.299 1 97.81 335 ARG A CA 1
ATOM 2649 C C . ARG A 1 335 ? 10.039 -8.984 -0.015 1 97.81 335 ARG A C 1
ATOM 2651 O O . ARG A 1 335 ? 9.195 -8.875 -0.91 1 97.81 335 ARG A O 1
ATOM 2658 N N . PRO A 1 336 ? 11.117 -9.695 -0.179 1 97.31 336 PRO A N 1
ATOM 2659 C CA . PRO A 1 336 ? 11.281 -10.477 -1.409 1 97.31 336 PRO A CA 1
ATOM 2660 C C . PRO A 1 336 ? 10.406 -11.727 -1.429 1 97.31 336 PRO A C 1
ATOM 2662 O O . PRO A 1 336 ? 10.93 -12.844 -1.529 1 97.31 336 PRO A O 1
ATOM 2665 N N . THR A 1 337 ? 9.102 -11.539 -1.432 1 98.19 337 THR A N 1
ATOM 2666 C CA . THR A 1 337 ? 8.227 -12.672 -1.161 1 98.19 337 THR A CA 1
ATOM 2667 C C . THR A 1 337 ? 7.121 -12.758 -2.209 1 98.19 337 THR A C 1
ATOM 2669 O O . THR A 1 337 ? 6.41 -13.766 -2.283 1 98.19 337 THR A O 1
ATOM 2672 N N . LEU A 1 338 ? 6.91 -11.781 -3.025 1 98.56 338 LEU A N 1
ATOM 2673 C CA . LEU A 1 338 ? 5.832 -11.82 -4.008 1 98.56 338 LEU A CA 1
ATOM 2674 C C . LEU A 1 338 ? 6.234 -11.086 -5.285 1 98.56 338 LEU A C 1
ATOM 2676 O O . LEU A 1 338 ? 6.637 -9.922 -5.238 1 98.56 338 LEU A O 1
ATOM 2680 N N . PHE A 1 339 ? 6.176 -11.727 -6.363 1 98.19 339 PHE A N 1
ATOM 2681 C CA . PHE A 1 339 ? 6.344 -11.094 -7.668 1 98.19 339 PHE A CA 1
ATOM 2682 C C . PHE A 1 339 ? 5.344 -11.648 -8.672 1 98.19 339 PHE A C 1
ATOM 2684 O O . PHE A 1 339 ? 4.555 -12.539 -8.344 1 98.19 339 PHE A O 1
ATOM 2691 N N . ILE A 1 340 ? 5.234 -11.086 -9.82 1 98.75 340 ILE A N 1
ATOM 2692 C CA . ILE A 1 340 ? 4.273 -11.461 -10.859 1 98.75 340 ILE A CA 1
ATOM 2693 C C . ILE A 1 340 ? 5.02 -11.922 -12.109 1 98.75 340 ILE A C 1
ATOM 2695 O O . ILE A 1 340 ? 6.012 -11.312 -12.508 1 98.75 340 ILE A O 1
ATOM 2699 N N . GLU A 1 341 ? 4.555 -12.984 -12.648 1 98.56 341 GLU A N 1
ATOM 2700 C CA . GLU A 1 341 ? 5.055 -13.492 -13.93 1 98.56 341 GLU A CA 1
ATOM 2701 C C . GLU A 1 341 ? 4.094 -13.156 -15.062 1 98.56 341 GLU A C 1
ATOM 2703 O O . GLU A 1 341 ? 2.883 -13.359 -14.938 1 98.56 341 GLU A O 1
ATOM 2708 N N . ILE A 1 342 ? 4.637 -12.578 -16.109 1 98.75 342 ILE A N 1
ATOM 2709 C CA . ILE A 1 342 ? 3.887 -12.414 -17.344 1 98.75 342 ILE A CA 1
ATOM 2710 C C . ILE A 1 342 ? 4.281 -13.5 -18.344 1 98.75 342 ILE A C 1
ATOM 2712 O O . ILE A 1 342 ? 5.469 -13.695 -18.625 1 98.75 342 ILE A O 1
ATOM 2716 N N . ILE A 1 343 ? 3.293 -14.18 -18.875 1 98.06 343 ILE A N 1
ATOM 2717 C CA . ILE A 1 343 ? 3.625 -15.328 -19.719 1 98.06 343 ILE A CA 1
ATOM 2718 C C . ILE A 1 343 ? 2.725 -15.352 -20.953 1 98.06 343 ILE A C 1
ATOM 2720 O O . ILE A 1 343 ? 1.54 -15.016 -20.859 1 98.06 343 ILE A O 1
ATOM 2724 N N . GLN A 1 344 ? 3.232 -15.648 -22.062 1 98.19 344 GLN A N 1
ATOM 2725 C CA . GLN A 1 344 ? 2.529 -15.914 -23.312 1 98.19 344 GLN A CA 1
ATOM 2726 C C . GLN A 1 344 ? 2.877 -17.297 -23.859 1 98.19 344 GLN A C 1
ATOM 2728 O O . GLN A 1 344 ? 4.051 -17.625 -24.062 1 98.19 344 GLN A O 1
ATOM 2733 N N . ARG A 1 345 ? 1.911 -18.078 -24.094 1 96.31 345 ARG A N 1
ATOM 2734 C CA . ARG A 1 345 ? 2.119 -19.406 -24.656 1 96.31 345 ARG A CA 1
ATOM 2735 C C . ARG A 1 345 ? 1.789 -19.438 -26.141 1 96.31 345 ARG A C 1
ATOM 2737 O O . ARG A 1 345 ? 0.747 -18.922 -26.562 1 96.31 345 ARG A O 1
ATOM 2744 N N . LYS A 1 346 ? 2.639 -19.906 -26.938 1 95.88 346 LYS A N 1
ATOM 2745 C CA . LYS A 1 346 ? 2.461 -20.125 -28.359 1 95.88 346 LYS A CA 1
ATOM 2746 C C . LYS A 1 346 ? 2.545 -21.609 -28.703 1 95.88 346 LYS A C 1
ATOM 2748 O O . LYS A 1 346 ? 3.406 -22.016 -29.484 1 95.88 346 LYS A O 1
ATOM 2753 N N . GLY A 1 347 ? 1.649 -22.312 -28.047 1 92.06 347 GLY A N 1
ATOM 2754 C CA . GLY A 1 347 ? 1.577 -23.75 -28.266 1 92.06 347 GLY A CA 1
ATOM 2755 C C . GLY A 1 347 ? 2.107 -24.562 -27.094 1 92.06 347 GLY A C 1
ATOM 2756 O O . GLY A 1 347 ? 1.538 -25.594 -26.734 1 92.06 347 GLY A O 1
ATOM 2757 N N . ALA A 1 348 ? 3.172 -24.109 -26.484 1 89.88 348 ALA A N 1
ATOM 2758 C CA . ALA A 1 348 ? 3.793 -24.828 -25.375 1 89.88 348 ALA A CA 1
ATOM 2759 C C . ALA A 1 348 ? 2.828 -24.969 -24.203 1 89.88 348 ALA A C 1
ATOM 2761 O O . ALA A 1 348 ? 2.174 -24 -23.812 1 89.88 348 ALA A O 1
ATOM 2762 N N . ARG A 1 349 ? 2.75 -26.109 -23.609 1 81.38 349 ARG A N 1
ATOM 2763 C CA . ARG A 1 349 ? 1.823 -26.344 -22.5 1 81.38 349 ARG A CA 1
ATOM 2764 C C . ARG A 1 349 ? 2.574 -26.578 -21.203 1 81.38 349 ARG A C 1
ATOM 2766 O O . ARG A 1 349 ? 1.988 -26.484 -20.109 1 81.38 349 ARG A O 1
ATOM 2773 N N . GLY A 1 350 ? 3.773 -26.891 -21.328 1 80.56 350 GLY A N 1
ATOM 2774 C CA . GLY A 1 350 ? 4.547 -27.25 -20.141 1 80.56 350 GLY A CA 1
ATOM 2775 C C . GLY A 1 350 ? 5.371 -26.109 -19.594 1 80.56 350 GLY A C 1
ATOM 2776 O O . GLY A 1 350 ? 4.988 -24.938 -19.719 1 80.56 350 GLY A O 1
ATOM 2777 N N . PHE A 1 351 ? 6.254 -26.516 -18.656 1 79.06 351 PHE A N 1
ATOM 2778 C CA . PHE A 1 351 ? 7.199 -25.609 -18.016 1 79.06 351 PHE A CA 1
ATOM 2779 C C . PHE A 1 351 ? 8.625 -25.906 -18.469 1 79.06 351 PHE A C 1
ATOM 2781 O O . PHE A 1 351 ? 9.117 -27.016 -18.312 1 79.06 351 PHE A O 1
ATOM 2788 N N . GLY A 1 352 ? 9.211 -25.094 -19.328 1 74.44 352 GLY A N 1
ATOM 2789 C CA . GLY A 1 352 ? 10.547 -25.344 -19.859 1 74.44 352 GLY A CA 1
ATOM 2790 C C . GLY A 1 352 ? 11.625 -25.234 -18.797 1 74.44 352 GLY A C 1
ATOM 2791 O O . GLY A 1 352 ? 11.602 -24.344 -17.953 1 74.44 352 GLY A O 1
ATOM 2792 N N . GLU A 1 353 ? 12.594 -26.125 -18.828 1 77.81 353 GLU A N 1
ATOM 2793 C CA . GLU A 1 353 ? 13.711 -26.172 -17.875 1 77.81 353 GLU A CA 1
ATOM 2794 C C . GLU A 1 353 ? 14.609 -24.953 -18.047 1 77.81 353 GLU A C 1
ATOM 2796 O O . GLU A 1 353 ? 15.102 -24.406 -17.047 1 77.81 353 GLU A O 1
ATOM 2801 N N . GLY A 1 354 ? 14.797 -24.547 -19.25 1 77.81 354 GLY A N 1
ATOM 2802 C CA . GLY A 1 354 ? 15.68 -23.422 -19.516 1 77.81 354 GLY A CA 1
ATOM 2803 C C . GLY A 1 354 ? 15.219 -22.125 -18.859 1 77.81 354 GLY A C 1
ATOM 2804 O O . GLY A 1 354 ? 16 -21.438 -18.203 1 77.81 354 GLY A O 1
ATOM 2805 N N . ASN A 1 355 ? 14.008 -21.844 -18.969 1 83.88 355 ASN A N 1
ATOM 2806 C CA . ASN A 1 355 ? 13.477 -20.609 -18.406 1 83.88 355 ASN A CA 1
ATOM 2807 C C . ASN A 1 355 ? 13.43 -20.656 -16.891 1 83.88 355 ASN A C 1
ATOM 2809 O O . ASN A 1 355 ? 13.594 -19.641 -16.219 1 83.88 355 ASN A O 1
ATOM 2813 N N . PHE A 1 356 ? 13.211 -21.812 -16.422 1 82.44 356 PHE A N 1
ATOM 2814 C CA . PHE A 1 356 ? 13.227 -21.969 -14.977 1 82.44 356 PHE A CA 1
ATOM 2815 C C . PHE A 1 356 ? 14.609 -21.672 -14.422 1 82.44 356 PHE A C 1
ATOM 2817 O O . PHE A 1 356 ? 14.742 -20.969 -13.414 1 82.44 356 PHE A O 1
ATOM 2824 N N . LYS A 1 357 ? 15.562 -22.188 -15.023 1 82.44 357 LYS A N 1
ATOM 2825 C CA . LYS A 1 357 ? 16.938 -21.938 -14.609 1 82.44 357 LYS A CA 1
ATOM 2826 C C . LYS A 1 357 ? 17.266 -20.453 -14.719 1 82.44 357 LYS A C 1
ATOM 2828 O O . LYS A 1 357 ? 17.906 -19.875 -13.828 1 82.44 357 LYS A O 1
ATOM 2833 N N . ALA A 1 358 ? 16.891 -19.812 -15.789 1 83.75 358 ALA A N 1
ATOM 2834 C CA . ALA A 1 358 ? 17.156 -18.391 -15.984 1 83.75 358 ALA A CA 1
ATOM 2835 C C . ALA A 1 358 ? 16.5 -17.562 -14.891 1 83.75 358 ALA A C 1
ATOM 2837 O O . ALA A 1 358 ? 17.094 -16.609 -14.375 1 83.75 358 ALA A O 1
ATOM 2838 N N . LEU A 1 359 ? 15.25 -17.906 -14.602 1 85.5 359 LEU A N 1
ATOM 2839 C CA . LEU A 1 359 ? 14.555 -17.25 -13.5 1 85.5 359 LEU A CA 1
ATOM 2840 C C . LEU A 1 359 ? 15.328 -17.406 -12.195 1 85.5 359 LEU A C 1
ATOM 2842 O O . LEU A 1 359 ? 15.578 -16.422 -11.492 1 85.5 359 LEU A O 1
ATOM 2846 N N . PHE A 1 360 ? 15.664 -18.578 -11.961 1 84.88 360 PHE A N 1
ATOM 2847 C CA . PHE A 1 360 ? 16.375 -18.922 -10.734 1 84.88 360 PHE A CA 1
ATOM 2848 C C . PHE A 1 360 ? 17.672 -18.125 -10.633 1 84.88 360 PHE A C 1
ATOM 2850 O O . PHE A 1 360 ? 17.984 -17.531 -9.586 1 84.88 360 PHE A O 1
ATOM 2857 N N . GLU A 1 361 ? 18.375 -18.031 -11.656 1 86.38 361 GLU A N 1
ATOM 2858 C CA . GLU A 1 361 ? 19.625 -17.266 -11.68 1 86.38 361 GLU A CA 1
ATOM 2859 C C . GLU A 1 361 ? 19.375 -15.781 -11.461 1 86.38 361 GLU A C 1
ATOM 2861 O O . GLU A 1 361 ? 20.156 -15.109 -10.789 1 86.38 361 GLU A O 1
ATOM 2866 N N . SER A 1 362 ? 18.359 -15.32 -12.055 1 87.44 362 SER A N 1
ATOM 2867 C CA . SER A 1 362 ? 18.031 -13.906 -11.906 1 87.44 362 SER A CA 1
ATOM 2868 C C . SER A 1 362 ? 17.672 -13.578 -10.461 1 87.44 362 SER A C 1
ATOM 2870 O O . SER A 1 362 ? 18.094 -12.547 -9.93 1 87.44 362 SER A O 1
ATOM 2872 N N . ILE A 1 363 ? 16.891 -14.359 -9.883 1 87.25 363 ILE A N 1
ATOM 2873 C CA . ILE A 1 363 ? 16.516 -14.148 -8.484 1 87.25 363 ILE A CA 1
ATOM 2874 C C . ILE A 1 363 ? 17.75 -14.227 -7.598 1 87.25 363 ILE A C 1
ATOM 2876 O O . ILE A 1 363 ? 17.891 -13.477 -6.633 1 87.25 363 ILE A O 1
ATOM 2880 N N . GLU A 1 364 ? 18.625 -15.156 -7.91 1 86.75 364 GLU A N 1
ATOM 2881 C CA . GLU A 1 364 ? 19.859 -15.297 -7.145 1 86.75 364 GLU A CA 1
ATOM 2882 C C . GLU A 1 364 ? 20.703 -14.031 -7.207 1 86.75 364 GLU A C 1
ATOM 2884 O O . GLU A 1 364 ? 21.281 -13.617 -6.203 1 86.75 364 GLU A O 1
ATOM 2889 N N . ARG A 1 365 ? 20.797 -13.477 -8.32 1 87.12 365 ARG A N 1
ATOM 2890 C CA . ARG A 1 365 ? 21.531 -12.219 -8.461 1 87.12 365 ARG A CA 1
ATOM 2891 C C . ARG A 1 365 ? 20.922 -11.125 -7.594 1 87.12 365 ARG A C 1
ATOM 2893 O O . ARG A 1 365 ? 21.641 -10.352 -6.969 1 87.12 365 ARG A O 1
ATOM 2900 N N . GLU A 1 366 ? 19.625 -11.055 -7.617 1 89.31 366 GLU A N 1
ATOM 2901 C CA . GLU A 1 366 ? 18.953 -10.078 -6.762 1 89.31 366 GLU A CA 1
ATOM 2902 C C . GLU A 1 366 ? 19.203 -10.367 -5.289 1 89.31 366 GLU A C 1
ATOM 2904 O O . GLU A 1 366 ? 19.359 -9.445 -4.488 1 89.31 366 GLU A O 1
ATOM 2909 N N . GLN A 1 367 ? 19.188 -11.617 -4.973 1 89.38 367 GLN A N 1
ATOM 2910 C CA . GLN A 1 367 ? 19.484 -12.039 -3.609 1 89.38 367 GLN A CA 1
ATOM 2911 C C . GLN A 1 367 ? 20.875 -11.586 -3.174 1 89.38 367 GLN A C 1
ATOM 2913 O O . GLN A 1 367 ? 21.062 -11.141 -2.037 1 89.38 367 GLN A O 1
ATOM 2918 N N . GLU A 1 368 ? 21.797 -11.742 -4.023 1 86.88 368 GLU A N 1
ATOM 2919 C CA . GLU A 1 368 ? 23.156 -11.273 -3.756 1 86.88 368 GLU A CA 1
ATOM 2920 C C . GLU A 1 368 ? 23.188 -9.766 -3.535 1 86.88 368 GLU A C 1
ATOM 2922 O O . GLU A 1 368 ? 23.859 -9.281 -2.621 1 86.88 368 GLU A O 1
ATOM 2927 N N . ARG A 1 369 ? 22.5 -9.039 -4.359 1 86.5 369 ARG A N 1
ATOM 2928 C CA . ARG A 1 369 ? 22.438 -7.582 -4.238 1 86.5 369 ARG A CA 1
ATOM 2929 C C . ARG A 1 369 ? 21.844 -7.172 -2.895 1 86.5 369 ARG A C 1
ATOM 2931 O O . ARG A 1 369 ? 22.234 -6.145 -2.328 1 86.5 369 ARG A O 1
ATOM 2938 N N . ARG A 1 370 ? 21 -7.98 -2.398 1 89.06 370 ARG A N 1
ATOM 2939 C CA . ARG A 1 370 ? 20.344 -7.703 -1.124 1 89.06 370 ARG A CA 1
ATOM 2940 C C . ARG A 1 370 ? 21.219 -8.125 0.048 1 89.06 370 ARG A C 1
ATOM 2942 O O . ARG A 1 370 ? 20.875 -7.879 1.207 1 89.06 370 ARG A O 1
ATOM 2949 N N . GLY A 1 371 ? 22.234 -8.852 -0.218 1 84 371 GLY A N 1
ATOM 2950 C CA . GLY A 1 371 ? 23.109 -9.336 0.834 1 84 371 GLY A CA 1
ATOM 2951 C C . GLY A 1 371 ? 22.562 -10.539 1.574 1 84 371 GLY A C 1
ATOM 2952 O O . GLY A 1 371 ? 22.906 -10.781 2.73 1 84 371 GLY A O 1
ATOM 2953 N N . ASN A 1 372 ? 21.641 -11.227 1.004 1 81.31 372 ASN A N 1
ATOM 2954 C CA . ASN A 1 372 ? 20.984 -12.344 1.672 1 81.31 372 ASN A CA 1
ATOM 2955 C C . ASN A 1 372 ? 21.641 -13.68 1.331 1 81.31 372 ASN A C 1
ATOM 2957 O O . ASN A 1 372 ? 21.062 -14.742 1.568 1 81.31 372 ASN A O 1
ATOM 2961 N N . ILE A 1 373 ? 22.641 -13.742 0.543 1 80.25 373 ILE A N 1
ATOM 2962 C CA . ILE A 1 373 ? 23.266 -15 0.172 1 80.25 373 ILE A CA 1
ATOM 2963 C C . ILE A 1 373 ? 24.531 -15.211 1.008 1 80.25 373 ILE A C 1
ATOM 2965 O O . ILE A 1 373 ? 25.188 -14.25 1.402 1 80.25 373 ILE A O 1
ATOM 2969 N N . MET B 1 1 ? -24.719 36.562 20.891 1 20.58 1 MET B N 1
ATOM 2970 C CA . MET B 1 1 ? -23.438 37.219 21.156 1 20.58 1 MET B CA 1
ATOM 2971 C C . MET B 1 1 ? -22.281 36.344 20.641 1 20.58 1 MET B C 1
ATOM 2973 O O . MET B 1 1 ? -22.109 35.219 21.078 1 20.58 1 MET B O 1
ATOM 2977 N N . ALA B 1 2 ? -21.891 36.656 19.516 1 31.03 2 ALA B N 1
ATOM 2978 C CA . ALA B 1 2 ? -20.891 35.906 18.75 1 31.03 2 ALA B CA 1
ATOM 2979 C C . ALA B 1 2 ? -19.625 35.719 19.578 1 31.03 2 ALA B C 1
ATOM 2981 O O . ALA B 1 2 ? -19 36.688 20.016 1 31.03 2 ALA B O 1
ATOM 2982 N N . LYS B 1 3 ? -19.391 34.562 20.172 1 39.34 3 LYS B N 1
ATOM 2983 C CA . LYS B 1 3 ? -18.203 34.25 20.969 1 39.34 3 LYS B CA 1
ATOM 2984 C C . LYS B 1 3 ? -16.938 34.625 20.219 1 39.34 3 LYS B C 1
ATOM 2986 O O . LYS B 1 3 ? -16.766 34.281 19.047 1 39.34 3 LYS B O 1
ATOM 2991 N N . ASP B 1 4 ? -16.031 35.5 20.719 1 32.78 4 ASP B N 1
ATOM 2992 C CA . ASP B 1 4 ? -14.867 36.25 20.25 1 32.78 4 ASP B CA 1
ATOM 2993 C C . ASP B 1 4 ? -13.719 35.312 19.875 1 32.78 4 ASP B C 1
ATOM 2995 O O . ASP B 1 4 ? -13.344 34.438 20.656 1 32.78 4 ASP B O 1
ATOM 2999 N N . VAL B 1 5 ? -13.398 35.062 18.609 1 45.91 5 VAL B N 1
ATOM 3000 C CA . VAL B 1 5 ? -12.164 34.5 18.062 1 45.91 5 VAL B CA 1
ATOM 3001 C C . VAL B 1 5 ? -10.977 35.344 18.516 1 45.91 5 VAL B C 1
ATOM 3003 O O . VAL B 1 5 ? -10.859 36.531 18.125 1 45.91 5 VAL B O 1
ATOM 3006 N N . THR B 1 6 ? -10.422 35.156 19.656 1 43.16 6 THR B N 1
ATOM 3007 C CA . THR B 1 6 ? -9.344 36 20.141 1 43.16 6 THR B CA 1
ATOM 3008 C C . THR B 1 6 ? -8.047 35.719 19.391 1 43.16 6 THR B C 1
ATOM 3010 O O . THR B 1 6 ? -7.574 34.562 19.375 1 43.16 6 THR B O 1
ATOM 3013 N N . GLU B 1 7 ? -7.699 36.531 18.469 1 44.41 7 GLU B N 1
ATOM 3014 C CA . GLU B 1 7 ? -6.359 36.562 17.875 1 44.41 7 GLU B CA 1
ATOM 3015 C C . GLU B 1 7 ? -5.324 37 18.906 1 44.41 7 GLU B C 1
ATOM 3017 O O . GLU B 1 7 ? -5.488 38 19.578 1 44.41 7 GLU B O 1
ATOM 3022 N N . VAL B 1 8 ? -4.457 36.219 19.484 1 47.66 8 VAL B N 1
ATOM 3023 C CA . VAL B 1 8 ? -3.475 36.594 20.484 1 47.66 8 VAL B CA 1
ATOM 3024 C C . VAL B 1 8 ? -2.262 37.219 19.812 1 47.66 8 VAL B C 1
ATOM 3026 O O . VAL B 1 8 ? -1.697 36.656 18.875 1 47.66 8 VAL B O 1
ATOM 3029 N N . THR B 1 9 ? -2.031 38.5 19.969 1 41.47 9 THR B N 1
ATOM 3030 C CA . THR B 1 9 ? -0.879 39.25 19.516 1 41.47 9 THR B CA 1
ATOM 3031 C C . THR B 1 9 ? 0.414 38.688 20.094 1 41.47 9 THR B C 1
ATOM 3033 O O . THR B 1 9 ? 0.54 38.531 21.297 1 41.47 9 THR B O 1
ATOM 3036 N N . GLN B 1 10 ? 1.3 38.094 19.328 1 43.16 10 GLN B N 1
ATOM 3037 C CA . GLN B 1 10 ? 2.523 37.375 19.672 1 43.16 10 GLN B CA 1
ATOM 3038 C C . GLN B 1 10 ? 3.676 38.344 19.906 1 43.16 10 GLN B C 1
ATOM 3040 O O . GLN B 1 10 ? 4 39.188 19.047 1 43.16 10 GLN B O 1
ATOM 3045 N N . GLU B 1 11 ? 3.914 38.844 21.078 1 41.47 11 GLU B N 1
ATOM 3046 C CA . GLU B 1 11 ? 5.199 39.438 21.375 1 41.47 11 GLU B CA 1
ATOM 3047 C C . GLU B 1 11 ? 6.359 38.562 20.969 1 41.47 11 GLU B C 1
ATOM 3049 O O . GLU B 1 11 ? 6.301 37.344 21.156 1 41.47 11 GLU B O 1
ATOM 3054 N N . MET B 1 12 ? 7.285 39 20.125 1 44.66 12 MET B N 1
ATOM 3055 C CA . MET B 1 12 ? 8.453 38.344 19.578 1 44.66 12 MET B CA 1
ATOM 3056 C C . MET B 1 12 ? 9.367 37.812 20.688 1 44.66 12 MET B C 1
ATOM 3058 O O . MET B 1 12 ? 10.086 38.625 21.312 1 44.66 12 MET B O 1
ATOM 3062 N N . VAL B 1 13 ? 9.039 37 21.562 1 51.84 13 VAL B N 1
ATOM 3063 C CA . VAL B 1 13 ? 9.93 36.375 22.531 1 51.84 13 VAL B CA 1
ATOM 3064 C C . VAL B 1 13 ? 10.945 35.5 21.797 1 51.84 13 VAL B C 1
ATOM 3066 O O . VAL B 1 13 ? 10.648 34.969 20.734 1 51.84 13 VAL B O 1
ATOM 3069 N N . GLU B 1 14 ? 12.25 35.625 22.219 1 60.56 14 GLU B N 1
ATOM 3070 C CA . GLU B 1 14 ? 13.336 34.781 21.75 1 60.56 14 GLU B CA 1
ATOM 3071 C C . GLU B 1 14 ? 12.883 33.312 21.641 1 60.56 14 GLU B C 1
ATOM 3073 O O . GLU B 1 14 ? 12.25 32.781 22.547 1 60.56 14 GLU B O 1
ATOM 3078 N N . ASP B 1 15 ? 13.047 32.688 20.422 1 76.62 15 ASP B N 1
ATOM 3079 C CA . ASP B 1 15 ? 12.633 31.328 20.156 1 76.62 15 ASP B CA 1
ATOM 3080 C C . ASP B 1 15 ? 13.469 30.328 20.953 1 76.62 15 ASP B C 1
ATOM 3082 O O . ASP B 1 15 ? 14.68 30.203 20.734 1 76.62 15 ASP B O 1
ATOM 3086 N N . ILE B 1 16 ? 13.023 29.766 21.953 1 84.81 16 ILE B N 1
ATOM 3087 C CA . ILE B 1 16 ? 13.719 28.859 22.859 1 84.81 16 ILE B CA 1
ATOM 3088 C C . ILE B 1 16 ? 14.016 27.547 22.156 1 84.81 16 ILE B C 1
ATOM 3090 O O . ILE B 1 16 ? 14.828 26.75 22.625 1 84.81 16 ILE B O 1
ATOM 3094 N N . PHE B 1 17 ? 13.438 27.312 21.109 1 89.62 17 PHE B N 1
ATOM 3095 C CA . PHE B 1 17 ? 13.594 26.141 20.266 1 89.62 17 PHE B CA 1
ATOM 3096 C C . PHE B 1 17 ? 13.484 26.5 18.797 1 89.62 17 PHE B C 1
ATOM 3098 O O . PHE B 1 17 ? 12.438 26.281 18.172 1 89.62 17 PHE B O 1
ATOM 3105 N N . PRO B 1 18 ? 14.508 27 18.281 1 87.94 18 PRO B N 1
ATOM 3106 C CA . PRO B 1 18 ? 14.414 27.547 16.922 1 87.94 18 PRO B CA 1
ATOM 3107 C C . PRO B 1 18 ? 14.336 26.453 15.859 1 87.94 18 PRO B C 1
ATOM 3109 O O . PRO B 1 18 ? 15.352 25.859 15.5 1 87.94 18 PRO B O 1
ATOM 3112 N N . VAL B 1 19 ? 13.188 26.234 15.43 1 91.62 19 VAL B N 1
ATOM 3113 C CA . VAL B 1 19 ? 12.953 25.344 14.297 1 91.62 19 VAL B CA 1
ATOM 3114 C C . VAL B 1 19 ? 13.078 26.125 12.992 1 91.62 19 VAL B C 1
ATOM 3116 O O . VAL B 1 19 ? 12.438 27.172 12.828 1 91.62 19 VAL B O 1
ATOM 3119 N N . GLU B 1 20 ? 13.828 25.641 12.133 1 91.19 20 GLU B N 1
ATOM 3120 C CA . GLU B 1 20 ? 14.055 26.328 10.867 1 91.19 20 GLU B CA 1
ATOM 3121 C C . GLU B 1 20 ? 13.008 25.922 9.828 1 91.19 20 GLU B C 1
ATOM 3123 O O . GLU B 1 20 ? 12.484 26.781 9.109 1 91.19 20 GLU B O 1
ATOM 3128 N N . SER B 1 21 ? 12.766 24.656 9.727 1 94.75 21 SER B N 1
ATOM 3129 C CA . SER B 1 21 ? 11.836 24.141 8.727 1 94.75 21 SER B CA 1
ATOM 3130 C C . SER B 1 21 ? 11.492 22.672 9 1 94.75 21 SER B C 1
ATOM 3132 O O . SER B 1 21 ? 12.094 22.047 9.867 1 94.75 21 SER B O 1
ATOM 3134 N N . PHE B 1 22 ? 10.469 22.234 8.297 1 97.38 22 PHE B N 1
ATOM 3135 C CA . PHE B 1 22 ? 10.266 20.797 8.211 1 97.38 22 PHE B CA 1
ATOM 3136 C C . PHE B 1 22 ? 11.438 20.125 7.496 1 97.38 22 PHE B C 1
ATOM 3138 O O . PHE B 1 22 ? 11.867 20.594 6.438 1 97.38 22 PHE B O 1
ATOM 3145 N N . HIS B 1 23 ? 12.008 19.141 8.109 1 98.31 23 HIS B N 1
ATOM 3146 C CA . HIS B 1 23 ? 13.008 18.344 7.41 1 98.31 23 HIS B CA 1
ATOM 3147 C C . HIS B 1 23 ? 12.359 17.266 6.555 1 98.31 23 HIS B C 1
ATOM 3149 O O . HIS B 1 23 ? 12.688 17.109 5.379 1 98.31 23 HIS B O 1
ATOM 3155 N N . HIS B 1 24 ? 11.461 16.5 7.148 1 98.75 24 HIS B N 1
ATOM 3156 C CA . HIS B 1 24 ? 10.719 15.445 6.477 1 98.75 24 HIS B CA 1
ATOM 3157 C C . HIS B 1 24 ? 9.516 15.008 7.301 1 98.75 24 HIS B C 1
ATOM 3159 O O . HIS B 1 24 ? 9.43 15.305 8.492 1 98.75 24 HIS B O 1
ATOM 3165 N N . LEU B 1 25 ? 8.578 14.414 6.691 1 98.88 25 LEU B N 1
ATOM 3166 C CA . LEU B 1 25 ? 7.555 13.617 7.359 1 98.88 25 LEU B CA 1
ATOM 3167 C C . LEU B 1 25 ? 7.711 12.141 7.027 1 98.88 25 LEU B C 1
ATOM 3169 O O . LEU B 1 25 ? 7.82 11.773 5.855 1 98.88 25 LEU B O 1
ATOM 3173 N N . GLU B 1 26 ? 7.777 11.328 8.031 1 98.94 26 GLU B N 1
ATOM 3174 C CA . GLU B 1 26 ? 7.922 9.898 7.797 1 98.94 26 GLU B CA 1
ATOM 3175 C C . GLU B 1 26 ? 6.613 9.156 8.078 1 98.94 26 GLU B C 1
ATOM 3177 O O . GLU B 1 26 ? 6.039 9.289 9.156 1 98.94 26 GLU B O 1
ATOM 3182 N N . LEU B 1 27 ? 6.188 8.414 7.137 1 98.94 27 LEU B N 1
ATOM 3183 C CA . LEU B 1 27 ? 5.004 7.57 7.254 1 98.94 27 LEU B CA 1
ATOM 3184 C C . LEU B 1 27 ? 5.395 6.105 7.406 1 98.94 27 LEU B C 1
ATOM 3186 O O . LEU B 1 27 ? 6.223 5.598 6.648 1 98.94 27 LEU B O 1
ATOM 3190 N N . TYR B 1 28 ? 4.855 5.453 8.406 1 98.88 28 TYR B N 1
ATOM 3191 C CA . TYR B 1 28 ? 4.93 4.004 8.516 1 98.88 28 TYR B CA 1
ATOM 3192 C C . TYR B 1 28 ? 3.787 3.338 7.754 1 98.88 28 TYR B C 1
ATOM 3194 O O . TYR B 1 28 ? 2.621 3.68 7.953 1 98.88 28 TYR B O 1
ATOM 3202 N N . VAL B 1 29 ? 4.191 2.424 6.887 1 98.81 29 VAL B N 1
ATOM 3203 C CA . VAL B 1 29 ? 3.195 1.857 5.984 1 98.81 29 VAL B CA 1
ATOM 3204 C C . VAL B 1 29 ? 3.404 0.35 5.859 1 98.81 29 VAL B C 1
ATOM 3206 O O . VAL B 1 29 ? 4.473 -0.164 6.199 1 98.81 29 VAL B O 1
ATOM 3209 N N . GLY B 1 30 ? 2.373 -0.345 5.406 1 98.19 30 GLY B N 1
ATOM 3210 C CA . GLY B 1 30 ? 2.432 -1.791 5.266 1 98.19 30 GLY B CA 1
ATOM 3211 C C . GLY B 1 30 ? 3.252 -2.244 4.074 1 98.19 30 GLY B C 1
ATOM 3212 O O . GLY B 1 30 ? 3.797 -3.35 4.07 1 98.19 30 GLY B O 1
ATOM 3213 N N . ASN B 1 31 ? 3.307 -1.432 3.064 1 98.44 31 ASN B N 1
ATOM 3214 C CA . ASN B 1 31 ? 4.035 -1.679 1.825 1 98.44 31 ASN B CA 1
ATOM 3215 C C . ASN B 1 31 ? 4.605 -0.387 1.244 1 98.44 31 ASN B C 1
ATOM 3217 O O . ASN B 1 31 ? 3.945 0.283 0.447 1 98.44 31 ASN B O 1
ATOM 3221 N N . ALA B 1 32 ? 5.844 -0.156 1.566 1 98.81 32 ALA B N 1
ATOM 3222 C CA . ALA B 1 32 ? 6.473 1.116 1.221 1 98.81 32 ALA B CA 1
ATOM 3223 C C . ALA B 1 32 ? 6.613 1.266 -0.292 1 98.81 32 ALA B C 1
ATOM 3225 O O . ALA B 1 32 ? 6.5 2.371 -0.826 1 98.81 32 ALA B O 1
ATOM 3226 N N . LYS B 1 33 ? 6.887 0.215 -0.921 1 97.94 33 LYS B N 1
ATOM 3227 C CA . LYS B 1 33 ? 7.059 0.247 -2.371 1 97.94 33 LYS B CA 1
ATOM 3228 C C . LYS B 1 33 ? 5.789 0.729 -3.064 1 97.94 33 LYS B C 1
ATOM 3230 O O . LYS B 1 33 ? 5.832 1.65 -3.881 1 97.94 33 LYS B O 1
ATOM 3235 N N . GLN B 1 34 ? 4.68 0.139 -2.76 1 98.38 34 GLN B N 1
ATOM 3236 C CA . GLN B 1 34 ? 3.418 0.517 -3.387 1 98.38 34 GLN B CA 1
ATOM 3237 C C . GLN B 1 34 ? 2.969 1.902 -2.93 1 98.38 34 GLN B C 1
ATOM 3239 O O . GLN B 1 34 ? 2.389 2.66 -3.709 1 98.38 34 GLN B O 1
ATOM 3244 N N . SER B 1 35 ? 3.182 2.184 -1.689 1 98.62 35 SER B N 1
ATOM 3245 C CA . SER B 1 35 ? 2.832 3.516 -1.205 1 98.62 35 SER B CA 1
ATOM 3246 C C . SER B 1 35 ? 3.641 4.594 -1.919 1 98.62 35 SER B C 1
ATOM 3248 O O . SER B 1 35 ? 3.102 5.645 -2.279 1 98.62 35 SER B O 1
ATOM 3250 N N . ALA B 1 36 ? 4.934 4.363 -2.051 1 98.25 36 ALA B N 1
ATOM 3251 C CA . ALA B 1 36 ? 5.754 5.297 -2.822 1 98.25 36 ALA B CA 1
ATOM 3252 C C . ALA B 1 36 ? 5.211 5.457 -4.238 1 98.25 36 ALA B C 1
ATOM 3254 O O . ALA B 1 36 ? 5.121 6.574 -4.754 1 98.25 36 ALA B O 1
ATOM 3255 N N . TYR B 1 37 ? 4.883 4.363 -4.855 1 97.25 37 TYR B N 1
ATOM 3256 C CA . TYR B 1 37 ? 4.285 4.398 -6.184 1 97.25 37 TYR B CA 1
ATOM 3257 C C . TYR B 1 37 ? 3.045 5.289 -6.199 1 97.25 37 TYR B C 1
ATOM 3259 O O . TYR B 1 37 ? 2.877 6.113 -7.102 1 97.25 37 TYR B O 1
ATOM 3267 N N . TYR B 1 38 ? 2.158 5.105 -5.219 1 97.69 38 TYR B N 1
ATOM 3268 C CA . TYR B 1 38 ? 0.927 5.883 -5.113 1 97.69 38 TYR B CA 1
ATOM 3269 C C . TYR B 1 38 ? 1.226 7.375 -5.059 1 97.69 38 TYR B C 1
ATOM 3271 O O . TYR B 1 38 ? 0.65 8.156 -5.816 1 97.69 38 TYR B O 1
ATOM 3279 N N . PHE B 1 39 ? 2.137 7.789 -4.18 1 98.19 39 PHE B N 1
ATOM 3280 C CA . PHE B 1 39 ? 2.434 9.203 -4.008 1 98.19 39 PHE B CA 1
ATOM 3281 C C . PHE B 1 39 ? 3.123 9.773 -5.246 1 98.19 39 PHE B C 1
ATOM 3283 O O . PHE B 1 39 ? 2.932 10.938 -5.59 1 98.19 39 PHE B O 1
ATOM 3290 N N . CYS B 1 40 ? 3.889 8.984 -5.902 1 97.44 40 CYS B N 1
ATOM 3291 C CA . CYS B 1 40 ? 4.543 9.445 -7.121 1 97.44 40 CYS B CA 1
ATOM 3292 C C . CYS B 1 40 ? 3.537 9.602 -8.258 1 97.44 40 CYS B C 1
ATOM 3294 O O . CYS B 1 40 ? 3.514 10.633 -8.93 1 97.44 40 CYS B O 1
ATOM 3296 N N . HIS B 1 41 ? 2.666 8.641 -8.422 1 95.56 41 HIS B N 1
ATOM 3297 C CA . HIS B 1 41 ? 1.773 8.625 -9.578 1 95.56 41 HIS B CA 1
ATOM 3298 C C . HIS B 1 41 ? 0.525 9.461 -9.32 1 95.56 41 HIS B C 1
ATOM 3300 O O . HIS B 1 41 ? -0.008 10.086 -10.242 1 95.56 41 HIS B O 1
ATOM 3306 N N . ALA B 1 42 ? 0.051 9.492 -8.102 1 96.38 42 ALA B N 1
ATOM 3307 C CA . ALA B 1 42 ? -1.163 10.242 -7.793 1 96.38 42 ALA B CA 1
ATOM 3308 C C . ALA B 1 42 ? -0.84 11.695 -7.449 1 96.38 42 ALA B C 1
ATOM 3310 O O . ALA B 1 42 ? -1.53 12.609 -7.898 1 96.38 42 ALA B O 1
ATOM 3311 N N . PHE B 1 43 ? 0.262 11.875 -6.707 1 98 43 PHE B N 1
ATOM 3312 C CA . PHE B 1 43 ? 0.505 13.211 -6.168 1 98 43 PHE B CA 1
ATOM 3313 C C . PHE B 1 43 ? 1.724 13.844 -6.824 1 98 43 PHE B C 1
ATOM 3315 O O . PHE B 1 43 ? 2.088 14.977 -6.504 1 98 43 PHE B O 1
ATOM 3322 N N . GLY B 1 44 ? 2.438 13.141 -7.656 1 97.62 44 GLY B N 1
ATOM 3323 C CA . GLY B 1 44 ? 3.475 13.734 -8.484 1 97.62 44 GLY B CA 1
ATOM 3324 C C . GLY B 1 44 ? 4.82 13.82 -7.789 1 97.62 44 GLY B C 1
ATOM 3325 O O . GLY B 1 44 ? 5.703 14.57 -8.219 1 97.62 44 GLY B O 1
ATOM 3326 N N . PHE B 1 45 ? 5.016 13.125 -6.742 1 98.19 45 PHE B N 1
ATOM 3327 C CA . PHE B 1 45 ? 6.316 13.094 -6.078 1 98.19 45 PHE B CA 1
ATOM 3328 C C . PHE B 1 45 ? 7.324 12.305 -6.906 1 98.19 45 PHE B C 1
ATOM 3330 O O . PHE B 1 45 ? 6.945 11.531 -7.789 1 98.19 45 PHE B O 1
ATOM 3337 N N . GLU B 1 46 ? 8.594 12.539 -6.555 1 97.38 46 GLU B N 1
ATOM 3338 C CA . GLU B 1 46 ? 9.695 11.789 -7.145 1 97.38 46 GLU B CA 1
ATOM 3339 C C . GLU B 1 46 ? 10.531 11.094 -6.07 1 97.38 46 GLU B C 1
ATOM 3341 O O . GLU B 1 46 ? 10.828 11.688 -5.031 1 97.38 46 GLU B O 1
ATOM 3346 N N . ILE B 1 47 ? 10.883 9.852 -6.309 1 97.75 47 ILE B N 1
ATOM 3347 C CA . ILE B 1 47 ? 11.758 9.156 -5.375 1 97.75 47 ILE B CA 1
ATOM 3348 C C . ILE B 1 47 ? 13.195 9.656 -5.551 1 97.75 47 ILE B C 1
ATOM 3350 O O . ILE B 1 47 ? 13.75 9.586 -6.648 1 97.75 47 ILE B O 1
ATOM 3354 N N . LYS B 1 48 ? 13.836 10.102 -4.504 1 97.31 48 LYS B N 1
ATOM 3355 C CA . LYS B 1 48 ? 15.172 10.672 -4.598 1 97.31 48 LYS B CA 1
ATOM 3356 C C . LYS B 1 48 ? 16.203 9.758 -3.947 1 97.31 48 LYS B C 1
ATOM 3358 O O . LYS B 1 48 ? 17.359 9.719 -4.375 1 97.31 48 LYS B O 1
ATOM 3363 N N . ALA B 1 49 ? 15.828 9.094 -2.893 1 98.25 49 ALA B N 1
ATOM 3364 C CA . ALA B 1 49 ? 16.75 8.25 -2.143 1 98.25 49 ALA B CA 1
ATOM 3365 C C . ALA B 1 49 ? 16.062 6.988 -1.64 1 98.25 49 ALA B C 1
ATOM 3367 O O . ALA B 1 49 ? 14.828 6.906 -1.646 1 98.25 49 ALA B O 1
ATOM 3368 N N . TYR B 1 50 ? 16.891 6.059 -1.257 1 97.88 50 TYR B N 1
ATOM 3369 C CA . TYR B 1 50 ? 16.391 4.734 -0.895 1 97.88 50 TYR B CA 1
ATOM 3370 C C . TYR B 1 50 ? 17.297 4.09 0.151 1 97.88 50 TYR B C 1
ATOM 3372 O O . TYR B 1 50 ? 18.516 4.27 0.126 1 97.88 50 TYR B O 1
ATOM 3380 N N . ARG B 1 51 ? 16.703 3.445 1.098 1 98 51 ARG B N 1
ATOM 3381 C CA . ARG B 1 51 ? 17.375 2.576 2.053 1 98 51 ARG B CA 1
ATOM 3382 C C . ARG B 1 51 ? 16.625 1.252 2.209 1 98 51 ARG B C 1
ATOM 3384 O O . ARG B 1 51 ? 15.43 1.237 2.488 1 98 51 ARG B O 1
ATOM 3391 N N . GLY B 1 52 ? 17.219 0.142 2.047 1 97.12 52 GLY B N 1
ATOM 3392 C CA . GLY B 1 52 ? 16.656 -1.188 2.166 1 97.12 52 GLY B CA 1
ATOM 3393 C C . GLY B 1 52 ? 17.688 -2.289 2.201 1 97.12 52 GLY B C 1
ATOM 3394 O O . GLY B 1 52 ? 18.828 -2.066 2.639 1 97.12 52 GLY B O 1
ATOM 3395 N N . LEU B 1 53 ? 17.344 -3.5 1.826 1 96.5 53 LEU B N 1
ATOM 3396 C CA . LEU B 1 53 ? 18.234 -4.645 1.889 1 96.5 53 LEU B CA 1
ATOM 3397 C C . LEU B 1 53 ? 19.516 -4.379 1.092 1 96.5 53 LEU B C 1
ATOM 3399 O O . LEU B 1 53 ? 20.609 -4.73 1.533 1 96.5 53 LEU B O 1
ATOM 3403 N N . GLU B 1 54 ? 19.375 -3.701 -0.05 1 94 54 GLU B N 1
ATOM 3404 C CA . GLU B 1 54 ? 20.5 -3.455 -0.96 1 94 54 GLU B CA 1
ATOM 3405 C C . GLU B 1 54 ? 21.5 -2.48 -0.353 1 94 54 GLU B C 1
ATOM 3407 O O . GLU B 1 54 ? 22.656 -2.428 -0.778 1 94 54 GLU B O 1
ATOM 3412 N N . THR B 1 55 ? 21.047 -1.694 0.608 1 94.62 55 THR B N 1
ATOM 3413 C CA . THR B 1 55 ? 21.922 -0.719 1.238 1 94.62 55 THR B CA 1
ATOM 3414 C C . THR B 1 55 ? 22.328 -1.182 2.635 1 94.62 55 THR B C 1
ATOM 3416 O O . THR B 1 55 ? 22.875 -0.402 3.418 1 94.62 55 THR B O 1
ATOM 3419 N N . GLY B 1 56 ? 21.906 -2.395 3.008 1 94.75 56 GLY B N 1
ATOM 3420 C CA . GLY B 1 56 ? 22.359 -2.977 4.266 1 94.75 56 GLY B CA 1
ATOM 3421 C C . GLY B 1 56 ? 21.312 -2.881 5.367 1 94.75 56 GLY B C 1
ATOM 3422 O O . GLY B 1 56 ? 21.531 -3.367 6.477 1 94.75 56 GLY B O 1
ATOM 3423 N N . SER B 1 57 ? 20.281 -2.219 5.094 1 96.25 57 SER B N 1
ATOM 3424 C CA . SER B 1 57 ? 19.188 -2.168 6.074 1 96.25 57 SER B CA 1
ATOM 3425 C C . SER B 1 57 ? 18.453 -3.496 6.145 1 96.25 57 SER B C 1
ATOM 3427 O O . SER B 1 57 ? 17.844 -3.924 5.16 1 96.25 57 SER B O 1
ATOM 3429 N N . ARG B 1 58 ? 18.344 -4.102 7.285 1 96.5 58 ARG B N 1
ATOM 3430 C CA . ARG B 1 58 ? 17.875 -5.477 7.383 1 96.5 58 ARG B CA 1
ATOM 3431 C C . ARG B 1 58 ? 16.453 -5.527 7.934 1 96.5 58 ARG B C 1
ATOM 3433 O O . ARG B 1 58 ? 15.766 -6.547 7.816 1 96.5 58 ARG B O 1
ATOM 3440 N N . GLU B 1 59 ? 16.031 -4.426 8.508 1 96.69 59 GLU B N 1
ATOM 3441 C CA . GLU B 1 59 ? 14.75 -4.508 9.211 1 96.69 59 GLU B CA 1
ATOM 3442 C C . GLU B 1 59 ? 13.711 -3.588 8.57 1 96.69 59 GLU B C 1
ATOM 3444 O O . GLU B 1 59 ? 12.508 -3.754 8.789 1 96.69 59 GLU B O 1
ATOM 3449 N N . ARG B 1 60 ? 14.188 -2.572 7.906 1 97.81 60 ARG B N 1
ATOM 3450 C CA . ARG B 1 60 ? 13.242 -1.612 7.348 1 97.81 60 ARG B CA 1
ATOM 3451 C C . ARG B 1 60 ? 13.656 -1.189 5.941 1 97.81 60 ARG B C 1
ATOM 3453 O O . ARG B 1 60 ? 14.828 -1.291 5.578 1 97.81 60 ARG B O 1
ATOM 3460 N N . VAL B 1 61 ? 12.75 -0.796 5.152 1 98.62 61 VAL B N 1
ATOM 3461 C CA . VAL B 1 61 ? 12.938 -0.217 3.826 1 98.62 61 VAL B CA 1
ATOM 3462 C C . VAL B 1 61 ? 12.281 1.163 3.768 1 98.62 61 VAL B C 1
ATOM 3464 O O . VAL B 1 61 ? 11.203 1.369 4.32 1 98.62 61 VAL B O 1
ATOM 3467 N N . SER B 1 62 ? 12.977 2.141 3.182 1 98.81 62 SER B N 1
ATOM 3468 C CA . SER B 1 62 ? 12.477 3.514 3.137 1 98.81 62 SER B CA 1
ATOM 3469 C C . SER B 1 62 ? 12.711 4.141 1.768 1 98.81 62 SER B C 1
ATOM 3471 O O . SER B 1 62 ? 13.789 3.996 1.188 1 98.81 62 SER B O 1
ATOM 3473 N N . TYR B 1 63 ? 11.711 4.77 1.248 1 98.69 63 TYR B N 1
ATOM 3474 C CA . TYR B 1 63 ? 11.789 5.605 0.054 1 98.69 63 TYR B CA 1
ATOM 3475 C C . TYR B 1 63 ? 11.625 7.078 0.406 1 98.69 63 TYR B C 1
ATOM 3477 O O . TYR B 1 63 ? 10.664 7.457 1.083 1 98.69 63 TYR B O 1
ATOM 3485 N N . VAL B 1 64 ? 12.539 7.902 -0.04 1 98.75 64 VAL B N 1
ATOM 3486 C CA . VAL B 1 64 ? 12.453 9.344 0.166 1 98.75 64 VAL B CA 1
ATOM 3487 C C . VAL B 1 64 ? 11.844 10.008 -1.069 1 98.75 64 VAL B C 1
ATOM 3489 O O . VAL B 1 64 ? 12.422 9.953 -2.158 1 98.75 64 VAL B O 1
ATOM 3492 N N . LEU B 1 65 ? 10.711 10.602 -0.911 1 98.62 65 LEU B N 1
ATOM 3493 C CA . LEU B 1 65 ? 9.992 11.273 -1.985 1 98.62 65 LEU B CA 1
ATOM 3494 C C . LEU B 1 65 ? 10.094 12.789 -1.845 1 98.62 65 LEU B C 1
ATOM 3496 O O . LEU B 1 65 ? 10.016 13.32 -0.734 1 98.62 65 LEU B O 1
ATOM 3500 N N . GLU B 1 66 ? 10.211 13.453 -2.998 1 98 66 GLU B N 1
ATOM 3501 C CA . GLU B 1 66 ? 10.328 14.906 -2.936 1 98 66 GLU B CA 1
ATOM 3502 C C . GLU B 1 66 ? 9.469 15.578 -3.998 1 98 66 GLU B C 1
ATOM 3504 O O . GLU B 1 66 ? 9.297 15.047 -5.098 1 98 66 GLU B O 1
ATOM 3509 N N . GLN B 1 67 ? 8.906 16.594 -3.76 1 98.19 67 GLN B N 1
ATOM 3510 C CA . GLN B 1 67 ? 8.258 17.594 -4.605 1 98.19 67 GLN B CA 1
ATOM 3511 C C . GLN B 1 67 ? 8.312 18.984 -3.963 1 98.19 67 GLN B C 1
ATOM 3513 O O . GLN B 1 67 ? 7.898 19.156 -2.814 1 98.19 67 GLN B O 1
ATOM 3518 N N . GLY B 1 68 ? 8.82 20 -4.742 1 97.62 68 GLY B N 1
ATOM 3519 C CA . GLY B 1 68 ? 9.141 21.234 -4.039 1 97.62 68 GLY B CA 1
ATOM 3520 C C . GLY B 1 68 ? 10.086 21.016 -2.869 1 97.62 68 GLY B C 1
ATOM 3521 O O . GLY B 1 68 ? 11.125 20.391 -3.012 1 97.62 68 GLY B O 1
ATOM 3522 N N . VAL B 1 69 ? 9.781 21.625 -1.757 1 97.62 69 VAL B N 1
ATOM 3523 C CA . VAL B 1 69 ? 10.641 21.453 -0.587 1 97.62 69 VAL B CA 1
ATOM 3524 C C . VAL B 1 69 ? 10.055 20.375 0.325 1 97.62 69 VAL B C 1
ATOM 3526 O O . VAL B 1 69 ? 10.523 20.188 1.449 1 97.62 69 VAL B O 1
ATOM 3529 N N . ILE B 1 70 ? 8.984 19.719 -0.108 1 98.56 70 ILE B N 1
ATOM 3530 C CA . ILE B 1 70 ? 8.352 18.656 0.67 1 98.56 70 ILE B CA 1
ATOM 3531 C C . ILE B 1 70 ? 9.195 17.375 0.581 1 98.56 70 ILE B C 1
ATOM 3533 O O . ILE B 1 70 ? 9.602 16.969 -0.51 1 98.56 70 ILE B O 1
ATOM 3537 N N . ARG B 1 71 ? 9.438 16.797 1.675 1 98.69 71 ARG B N 1
ATOM 3538 C CA . ARG B 1 71 ? 10.102 15.5 1.731 1 98.69 71 ARG B CA 1
ATOM 3539 C C . ARG B 1 71 ? 9.281 14.508 2.553 1 98.69 71 ARG B C 1
ATOM 3541 O O . ARG B 1 71 ? 9.047 14.719 3.744 1 98.69 71 ARG B O 1
ATOM 3548 N N . LEU B 1 72 ? 8.82 13.469 1.933 1 98.88 72 LEU B N 1
ATOM 3549 C CA . LEU B 1 72 ? 8.156 12.352 2.6 1 98.88 72 LEU B CA 1
ATOM 3550 C C . LEU B 1 72 ? 9.062 11.125 2.639 1 98.88 72 LEU B C 1
ATOM 3552 O O . LEU B 1 72 ? 9.695 10.781 1.639 1 98.88 72 LEU B O 1
ATOM 3556 N N . VAL B 1 73 ? 9.219 10.555 3.758 1 98.94 73 VAL B N 1
ATOM 3557 C CA . VAL B 1 73 ? 9.891 9.273 3.9 1 98.94 73 VAL B CA 1
ATOM 3558 C C . VAL B 1 73 ? 8.859 8.164 4.121 1 98.94 73 VAL B C 1
ATOM 3560 O O . VAL B 1 73 ? 8.172 8.148 5.141 1 98.94 73 VAL B O 1
ATOM 3563 N N . ILE B 1 74 ? 8.758 7.262 3.17 1 98.94 74 ILE B N 1
ATOM 3564 C CA . ILE B 1 74 ? 7.816 6.145 3.25 1 98.94 74 ILE B CA 1
ATOM 3565 C C . ILE B 1 74 ? 8.547 4.891 3.721 1 98.94 74 ILE B C 1
ATOM 3567 O O . ILE B 1 74 ? 9.422 4.371 3.018 1 98.94 74 ILE B O 1
ATOM 3571 N N . THR B 1 75 ? 8.172 4.395 4.879 1 98.94 75 THR B N 1
ATOM 3572 C CA . THR B 1 75 ? 8.969 3.34 5.5 1 98.94 75 THR B CA 1
ATOM 3573 C C . THR B 1 75 ? 8.109 2.109 5.773 1 98.94 75 THR B C 1
ATOM 3575 O O . THR B 1 75 ? 7.012 2.221 6.332 1 98.94 75 THR B O 1
ATOM 3578 N N . GLY B 1 76 ? 8.539 0.988 5.309 1 98.81 76 GLY B N 1
ATOM 3579 C CA . GLY B 1 76 ? 7.91 -0.296 5.57 1 98.81 76 GLY B CA 1
ATOM 3580 C C . GLY B 1 76 ? 8.789 -1.242 6.363 1 98.81 76 GLY B C 1
ATOM 3581 O O . GLY B 1 76 ? 9.953 -0.933 6.641 1 98.81 76 GLY B O 1
ATOM 3582 N N . SER B 1 77 ? 8.273 -2.375 6.738 1 98.62 77 SER B N 1
ATOM 3583 C CA . SER B 1 77 ? 8.969 -3.365 7.555 1 98.62 77 SER B CA 1
ATOM 3584 C C . SER B 1 77 ? 9.438 -4.547 6.715 1 98.62 77 SER B C 1
ATOM 3586 O O . SER B 1 77 ? 8.719 -5.008 5.828 1 98.62 77 SER B O 1
ATOM 3588 N N . LEU B 1 78 ? 10.586 -5.039 7.016 1 98.12 78 LEU B N 1
ATOM 3589 C CA . LEU B 1 78 ? 11.125 -6.191 6.301 1 98.12 78 LEU B CA 1
ATOM 3590 C C . LEU B 1 78 ? 11.023 -7.457 7.145 1 98.12 78 LEU B C 1
ATOM 3592 O O . LEU B 1 78 ? 11.289 -8.555 6.66 1 98.12 78 LEU B O 1
ATOM 3596 N N . THR B 1 79 ? 10.664 -7.297 8.438 1 97.38 79 THR B N 1
ATOM 3597 C CA . THR B 1 79 ? 10.445 -8.406 9.352 1 97.38 79 THR B CA 1
ATOM 3598 C C . THR B 1 79 ? 9.211 -8.156 10.219 1 97.38 79 THR B C 1
ATOM 3600 O O . THR B 1 79 ? 8.633 -7.07 10.18 1 97.38 79 THR B O 1
ATOM 3603 N N . ASN B 1 80 ? 8.797 -9.156 10.984 1 96.75 80 ASN B N 1
ATOM 3604 C CA . ASN B 1 80 ? 7.555 -9.047 11.734 1 96.75 80 ASN B CA 1
ATOM 3605 C C . ASN B 1 80 ? 7.789 -8.43 13.117 1 96.75 80 ASN B C 1
ATOM 3607 O O . ASN B 1 80 ? 6.836 -8.172 13.852 1 96.75 80 ASN B O 1
ATOM 3611 N N . GLU B 1 81 ? 8.961 -8.125 13.453 1 95.56 81 GLU B N 1
ATOM 3612 C CA . GLU B 1 81 ? 9.25 -7.695 14.812 1 95.56 81 GLU B CA 1
ATOM 3613 C C . GLU B 1 81 ? 9.734 -6.25 14.852 1 95.56 81 GLU B C 1
ATOM 3615 O O . GLU B 1 81 ? 10.383 -5.828 15.805 1 95.56 81 GLU B O 1
ATOM 3620 N N . THR B 1 82 ? 9.359 -5.457 14.016 1 97.81 82 THR B N 1
ATOM 3621 C CA . THR B 1 82 ? 9.781 -4.062 13.992 1 97.81 82 THR B CA 1
ATOM 3622 C C . THR B 1 82 ? 8.727 -3.16 14.617 1 97.81 82 THR B C 1
ATOM 3624 O O . THR B 1 82 ? 7.562 -3.557 14.742 1 97.81 82 THR B O 1
ATOM 3627 N N . ASP B 1 83 ? 9.125 -1.993 15.047 1 98.06 83 ASP B N 1
ATOM 3628 C CA . ASP B 1 83 ? 8.18 -0.977 15.508 1 98.06 83 ASP B CA 1
ATOM 3629 C C . ASP B 1 83 ? 7.238 -0.551 14.383 1 98.06 83 ASP B C 1
ATOM 3631 O O . ASP B 1 83 ? 6.102 -0.158 14.641 1 98.06 83 ASP B O 1
ATOM 3635 N N . ILE B 1 84 ? 7.676 -0.632 13.164 1 98.56 84 ILE B N 1
ATOM 3636 C CA . ILE B 1 84 ? 6.84 -0.303 12.016 1 98.56 84 ILE B CA 1
ATOM 3637 C C . ILE B 1 84 ? 5.68 -1.291 11.922 1 98.56 84 ILE B C 1
ATOM 3639 O O . ILE B 1 84 ? 4.523 -0.886 11.789 1 98.56 84 ILE B O 1
ATOM 3643 N N . ALA B 1 85 ? 6.031 -2.598 11.992 1 98.19 85 ALA B N 1
ATOM 3644 C CA . ALA B 1 85 ? 5.004 -3.635 11.914 1 98.19 85 ALA B CA 1
ATOM 3645 C C . ALA B 1 85 ? 3.973 -3.463 13.023 1 98.19 85 ALA B C 1
ATOM 3647 O O . ALA B 1 85 ? 2.771 -3.607 12.789 1 98.19 85 ALA B O 1
ATOM 3648 N N . GLU B 1 86 ? 4.43 -3.152 14.211 1 98.19 86 GLU B N 1
ATOM 3649 C CA . GLU B 1 86 ? 3.527 -2.928 15.336 1 98.19 86 GLU B CA 1
ATOM 3650 C C . GLU B 1 86 ? 2.65 -1.7 15.102 1 98.19 86 GLU B C 1
ATOM 3652 O O . GLU B 1 86 ? 1.448 -1.73 15.375 1 98.19 86 GLU B O 1
ATOM 3657 N N . PHE B 1 87 ? 3.262 -0.638 14.672 1 98.56 87 PHE B N 1
ATOM 3658 C CA . PHE B 1 87 ? 2.553 0.606 14.398 1 98.56 87 PHE B CA 1
ATOM 3659 C C . PHE B 1 87 ? 1.443 0.385 13.375 1 98.56 87 PHE B C 1
ATOM 3661 O O . PHE B 1 87 ? 0.302 0.795 13.594 1 98.56 87 PHE B O 1
ATOM 3668 N N . VAL B 1 88 ? 1.744 -0.279 12.297 1 98.44 88 VAL B N 1
ATOM 3669 C CA . VAL B 1 88 ? 0.793 -0.48 11.211 1 98.44 88 VAL B CA 1
ATOM 3670 C C . VAL B 1 88 ? -0.351 -1.376 11.68 1 98.44 88 VAL B C 1
ATOM 3672 O O . VAL B 1 88 ? -1.513 -1.139 11.344 1 98.44 88 VAL B O 1
ATOM 3675 N N . LYS B 1 89 ? -0.018 -2.4 12.422 1 98.31 89 LYS B N 1
ATOM 3676 C CA . LYS B 1 89 ? -1.075 -3.252 12.961 1 98.31 89 LYS B CA 1
ATOM 3677 C C . LYS B 1 89 ? -2.012 -2.457 13.867 1 98.31 89 LYS B C 1
ATOM 3679 O O . LYS B 1 89 ? -3.234 -2.574 13.758 1 98.31 89 LYS B O 1
ATOM 3684 N N . LEU B 1 90 ? -1.474 -1.663 14.664 1 98.19 90 LEU B N 1
ATOM 3685 C CA . LEU B 1 90 ? -2.229 -0.965 15.703 1 98.19 90 LEU B CA 1
ATOM 3686 C C . LEU B 1 90 ? -2.988 0.221 15.117 1 98.19 90 LEU B C 1
ATOM 3688 O O . LEU B 1 90 ? -4.188 0.377 15.359 1 98.19 90 LEU B O 1
ATOM 3692 N N . HIS B 1 91 ? -2.344 1.058 14.289 1 98.31 91 HIS B N 1
ATOM 3693 C CA . HIS B 1 91 ? -2.873 2.355 13.891 1 98.31 91 HIS B CA 1
ATOM 3694 C C . HIS B 1 91 ? -3.287 2.352 12.422 1 98.31 91 HIS B C 1
ATOM 3696 O O . HIS B 1 91 ? -3.963 3.275 11.961 1 98.31 91 HIS B O 1
ATOM 3702 N N . GLY B 1 92 ? -2.973 1.27 11.656 1 97.88 92 GLY B N 1
ATOM 3703 C CA . GLY B 1 92 ? -2.945 1.426 10.211 1 97.88 92 GLY B CA 1
ATOM 3704 C C . GLY B 1 92 ? -1.787 2.275 9.727 1 97.88 92 GLY B C 1
ATOM 3705 O O . GLY B 1 92 ? -0.819 2.49 10.453 1 97.88 92 GLY B O 1
ATOM 3706 N N . GLU B 1 93 ? -1.784 2.678 8.508 1 98.5 93 GLU B N 1
ATOM 3707 C CA . GLU B 1 93 ? -0.73 3.543 7.984 1 98.5 93 GLU B CA 1
ATOM 3708 C C . GLU B 1 93 ? -0.891 4.973 8.492 1 98.5 93 GLU B C 1
ATOM 3710 O O . GLU B 1 93 ? -2.014 5.453 8.672 1 98.5 93 GLU B O 1
ATOM 3715 N N . GLY B 1 94 ? 0.223 5.605 8.703 1 98.44 94 GLY B N 1
ATOM 3716 C CA . GLY B 1 94 ? 0.128 6.973 9.195 1 98.44 94 GLY B CA 1
ATOM 3717 C C . GLY B 1 94 ? 1.48 7.605 9.461 1 98.44 94 GLY B C 1
ATOM 3718 O O . GLY B 1 94 ? 2.52 6.977 9.25 1 98.44 94 GLY B O 1
ATOM 3719 N N . THR B 1 95 ? 1.439 8.836 9.891 1 98.75 95 THR B N 1
ATOM 3720 C CA . THR B 1 95 ? 2.654 9.594 10.172 1 98.75 95 THR B CA 1
ATOM 3721 C C . THR B 1 95 ? 3.24 9.188 11.523 1 98.75 95 THR B C 1
ATOM 3723 O O . THR B 1 95 ? 2.551 9.227 12.547 1 98.75 95 THR B O 1
ATOM 3726 N N . LYS B 1 96 ? 4.395 8.805 11.5 1 98.81 96 LYS B N 1
ATOM 3727 C CA . LYS B 1 96 ? 5.105 8.438 12.719 1 98.81 96 LYS B CA 1
ATOM 3728 C C . LYS B 1 96 ? 6.023 9.562 13.188 1 98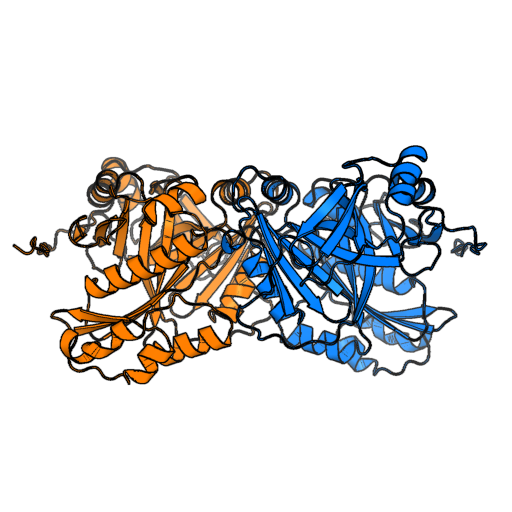.81 96 LYS B C 1
ATOM 3730 O O . LYS B 1 96 ? 6.18 9.789 14.391 1 98.81 96 LYS B O 1
ATOM 3735 N N . ASP B 1 97 ? 6.613 10.266 12.234 1 98.88 97 ASP B N 1
ATOM 3736 C CA . ASP B 1 97 ? 7.676 11.211 12.562 1 98.88 97 ASP B CA 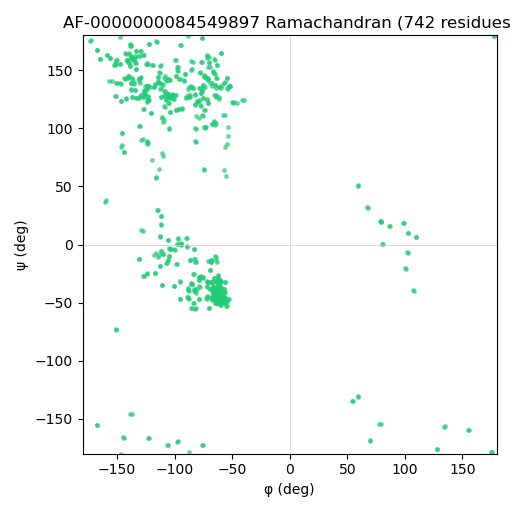1
ATOM 3737 C C . ASP B 1 97 ? 7.512 12.516 11.797 1 98.88 97 ASP B C 1
ATOM 3739 O O . ASP B 1 97 ? 7.371 12.508 10.57 1 98.88 97 ASP B O 1
ATOM 3743 N N . ILE B 1 98 ? 7.512 13.562 12.508 1 98.81 98 ILE B N 1
ATOM 3744 C CA . ILE B 1 98 ? 7.648 14.898 11.93 1 98.81 98 ILE B CA 1
ATOM 3745 C C . ILE B 1 98 ? 9.055 15.43 12.188 1 98.81 98 ILE B C 1
ATOM 3747 O O . ILE B 1 98 ? 9.344 15.945 13.266 1 98.81 98 ILE B O 1
ATOM 3751 N N . GLY B 1 99 ? 9.859 15.305 11.164 1 98.69 99 GLY B N 1
ATOM 3752 C CA . GLY B 1 99 ? 11.242 15.766 11.258 1 98.69 99 GLY B CA 1
ATOM 3753 C C . GLY B 1 99 ? 11.375 17.266 11.188 1 98.69 99 GLY B C 1
ATOM 3754 O O . GLY B 1 99 ? 10.773 17.906 10.32 1 98.69 99 GLY B O 1
ATOM 3755 N N . LEU B 1 100 ? 12.195 17.812 12.023 1 97.94 100 LEU B N 1
ATOM 3756 C CA . LEU B 1 100 ? 12.398 19.266 12.094 1 97.94 100 LEU B CA 1
ATOM 3757 C C . LEU B 1 100 ? 13.875 19.609 11.969 1 97.94 100 LEU B C 1
ATOM 3759 O O . LEU B 1 100 ? 14.727 18.984 12.609 1 97.94 100 LEU B O 1
ATOM 3763 N N . GLU B 1 101 ? 14.148 20.531 11.164 1 97.06 101 GLU B N 1
ATOM 3764 C CA . GLU B 1 101 ? 15.508 21.047 11.062 1 97.06 101 GLU B CA 1
ATOM 3765 C C . GLU B 1 101 ? 15.797 22.078 12.156 1 97.06 101 GLU B C 1
ATOM 3767 O O . GLU B 1 101 ? 15.047 23.031 12.336 1 97.06 101 GLU B O 1
ATOM 3772 N N . VAL B 1 102 ? 16.906 21.828 12.812 1 95 102 VAL B N 1
ATOM 3773 C CA . VAL B 1 102 ? 17.312 22.75 13.867 1 95 102 VAL B CA 1
ATOM 3774 C C . VAL B 1 102 ? 18.812 23.078 13.719 1 95 102 VAL B C 1
ATOM 3776 O O . VAL B 1 102 ? 19.547 22.344 13.062 1 95 102 VAL B O 1
ATOM 3779 N N . SER B 1 103 ? 19.422 24.156 14.18 1 89 103 SER B N 1
ATOM 3780 C CA . SER B 1 103 ? 20.812 24.562 14.039 1 89 103 SER B CA 1
ATOM 3781 C C . SER B 1 103 ? 21.641 24.125 15.242 1 89 103 SER B C 1
ATOM 3783 O O . SER B 1 103 ? 22.844 23.859 15.125 1 89 103 SER B O 1
ATOM 3785 N N . ASP B 1 104 ? 21.219 24.016 16.469 1 93 104 ASP B N 1
ATOM 3786 C CA . ASP B 1 104 ? 21.891 23.609 17.688 1 93 104 ASP B CA 1
ATOM 3787 C C . ASP B 1 104 ? 21.094 22.516 18.422 1 93 104 ASP B C 1
ATOM 3789 O O . ASP B 1 104 ? 20.422 22.797 19.406 1 93 104 ASP B O 1
ATOM 3793 N N . ILE B 1 105 ? 21.422 21.359 18.062 1 96.31 105 ILE B N 1
ATOM 3794 C CA . ILE B 1 105 ? 20.594 20.234 18.469 1 96.31 105 ILE B CA 1
ATOM 3795 C C . ILE B 1 105 ? 20.781 19.984 19.969 1 96.31 105 ILE B C 1
ATOM 3797 O O . ILE B 1 105 ? 19.828 19.594 20.656 1 96.31 105 ILE B O 1
ATOM 3801 N N . ASP B 1 106 ? 22 20.172 20.453 1 96.88 106 ASP B N 1
ATOM 3802 C CA . ASP B 1 106 ? 22.25 19.969 21.875 1 96.88 106 ASP B CA 1
ATOM 3803 C C . ASP B 1 106 ? 21.391 20.922 22.719 1 96.88 106 ASP B C 1
ATOM 3805 O O . ASP B 1 106 ? 20.688 20.484 23.625 1 96.88 106 ASP B O 1
ATOM 3809 N N . LYS B 1 107 ? 21.484 22.109 22.344 1 95.88 107 LYS B N 1
ATOM 3810 C CA . LYS B 1 107 ? 20.688 23.109 23.047 1 95.88 107 LYS B CA 1
ATOM 3811 C C . LYS B 1 107 ? 19.203 22.844 22.922 1 95.88 107 LYS B C 1
ATOM 3813 O O . LYS B 1 107 ? 18.453 22.938 23.891 1 95.88 107 LYS B O 1
ATOM 3818 N N . ALA B 1 108 ? 18.797 22.562 21.75 1 96.12 108 ALA B N 1
ATOM 3819 C CA . ALA B 1 108 ? 17.391 22.312 21.484 1 96.12 108 ALA B CA 1
ATOM 3820 C C . ALA B 1 108 ? 16.875 21.125 22.281 1 96.12 108 ALA B C 1
ATOM 3822 O O . ALA B 1 108 ? 15.859 21.219 22.969 1 96.12 108 ALA B O 1
ATOM 3823 N N . TYR B 1 109 ? 17.625 20 22.25 1 97.62 109 TYR B N 1
ATOM 3824 C CA . TYR B 1 109 ? 17.172 18.766 22.875 1 97.62 109 TYR B CA 1
ATOM 3825 C C . TYR B 1 109 ? 17.188 18.906 24.391 1 97.62 109 TYR B C 1
ATOM 3827 O O . TYR B 1 109 ? 16.188 18.641 25.062 1 97.62 109 TYR B O 1
ATOM 3835 N N . TYR B 1 110 ? 18.312 19.266 24.953 1 97.81 110 TYR B N 1
ATOM 3836 C CA . TYR B 1 110 ? 18.438 19.312 26.406 1 97.81 110 TYR B CA 1
ATOM 3837 C C . TYR B 1 110 ? 17.562 20.391 27 1 97.81 110 TYR B C 1
ATOM 3839 O O . TYR B 1 110 ? 17.031 20.234 28.109 1 97.81 110 TYR B O 1
ATOM 3847 N N . GLY B 1 111 ? 17.438 21.484 26.312 1 96.88 111 GLY B N 1
ATOM 3848 C CA . GLY B 1 111 ? 16.484 22.5 26.734 1 96.88 111 GLY B CA 1
ATOM 3849 C C . GLY B 1 111 ? 15.055 21.984 26.781 1 96.88 111 GLY B C 1
ATOM 3850 O O . GLY B 1 111 ? 14.328 22.25 27.734 1 96.88 111 GLY B O 1
ATOM 3851 N N . ALA B 1 112 ? 14.672 21.328 25.734 1 97.5 112 ALA B N 1
ATOM 3852 C CA . ALA B 1 112 ? 13.328 20.766 25.656 1 97.5 112 ALA B CA 1
ATOM 3853 C C . ALA B 1 112 ? 13.078 19.797 26.812 1 97.5 112 ALA B C 1
ATOM 3855 O O . ALA B 1 112 ? 12.016 19.844 27.438 1 97.5 112 ALA B O 1
ATOM 3856 N N . VAL B 1 113 ? 14.039 18.938 27.062 1 98 113 VAL B N 1
ATOM 3857 C CA . VAL B 1 113 ? 13.906 17.953 28.141 1 98 113 VAL B CA 1
ATOM 3858 C C . VAL B 1 113 ? 13.805 18.656 29.484 1 98 113 VAL B C 1
ATOM 3860 O O . VAL B 1 113 ? 13 18.266 30.344 1 98 113 VAL B O 1
ATOM 3863 N N . GLU B 1 114 ? 14.562 19.641 29.641 1 97.81 114 GLU B N 1
ATOM 3864 C CA . GLU B 1 114 ? 14.531 20.422 30.875 1 97.81 114 GLU B CA 1
ATOM 3865 C C . GLU B 1 114 ? 13.164 21.062 31.094 1 97.81 114 GLU B C 1
ATOM 3867 O O . GLU B 1 114 ? 12.703 21.203 32.219 1 97.81 114 GLU B O 1
ATOM 3872 N N . ARG B 1 115 ? 12.578 21.391 30.062 1 97.88 115 ARG B N 1
ATOM 3873 C CA . ARG B 1 115 ? 11.289 22.078 30.141 1 97.88 115 ARG B CA 1
ATOM 3874 C C . ARG B 1 115 ? 10.141 21.078 30.156 1 97.88 115 ARG B C 1
ATOM 3876 O O . ARG B 1 115 ? 8.984 21.438 29.953 1 97.88 115 ARG B O 1
ATOM 3883 N N . GLY B 1 116 ? 10.492 19.75 30.219 1 97.69 116 GLY B N 1
ATOM 3884 C CA . GLY B 1 116 ? 9.461 18.75 30.406 1 97.69 116 GLY B CA 1
ATOM 3885 C C . GLY B 1 116 ? 9.219 17.891 29.172 1 97.69 116 GLY B C 1
ATOM 3886 O O . GLY B 1 116 ? 8.289 17.094 29.141 1 97.69 116 GLY B O 1
ATOM 3887 N N . GLY B 1 117 ? 9.992 18.047 28.203 1 98.19 117 GLY B N 1
ATOM 3888 C CA . GLY B 1 117 ? 9.859 17.234 27.016 1 98.19 117 GLY B CA 1
ATOM 3889 C C . GLY B 1 117 ? 10.18 15.773 27.25 1 98.19 117 GLY B C 1
ATOM 3890 O O . GLY B 1 117 ? 10.992 15.445 28.109 1 98.19 117 GLY B O 1
ATOM 3891 N N . THR B 1 118 ? 9.523 14.922 26.516 1 98.25 118 THR B N 1
ATOM 3892 C CA . THR B 1 118 ? 9.789 13.492 26.578 1 98.25 118 THR B CA 1
ATOM 3893 C C . THR B 1 118 ? 11 13.133 25.703 1 98.25 118 THR B C 1
ATOM 3895 O O . THR B 1 118 ? 10.867 12.961 24.5 1 98.25 118 THR B O 1
ATOM 3898 N N . GLY B 1 119 ? 12.125 12.977 26.359 1 98.31 119 GLY B N 1
ATOM 3899 C CA . GLY B 1 119 ? 13.32 12.57 25.641 1 98.31 119 GLY B CA 1
ATOM 3900 C C . GLY B 1 119 ? 13.305 11.109 25.234 1 98.31 119 GLY B C 1
ATOM 3901 O O . GLY B 1 119 ? 13.281 10.227 26.094 1 98.31 119 GLY B O 1
ATOM 3902 N N . ILE B 1 120 ? 13.289 10.836 23.969 1 98.62 120 ILE B N 1
ATOM 3903 C CA . ILE B 1 120 ? 13.273 9.461 23.484 1 98.62 120 ILE B CA 1
ATOM 3904 C C . ILE B 1 120 ? 14.695 9.016 23.172 1 98.62 120 ILE B C 1
ATOM 3906 O O . ILE B 1 120 ? 15.102 7.902 23.516 1 98.62 120 ILE B O 1
ATOM 3910 N N . ARG B 1 121 ? 15.453 9.867 22.453 1 98.69 121 ARG B N 1
ATOM 3911 C CA . ARG B 1 121 ? 16.844 9.562 22.141 1 98.69 121 ARG B CA 1
ATOM 3912 C C . ARG B 1 121 ? 17.703 10.828 22.203 1 98.69 121 ARG B C 1
ATOM 3914 O O . ARG B 1 121 ? 17.438 11.805 21.5 1 98.69 121 ARG B O 1
ATOM 3921 N N . GLU B 1 122 ? 18.719 10.75 22.984 1 98.69 122 GLU B N 1
ATOM 3922 C CA . GLU B 1 122 ? 19.672 11.852 23.125 1 98.69 122 GLU B CA 1
ATOM 3923 C C . GLU B 1 122 ? 20.422 12.102 21.812 1 98.69 122 GLU B C 1
ATOM 3925 O O . GLU B 1 122 ? 20.5 11.219 20.953 1 98.69 122 GLU B O 1
ATOM 3930 N N . PRO B 1 123 ? 20.969 13.305 21.688 1 98.62 123 PRO B N 1
ATOM 3931 C CA . PRO B 1 123 ? 21.688 13.656 20.453 1 98.62 123 PRO B CA 1
ATOM 3932 C C . PRO B 1 123 ? 22.781 12.641 20.094 1 98.62 123 PRO B C 1
ATOM 3934 O O . PRO B 1 123 ? 23.516 12.18 20.969 1 98.62 123 PRO B O 1
ATOM 3937 N N . TRP B 1 124 ? 22.797 12.273 18.828 1 98.56 124 TRP B N 1
ATOM 3938 C CA . TRP B 1 124 ? 23.859 11.43 18.297 1 98.56 124 TRP B CA 1
ATOM 3939 C C . TRP B 1 124 ? 24.281 11.883 16.906 1 98.56 124 TRP B C 1
ATOM 3941 O O . TRP B 1 124 ? 23.594 12.703 16.281 1 98.56 124 TRP B O 1
ATOM 3951 N N . THR B 1 125 ? 25.406 11.383 16.516 1 98.25 125 THR B N 1
ATOM 3952 C CA . THR B 1 125 ? 25.938 11.75 15.219 1 98.25 125 THR B CA 1
ATOM 3953 C C . THR B 1 125 ? 25.938 10.547 14.273 1 98.25 125 THR B C 1
ATOM 3955 O O . THR B 1 125 ? 26.25 9.43 14.688 1 98.25 125 THR B O 1
ATOM 3958 N N . GLU B 1 126 ? 25.469 10.781 13.055 1 97.94 126 GLU B N 1
ATOM 3959 C CA . GLU B 1 126 ? 25.594 9.812 11.969 1 97.94 126 GLU B CA 1
ATOM 3960 C C . GLU B 1 126 ? 26.531 10.32 10.875 1 97.94 126 GLU B C 1
ATOM 3962 O O . GLU B 1 126 ? 26.531 11.508 10.547 1 97.94 126 GLU B O 1
ATOM 3967 N N . LYS B 1 127 ? 27.359 9.43 10.359 1 97.12 127 LYS B N 1
ATOM 3968 C CA . LYS B 1 127 ? 28.359 9.828 9.367 1 97.12 127 LYS B CA 1
ATOM 3969 C C . LYS B 1 127 ? 28.5 8.773 8.273 1 97.12 127 LYS B C 1
ATOM 3971 O O . LYS B 1 127 ? 28.297 7.586 8.523 1 97.12 127 LYS B O 1
ATOM 3976 N N . ASP B 1 128 ? 28.719 9.227 7.043 1 95.88 128 ASP B N 1
ATOM 3977 C CA . ASP B 1 128 ? 29.172 8.383 5.938 1 95.88 128 ASP B CA 1
ATOM 3978 C C . ASP B 1 128 ? 30.109 9.156 5.016 1 95.88 128 ASP B C 1
ATOM 3980 O O . ASP B 1 128 ? 30.719 10.141 5.43 1 95.88 128 ASP B O 1
ATOM 3984 N N . GLU B 1 129 ? 30.391 8.68 3.857 1 96.69 129 GLU B N 1
ATOM 3985 C CA . GLU B 1 129 ? 31.375 9.289 2.965 1 96.69 129 GLU B CA 1
ATOM 3986 C C . GLU B 1 129 ? 30.938 10.68 2.523 1 96.69 129 GLU B C 1
ATOM 3988 O O . GLU B 1 129 ? 31.75 11.469 2.041 1 96.69 129 GLU B O 1
ATOM 3993 N N . ASN B 1 130 ? 29.719 11.016 2.805 1 97.56 130 ASN B N 1
ATOM 3994 C CA . ASN B 1 130 ? 29.188 12.281 2.307 1 97.56 130 ASN B CA 1
ATOM 3995 C C . ASN B 1 130 ? 29.125 13.336 3.406 1 97.56 130 ASN B C 1
ATOM 3997 O O . ASN B 1 130 ? 28.672 14.461 3.174 1 97.56 130 ASN B O 1
ATOM 4001 N N . GLY B 1 131 ? 29.453 12.969 4.594 1 97.94 131 GLY B N 1
ATOM 4002 C CA . GLY B 1 131 ? 29.5 13.969 5.652 1 97.94 131 GLY B CA 1
ATOM 4003 C C . GLY B 1 131 ? 28.828 13.508 6.934 1 97.94 131 GLY B C 1
ATOM 4004 O O . GLY B 1 131 ? 28.828 12.32 7.25 1 97.94 131 GLY B O 1
ATOM 4005 N N . THR B 1 132 ? 28.438 14.57 7.672 1 98 132 THR B N 1
ATOM 4006 C CA . THR B 1 132 ? 27.969 14.305 9.031 1 98 132 THR B CA 1
ATOM 4007 C C . THR B 1 132 ? 26.641 14.992 9.289 1 98 132 THR B C 1
ATOM 4009 O O . THR B 1 132 ? 26.422 16.141 8.875 1 98 132 THR B O 1
ATOM 4012 N N . VAL B 1 133 ? 25.75 14.273 9.984 1 98.25 133 VAL B N 1
ATOM 4013 C CA . VAL B 1 133 ? 24.484 14.82 10.469 1 98.25 133 VAL B CA 1
ATOM 4014 C C . VAL B 1 133 ? 24.328 14.523 11.953 1 98.25 133 VAL B C 1
ATOM 4016 O O . VAL B 1 133 ? 24.812 13.5 12.445 1 98.25 133 VAL B O 1
ATOM 4019 N N . LYS B 1 134 ? 23.766 15.414 12.672 1 98.5 134 LYS B N 1
ATOM 4020 C CA . LYS B 1 134 ? 23.391 15.219 14.07 1 98.5 134 LYS B CA 1
ATOM 4021 C C . LYS B 1 134 ? 21.875 15.102 14.211 1 98.5 134 LYS B C 1
ATOM 4023 O O . LYS B 1 134 ? 21.125 15.844 13.578 1 98.5 134 LYS B O 1
ATOM 4028 N N . LYS B 1 135 ? 21.406 14.211 15.07 1 98.69 135 LYS B N 1
ATOM 4029 C CA . LYS B 1 135 ? 19.984 13.969 15.25 1 98.69 135 LYS B CA 1
ATOM 4030 C C . LYS B 1 135 ? 19.625 13.836 16.719 1 98.69 135 LYS B C 1
ATOM 4032 O O . LYS B 1 135 ? 20.5 13.656 17.562 1 98.69 135 LYS B O 1
ATOM 4037 N N . ALA B 1 136 ? 18.438 13.984 17.047 1 98.75 136 ALA B N 1
ATOM 4038 C CA . ALA B 1 136 ? 17.828 13.703 18.344 1 98.75 136 ALA B CA 1
ATOM 4039 C C . ALA B 1 136 ? 16.328 13.438 18.203 1 98.75 136 ALA B C 1
ATOM 4041 O O . ALA B 1 136 ? 15.734 13.75 17.172 1 98.75 136 ALA B O 1
ATOM 4042 N N . ILE B 1 137 ? 15.75 12.797 19.188 1 98.81 137 ILE B N 1
ATOM 4043 C CA . ILE B 1 137 ? 14.328 12.484 19.078 1 98.81 137 ILE B CA 1
ATOM 4044 C C . ILE B 1 137 ? 13.609 12.898 20.359 1 98.81 137 ILE B C 1
ATOM 4046 O O . ILE B 1 137 ? 14.031 12.539 21.469 1 98.81 137 ILE B O 1
ATOM 4050 N N . ILE B 1 138 ? 12.57 13.695 20.188 1 98.69 138 ILE B N 1
ATOM 4051 C CA . ILE B 1 138 ? 11.672 14.086 21.281 1 98.69 138 ILE B CA 1
ATOM 4052 C C . ILE B 1 138 ? 10.266 13.555 21 1 98.69 138 ILE B C 1
ATOM 4054 O O . ILE B 1 138 ? 9.789 13.617 19.859 1 98.69 138 ILE B O 1
ATOM 4058 N N . GLY B 1 139 ? 9.633 13.039 22.016 1 98.56 139 GLY B N 1
ATOM 4059 C CA . GLY B 1 139 ? 8.297 12.508 21.859 1 98.56 139 GLY B CA 1
ATOM 4060 C C . GLY B 1 139 ? 7.211 13.562 21.953 1 98.56 139 GLY B C 1
ATOM 4061 O O . GLY B 1 139 ? 7.449 14.656 22.469 1 98.56 139 GLY B O 1
ATOM 4062 N N . THR B 1 140 ? 6.098 13.305 21.406 1 98.06 140 THR B N 1
ATOM 4063 C CA . THR B 1 140 ? 4.883 14.094 21.562 1 98.06 140 THR B CA 1
ATOM 4064 C C . THR B 1 140 ? 3.668 13.188 21.75 1 98.06 140 THR B C 1
ATOM 4066 O O . THR B 1 140 ? 3.732 12.195 22.469 1 98.06 140 THR B O 1
ATOM 4069 N N . TYR B 1 141 ? 2.463 13.586 21.219 1 98.38 141 TYR B N 1
ATOM 4070 C CA . TYR B 1 141 ? 1.242 12.844 21.516 1 98.38 141 TYR B CA 1
ATOM 4071 C C . TYR B 1 141 ? 1.246 11.484 20.812 1 98.38 141 TYR B C 1
ATOM 4073 O O . TYR B 1 141 ? 1.702 11.367 19.672 1 98.38 141 TYR B O 1
ATOM 4081 N N . GLY B 1 142 ? 0.68 10.453 21.562 1 97.56 142 GLY B N 1
ATOM 4082 C CA . GLY B 1 142 ? 0.631 9.109 21.016 1 97.56 142 GLY B CA 1
ATOM 4083 C C . GLY B 1 142 ? 2.002 8.547 20.688 1 97.56 142 GLY B C 1
ATOM 4084 O O . GLY B 1 142 ? 2.906 8.578 21.531 1 97.56 142 GLY B O 1
ATOM 4085 N N . ASP B 1 143 ? 2.111 8 19.469 1 97 143 ASP B N 1
ATOM 4086 C CA . ASP B 1 143 ? 3.357 7.398 19 1 97 143 ASP B CA 1
ATOM 4087 C C . ASP B 1 143 ? 4.156 8.383 18.141 1 97 143 ASP B C 1
ATOM 4089 O O . ASP B 1 143 ? 5.23 8.047 17.641 1 97 143 ASP B O 1
ATOM 4093 N N . VAL B 1 144 ? 3.635 9.57 17.969 1 98.56 144 VAL B N 1
ATOM 4094 C CA . VAL B 1 144 ? 4.277 10.547 17.094 1 98.56 144 VAL B CA 1
ATOM 4095 C C . VAL B 1 144 ? 5.559 11.062 17.75 1 98.56 144 VAL B C 1
ATOM 4097 O O . VAL B 1 144 ? 5.594 11.289 18.953 1 98.56 144 VAL B O 1
ATOM 4100 N N . ILE B 1 145 ? 6.562 11.281 16.938 1 98.81 145 ILE B N 1
ATOM 4101 C CA . ILE B 1 145 ? 7.82 11.82 17.453 1 98.81 145 ILE B CA 1
ATOM 4102 C C . ILE B 1 145 ? 8.266 12.992 16.578 1 98.81 145 ILE B C 1
ATOM 4104 O O . ILE B 1 145 ? 7.762 13.164 15.461 1 98.81 145 ILE B O 1
ATOM 4108 N N . HIS B 1 146 ? 9.125 13.773 17.062 1 98.69 146 HIS B N 1
ATOM 4109 C CA . HIS B 1 146 ? 9.906 14.75 16.312 1 98.69 146 HIS B CA 1
ATOM 4110 C C . HIS B 1 146 ? 11.375 14.352 16.266 1 98.69 146 HIS B C 1
ATOM 4112 O O . HIS B 1 146 ? 12.07 14.391 17.297 1 98.69 146 HIS B O 1
ATOM 4118 N N . THR B 1 147 ? 11.797 13.969 15.164 1 98.81 147 THR B N 1
ATOM 4119 C CA . THR B 1 147 ? 13.234 13.844 14.961 1 98.81 147 THR B CA 1
ATOM 4120 C C . THR B 1 147 ? 13.852 15.203 14.617 1 98.81 147 THR B C 1
ATOM 4122 O O . THR B 1 147 ? 13.438 15.844 13.648 1 98.81 147 THR B O 1
ATOM 4125 N N . LEU B 1 148 ? 14.758 15.602 15.43 1 98.56 148 LEU B N 1
ATOM 4126 C CA . LEU B 1 148 ? 15.539 16.797 15.141 1 98.56 148 LEU B CA 1
ATOM 4127 C C . LEU B 1 148 ? 16.734 16.469 14.258 1 98.56 148 LEU B C 1
ATOM 4129 O O . LEU B 1 148 ? 17.406 15.461 14.469 1 98.56 148 LEU B O 1
ATOM 4133 N N . VAL B 1 149 ? 16.969 17.297 13.266 1 98.62 149 VAL B N 1
ATOM 4134 C CA . VAL B 1 149 ? 18.062 17.062 12.344 1 98.62 149 VAL B CA 1
ATOM 4135 C C . VAL B 1 149 ? 18.906 18.328 12.211 1 98.62 149 VAL B C 1
ATOM 4137 O O . VAL B 1 149 ? 18.375 19.406 11.945 1 98.62 149 VAL B O 1
ATOM 4140 N N . GLU B 1 150 ? 20.141 18.266 12.367 1 98 150 GLU B N 1
ATOM 4141 C CA . GLU B 1 150 ? 21.125 19.312 12.102 1 98 150 GLU B CA 1
ATOM 4142 C C . GLU B 1 150 ? 22.141 18.844 11.062 1 98 150 GLU B C 1
ATOM 4144 O O . GLU B 1 150 ? 22.906 17.922 11.312 1 98 150 GLU B O 1
ATOM 4149 N N . ASN B 1 151 ? 22.109 19.438 9.969 1 96.5 151 ASN B N 1
ATOM 4150 C CA . ASN B 1 151 ? 23.125 19.156 8.969 1 96.5 151 ASN B CA 1
ATOM 4151 C C . ASN B 1 151 ? 24.453 19.828 9.328 1 96.5 151 ASN B C 1
ATOM 4153 O O . ASN B 1 151 ? 24.578 21.047 9.25 1 96.5 151 ASN B O 1
ATOM 4157 N N . VAL B 1 152 ? 25.422 19.094 9.664 1 95.69 152 VAL B N 1
ATOM 4158 C CA . VAL B 1 152 ? 26.734 19.625 10.023 1 95.69 152 VAL B CA 1
ATOM 4159 C C . VAL B 1 152 ? 27.531 19.906 8.758 1 95.69 152 VAL B C 1
ATOM 4161 O O . VAL B 1 152 ? 27.969 21.031 8.531 1 95.69 152 VAL B O 1
ATOM 4164 N N . ASP B 1 153 ? 27.719 18.953 7.91 1 96.62 153 ASP B N 1
ATOM 4165 C CA . ASP B 1 153 ? 28.391 19.109 6.621 1 96.62 153 ASP B CA 1
ATOM 4166 C C . ASP B 1 153 ? 28.016 17.969 5.668 1 96.62 153 ASP B C 1
ATOM 4168 O O . ASP B 1 153 ? 28.859 17.453 4.949 1 96.62 153 ASP B O 1
ATOM 4172 N N . TYR B 1 154 ? 26.781 17.609 5.762 1 97.06 154 TYR B N 1
ATOM 4173 C CA . TYR B 1 154 ? 26.344 16.453 4.988 1 97.06 154 TYR B CA 1
ATOM 4174 C C . TYR B 1 154 ? 25.875 16.859 3.598 1 97.06 154 TYR B C 1
ATOM 4176 O O . TYR B 1 154 ? 25.031 17.75 3.461 1 97.06 154 TYR B O 1
ATOM 4184 N N . GLU B 1 155 ? 26.328 16.109 2.539 1 97 155 GLU B N 1
ATOM 4185 C CA . GLU B 1 155 ? 26.016 16.438 1.152 1 97 155 GLU B CA 1
ATOM 4186 C C . GLU B 1 155 ? 25.422 15.234 0.417 1 97 155 GLU B C 1
ATOM 4188 O O . GLU B 1 155 ? 25.391 15.203 -0.815 1 97 155 GLU B O 1
ATOM 4193 N N . GLY B 1 156 ? 25.078 14.25 1.11 1 96.31 156 GLY B N 1
ATOM 4194 C CA . GLY B 1 156 ? 24.531 13.055 0.489 1 96.31 156 GLY B CA 1
ATOM 4195 C C . GLY B 1 156 ? 23.094 13.227 0.018 1 96.31 156 GLY B C 1
ATOM 4196 O O . GLY B 1 156 ? 22.562 14.328 0.042 1 96.31 156 GLY B O 1
ATOM 4197 N N . ALA B 1 157 ? 22.453 12.203 -0.411 1 94.88 157 ALA B N 1
ATOM 4198 C CA . ALA B 1 157 ? 21.156 12.219 -1.069 1 94.88 157 ALA B CA 1
ATOM 4199 C C . ALA B 1 157 ? 20.062 12.641 -0.099 1 94.88 157 ALA B C 1
ATOM 4201 O O . ALA B 1 157 ? 19.141 13.375 -0.473 1 94.88 157 ALA B O 1
ATOM 4202 N N . PHE B 1 158 ? 20.141 12.188 1.151 1 97.94 158 PHE B N 1
ATOM 4203 C CA . PHE B 1 158 ? 19.141 12.508 2.164 1 97.94 158 PHE B CA 1
ATOM 4204 C C . PHE B 1 158 ? 19.766 12.523 3.555 1 97.94 158 PHE B C 1
ATOM 4206 O O . PHE B 1 158 ? 20.141 13.586 4.062 1 97.94 158 PHE B O 1
ATOM 4213 N N . LEU B 1 159 ? 20.078 11.367 4.074 1 98.31 159 LEU B N 1
ATOM 4214 C CA . LEU B 1 159 ? 20.766 11.117 5.34 1 98.31 159 LEU B CA 1
ATOM 4215 C C . LEU B 1 159 ? 21.734 9.945 5.215 1 98.31 159 LEU B C 1
ATOM 4217 O O . LEU B 1 159 ? 21.625 9.156 4.273 1 98.31 159 LEU B O 1
ATOM 4221 N N . PRO B 1 160 ? 22.734 9.859 6.113 1 97.81 160 PRO B N 1
ATOM 4222 C CA . PRO B 1 160 ? 23.609 8.688 6.059 1 97.81 160 PRO B CA 1
ATOM 4223 C C . PRO B 1 160 ? 22.828 7.375 6.066 1 97.81 160 PRO B C 1
ATOM 4225 O O . PRO B 1 160 ? 21.859 7.23 6.816 1 97.81 160 PRO B O 1
ATOM 4228 N N . GLY B 1 161 ? 23.25 6.449 5.199 1 96.31 161 GLY B N 1
ATOM 4229 C CA . GLY B 1 161 ? 22.578 5.168 5.07 1 96.31 161 GLY B CA 1
ATOM 4230 C C . GLY B 1 161 ? 21.656 5.105 3.873 1 96.31 161 GLY B C 1
ATOM 4231 O O . GLY B 1 161 ? 21.25 4.02 3.451 1 96.31 161 GLY B O 1
ATOM 4232 N N . TYR B 1 162 ? 21.25 6.227 3.381 1 98 162 TYR B N 1
ATOM 4233 C CA . TYR B 1 162 ? 20.453 6.297 2.168 1 98 162 TYR B CA 1
ATOM 4234 C C . TYR B 1 162 ? 21.328 6.43 0.932 1 98 162 TYR B C 1
ATOM 4236 O O . TYR B 1 162 ? 22.391 7.062 0.982 1 98 162 TYR B O 1
ATOM 4244 N N . GLU B 1 163 ? 20.922 5.883 -0.129 1 97.19 163 GLU B N 1
ATOM 4245 C CA . GLU B 1 163 ? 21.562 6.027 -1.431 1 97.19 163 GLU B CA 1
ATOM 4246 C C . GLU B 1 163 ? 20.625 6.652 -2.451 1 97.19 163 GLU B C 1
ATOM 4248 O O . GLU B 1 163 ? 19.406 6.559 -2.312 1 97.19 163 GLU B O 1
ATOM 4253 N N . PRO B 1 164 ? 21.219 7.289 -3.457 1 96.69 164 PRO B N 1
ATOM 4254 C CA . PRO B 1 164 ? 20.344 7.773 -4.523 1 96.69 164 PRO B CA 1
ATOM 4255 C C . PRO B 1 164 ? 19.516 6.664 -5.152 1 96.69 164 PRO B C 1
ATOM 4257 O O . PRO B 1 164 ? 20 5.547 -5.34 1 96.69 164 PRO B O 1
ATOM 4260 N N . TYR B 1 165 ? 18.281 6.957 -5.422 1 94.88 165 TYR B N 1
ATOM 4261 C CA . TYR B 1 165 ? 17.391 5.969 -6.004 1 94.88 165 TYR B CA 1
ATOM 4262 C C . TYR B 1 165 ? 17.656 5.789 -7.492 1 94.88 165 TYR B C 1
ATOM 4264 O O . TYR B 1 165 ? 17.734 6.77 -8.242 1 94.88 165 TYR B O 1
ATOM 4272 N N . ASP B 1 166 ? 17.812 4.613 -7.973 1 86.31 166 ASP B N 1
ATOM 4273 C CA . ASP B 1 166 ? 18.156 4.309 -9.359 1 86.31 166 ASP B CA 1
ATOM 4274 C C . ASP B 1 166 ? 16.984 3.633 -10.078 1 86.31 166 ASP B C 1
ATOM 4276 O O . ASP B 1 166 ? 17.141 3.121 -11.188 1 86.31 166 ASP B O 1
ATOM 4280 N N . GLY B 1 167 ? 15.781 3.689 -9.57 1 85.38 167 GLY B N 1
ATOM 4281 C CA . GLY B 1 167 ? 14.641 3.057 -10.203 1 85.38 167 GLY B CA 1
ATOM 4282 C C . GLY B 1 167 ? 13.953 3.951 -11.219 1 85.38 167 GLY B C 1
ATOM 4283 O O . GLY B 1 167 ? 14.477 5.004 -11.586 1 85.38 167 GLY B O 1
ATOM 4284 N N . PRO B 1 168 ? 12.867 3.396 -11.805 1 81.94 168 PRO B N 1
ATOM 4285 C CA . PRO B 1 168 ? 12.141 4.188 -12.805 1 81.94 168 PRO B CA 1
ATOM 4286 C C . PRO B 1 168 ? 11.625 5.516 -12.25 1 81.94 168 PRO B C 1
ATOM 4288 O O . PRO B 1 168 ? 11.234 5.586 -11.078 1 81.94 168 PRO B O 1
ATOM 4291 N N . SER B 1 169 ? 11.766 6.629 -13.047 1 69.94 169 SER B N 1
ATOM 4292 C CA . SER B 1 169 ? 11.391 7.98 -12.641 1 69.94 169 SER B CA 1
ATOM 4293 C C . SER B 1 169 ? 10.219 8.508 -13.477 1 69.94 169 SER B C 1
ATOM 4295 O O . SER B 1 169 ? 10.422 9.07 -14.555 1 69.94 169 SER B O 1
ATOM 4297 N N . LYS B 1 170 ? 9.141 7.973 -13.391 1 73.62 170 LYS B N 1
ATOM 4298 C CA . LYS B 1 170 ? 8.109 8.594 -14.219 1 73.62 170 LYS B CA 1
ATOM 4299 C C . LYS B 1 170 ? 7.07 9.312 -13.359 1 73.62 170 LYS B C 1
ATOM 4301 O O . LYS B 1 170 ? 6.227 8.672 -12.727 1 73.62 170 LYS B O 1
ATOM 4306 N N . SER B 1 171 ? 7.449 10.43 -12.875 1 84 171 SER B N 1
ATOM 4307 C CA . SER B 1 171 ? 6.473 11.242 -12.156 1 84 171 SER B CA 1
ATOM 4308 C C . SER B 1 171 ? 6.395 12.648 -12.734 1 84 171 SER B C 1
ATOM 4310 O O . SER B 1 171 ? 7.387 13.172 -13.25 1 84 171 SER B O 1
ATOM 4312 N N . LYS B 1 172 ? 5.215 13.055 -12.859 1 90.88 172 LYS B N 1
ATOM 4313 C CA . LYS B 1 172 ? 5 14.438 -13.281 1 90.88 172 LYS B CA 1
ATOM 4314 C C . LYS B 1 172 ? 4.527 15.297 -12.117 1 90.88 172 LYS B C 1
ATOM 4316 O O . LYS B 1 172 ? 3.502 15.016 -11.5 1 90.88 172 LYS B O 1
ATOM 4321 N N . SER B 1 173 ? 5.312 16.297 -11.875 1 96 173 SER B N 1
ATOM 4322 C CA . SER B 1 173 ? 4.949 17.203 -10.789 1 96 173 SER B CA 1
ATOM 4323 C C . SER B 1 173 ? 3.543 17.75 -10.977 1 96 173 SER B C 1
ATOM 4325 O O . SER B 1 173 ? 3.146 18.078 -12.102 1 96 173 SER B O 1
ATOM 4327 N N . ILE B 1 174 ? 2.865 17.906 -9.883 1 97.75 174 ILE B N 1
ATOM 4328 C CA . ILE B 1 174 ? 1.523 18.484 -9.969 1 97.75 174 ILE B CA 1
ATOM 4329 C C . ILE B 1 174 ? 1.504 19.859 -9.312 1 97.75 174 ILE B C 1
ATOM 4331 O O . ILE B 1 174 ? 0.434 20.406 -9.055 1 97.75 174 ILE B O 1
ATOM 4335 N N . GLY B 1 175 ? 2.648 20.328 -8.93 1 98.31 175 GLY B N 1
ATOM 4336 C CA . GLY B 1 175 ? 2.77 21.734 -8.531 1 98.31 175 GLY B CA 1
ATOM 4337 C C . GLY B 1 175 ? 2.752 21.922 -7.027 1 98.31 175 GLY B C 1
ATOM 4338 O O . GLY B 1 175 ? 2.449 23.016 -6.539 1 98.31 175 GLY B O 1
ATOM 4339 N N . LEU B 1 176 ? 2.99 20.938 -6.238 1 98.69 176 LEU B N 1
ATOM 4340 C CA . LEU B 1 176 ? 3.113 21.109 -4.793 1 98.69 176 LEU B CA 1
ATOM 4341 C C . LEU B 1 176 ? 4.441 21.781 -4.438 1 98.69 176 LEU B C 1
ATOM 4343 O O . LEU B 1 176 ? 5.473 21.469 -5.031 1 98.69 176 LEU B O 1
ATOM 4347 N N . VAL B 1 177 ? 4.445 22.641 -3.41 1 98.38 177 VAL B N 1
ATOM 4348 C CA . VAL B 1 177 ? 5.656 23.438 -3.256 1 98.38 177 VAL B CA 1
ATOM 4349 C C . VAL B 1 177 ? 6.188 23.297 -1.83 1 98.38 177 VAL B C 1
ATOM 4351 O O . VAL B 1 177 ? 7.371 23.531 -1.575 1 98.38 177 VAL B O 1
ATOM 4354 N N . GLY B 1 178 ? 5.305 23.016 -0.85 1 98.06 178 GLY B N 1
ATOM 4355 C CA . GLY B 1 178 ? 5.742 22.922 0.532 1 98.06 178 GLY B CA 1
ATOM 4356 C C . GLY B 1 178 ? 4.652 22.438 1.471 1 98.06 178 GLY B C 1
ATOM 4357 O O . GLY B 1 178 ? 3.52 22.203 1.044 1 98.06 178 GLY B O 1
ATOM 4358 N N . ILE B 1 179 ? 4.984 22.234 2.732 1 98.06 179 ILE B N 1
ATOM 4359 C CA . ILE B 1 179 ? 4.031 21.859 3.775 1 98.06 179 ILE B CA 1
ATOM 4360 C C . ILE B 1 179 ? 3.469 23.125 4.426 1 98.06 179 ILE B C 1
ATOM 4362 O O . ILE B 1 179 ? 4.223 24.016 4.84 1 98.06 179 ILE B O 1
ATOM 4366 N N . ASP B 1 180 ? 2.213 23.234 4.453 1 97.12 180 ASP B N 1
ATOM 4367 C CA . ASP B 1 180 ? 1.578 24.359 5.117 1 97.12 180 ASP B CA 1
ATOM 4368 C C . ASP B 1 180 ? 1.408 24.094 6.613 1 97.12 180 ASP B C 1
ATOM 4370 O O . ASP B 1 180 ? 1.772 24.938 7.441 1 97.12 180 ASP B O 1
ATOM 4374 N N . HIS B 1 181 ? 0.782 23.016 6.938 1 97.19 181 HIS B N 1
ATOM 4375 C CA . HIS B 1 181 ? 0.588 22.641 8.336 1 97.19 181 HIS B CA 1
ATOM 4376 C C . HIS B 1 181 ? 0.318 21.156 8.484 1 97.19 181 HIS B C 1
ATOM 4378 O O . HIS B 1 181 ? 0.045 20.469 7.5 1 97.19 181 HIS B O 1
ATOM 4384 N N . VAL B 1 182 ? 0.457 20.609 9.664 1 98.44 182 VAL B N 1
ATOM 4385 C CA . VAL B 1 182 ? 0.186 19.234 10.047 1 98.44 182 VAL B CA 1
ATOM 4386 C C . VAL B 1 182 ? -0.779 19.203 11.227 1 98.44 182 VAL B C 1
ATOM 4388 O O . VAL B 1 182 ? -0.545 19.844 12.242 1 98.44 182 VAL B O 1
ATOM 4391 N N . VAL B 1 183 ? -1.814 18.422 11.102 1 98.06 183 VAL B N 1
ATOM 4392 C CA . VAL B 1 183 ? -2.873 18.469 12.109 1 98.06 183 VAL B CA 1
ATOM 4393 C C . VAL B 1 183 ? -2.85 17.188 12.938 1 98.06 183 VAL B C 1
ATOM 4395 O O . VAL B 1 183 ? -2.803 16.078 12.383 1 98.06 183 VAL B O 1
ATOM 4398 N N . GLY B 1 184 ? -2.908 17.344 14.242 1 98.44 184 GLY B N 1
ATOM 4399 C CA . GLY B 1 184 ? -3.002 16.234 15.164 1 98.44 184 GLY B CA 1
ATOM 4400 C C . GLY B 1 184 ? -4.348 16.125 15.852 1 98.44 184 GLY B C 1
ATOM 4401 O O . GLY B 1 184 ? -4.945 17.156 16.203 1 98.44 184 GLY B O 1
ATOM 4402 N N . ASN B 1 185 ? -4.875 14.93 15.969 1 98.38 185 ASN B N 1
ATOM 4403 C CA . ASN B 1 185 ? -6.043 14.625 16.781 1 98.38 185 ASN B CA 1
ATOM 4404 C C . ASN B 1 185 ? -5.656 13.93 18.078 1 98.38 185 ASN B C 1
ATOM 4406 O O . ASN B 1 185 ? -4.938 12.93 18.062 1 98.38 185 ASN B O 1
ATOM 4410 N N . VAL B 1 186 ? -6.109 14.5 19.172 1 98.44 186 VAL B N 1
ATOM 4411 C CA . VAL B 1 186 ? -5.711 14 20.484 1 98.44 186 VAL B CA 1
ATOM 4412 C C . VAL B 1 186 ? -6.941 13.883 21.375 1 98.44 186 VAL B C 1
ATOM 4414 O O . VAL B 1 186 ? -8.008 14.398 21.047 1 98.44 186 VAL B O 1
ATOM 4417 N N . GLU B 1 187 ? -6.789 13.188 22.5 1 96.69 187 GLU B N 1
ATOM 4418 C CA . GLU B 1 187 ? -7.855 13.055 23.484 1 96.69 187 GLU B CA 1
ATOM 4419 C C . GLU B 1 187 ? -7.984 14.32 24.328 1 96.69 187 GLU B C 1
ATOM 4421 O O . GLU B 1 187 ? -9.094 14.734 24.672 1 96.69 187 GLU B O 1
ATOM 4426 N N . ARG B 1 188 ? -6.797 14.93 24.609 1 95.88 188 ARG B N 1
ATOM 4427 C CA . ARG B 1 188 ? -6.742 16.109 25.469 1 95.88 188 ARG B CA 1
ATOM 4428 C C . ARG B 1 188 ? -5.934 17.219 24.812 1 95.88 188 ARG B C 1
ATOM 4430 O O . ARG B 1 188 ? -4.719 17.297 25 1 95.88 188 ARG B O 1
ATOM 4437 N N . MET B 1 189 ? -6.605 18.141 24.297 1 96.31 189 MET B N 1
ATOM 4438 C CA . MET B 1 189 ? -5.984 19.188 23.5 1 96.31 189 MET B CA 1
ATOM 4439 C C . MET B 1 189 ? -5.117 20.094 24.375 1 96.31 189 MET B C 1
ATOM 4441 O O . MET B 1 189 ? -3.973 20.391 24.016 1 96.31 189 MET B O 1
ATOM 4445 N N . ASP B 1 190 ? -5.625 20.484 25.516 1 96.06 190 ASP B N 1
ATOM 4446 C CA . ASP B 1 190 ? -4.93 21.453 26.375 1 96.06 190 ASP B CA 1
ATOM 4447 C C . ASP B 1 190 ? -3.604 20.891 26.875 1 96.06 190 ASP B C 1
ATOM 4449 O O . ASP B 1 190 ? -2.631 21.625 27.031 1 96.06 190 ASP B O 1
ATOM 4453 N N . GLU B 1 191 ? -3.633 19.641 27.141 1 97.19 191 GLU B N 1
ATOM 4454 C CA . GLU B 1 191 ? -2.404 18.969 27.562 1 97.19 191 GLU B CA 1
ATOM 4455 C C . GLU B 1 191 ? -1.306 19.109 26.516 1 97.19 191 GLU B C 1
ATOM 4457 O O . GLU B 1 191 ? -0.176 19.484 26.844 1 97.19 191 GLU B O 1
ATOM 4462 N N . TRP B 1 192 ? -1.606 18.922 25.359 1 97.75 192 TRP B N 1
ATOM 4463 C CA . TRP B 1 192 ? -0.591 18.875 24.312 1 97.75 192 TRP B CA 1
ATOM 4464 C C . TRP B 1 192 ? -0.256 20.266 23.797 1 97.75 192 TRP B C 1
ATOM 4466 O O . TRP B 1 192 ? 0.886 20.547 23.422 1 97.75 192 TRP B O 1
ATOM 4476 N N . THR B 1 193 ? -1.227 21.172 23.766 1 97.44 193 THR B N 1
ATOM 4477 C CA . THR B 1 193 ? -0.89 22.547 23.422 1 97.44 193 THR B CA 1
ATOM 4478 C C . THR B 1 193 ? 0.035 23.172 24.469 1 97.44 193 THR B C 1
ATOM 4480 O O . THR B 1 193 ? 0.969 23.891 24.125 1 97.44 193 THR B O 1
ATOM 4483 N N . SER B 1 194 ? -0.263 22.859 25.703 1 97.38 194 SER B N 1
ATOM 4484 C CA . SER B 1 194 ? 0.629 23.312 26.766 1 97.38 194 SER B CA 1
ATOM 4485 C C . SER B 1 194 ? 2.02 22.703 26.625 1 97.38 194 SER B C 1
ATOM 4487 O O . SER B 1 194 ? 3.025 23.375 26.859 1 97.38 194 SER B O 1
ATOM 4489 N N . TYR B 1 195 ? 2.027 21.453 26.312 1 97.81 195 TYR B N 1
ATOM 4490 C CA . TYR B 1 195 ? 3.291 20.766 26.062 1 97.81 195 TYR B CA 1
ATOM 4491 C C . TYR B 1 195 ? 4.09 21.469 24.969 1 97.81 195 TYR B C 1
ATOM 4493 O O . TYR B 1 195 ? 5.281 21.75 25.156 1 97.81 195 TYR B O 1
ATOM 4501 N N . TYR B 1 196 ? 3.52 21.812 23.875 1 97.44 196 TYR B N 1
ATOM 4502 C CA . TYR B 1 196 ? 4.207 22.469 22.766 1 97.44 196 TYR B CA 1
ATOM 4503 C C . TYR B 1 196 ? 4.66 23.875 23.156 1 97.44 196 TYR B C 1
ATOM 4505 O O . TYR B 1 196 ? 5.711 24.328 22.703 1 97.44 196 TYR B O 1
ATOM 4513 N N . GLU B 1 197 ? 3.859 24.516 23.906 1 96.25 197 GLU B N 1
ATOM 4514 C CA . GLU B 1 197 ? 4.223 25.844 24.391 1 96.25 197 GLU B CA 1
ATOM 4515 C C . GLU B 1 197 ? 5.449 25.781 25.297 1 96.25 197 GLU B C 1
ATOM 4517 O O . GLU B 1 197 ? 6.406 26.531 25.109 1 96.25 197 GLU B O 1
ATOM 4522 N N . LYS B 1 198 ? 5.379 24.906 26.234 1 96.06 198 LYS B N 1
ATOM 4523 C CA . LYS B 1 198 ? 6.422 24.812 27.25 1 96.06 198 LYS B CA 1
ATOM 4524 C C . LYS B 1 198 ? 7.707 24.234 26.672 1 96.06 198 LYS B C 1
ATOM 4526 O O . LYS B 1 198 ? 8.797 24.75 26.922 1 96.06 198 LYS B O 1
ATOM 4531 N N . VAL B 1 199 ? 7.578 23.188 25.953 1 96.38 199 VAL B N 1
ATOM 4532 C CA . VAL B 1 199 ? 8.727 22.391 25.531 1 96.38 199 VAL B CA 1
ATOM 4533 C C . VAL B 1 199 ? 9.383 23.031 24.312 1 96.38 199 VAL B C 1
ATOM 4535 O O . VAL B 1 199 ? 10.609 23.109 24.219 1 96.38 199 VAL B O 1
ATOM 4538 N N . PHE B 1 200 ? 8.547 23.516 23.375 1 94.44 200 PHE B N 1
ATOM 4539 C CA . PHE B 1 200 ? 9.094 23.953 22.094 1 94.44 200 PHE B CA 1
ATOM 4540 C C . PHE B 1 200 ? 8.945 25.453 21.906 1 94.44 200 PHE B C 1
ATOM 4542 O O . PHE B 1 200 ? 9.484 26.031 20.969 1 94.44 200 PHE B O 1
ATOM 4549 N N . GLY B 1 201 ? 8.219 26.078 22.781 1 92.88 201 GLY B N 1
ATOM 4550 C CA . GLY B 1 201 ? 8.039 27.531 22.703 1 92.88 201 GLY B CA 1
ATOM 4551 C C . GLY B 1 201 ? 7.027 27.953 21.656 1 92.88 201 GLY B C 1
ATOM 4552 O O . GLY B 1 201 ? 7.07 29.078 21.172 1 92.88 201 GLY B O 1
ATOM 4553 N N . PHE B 1 202 ? 6.191 27.047 21.281 1 93.69 202 PHE B N 1
ATOM 4554 C CA . PHE B 1 202 ? 5.137 27.406 20.344 1 93.69 202 PHE B CA 1
ATOM 4555 C C . PHE B 1 202 ? 4.09 28.281 21.016 1 93.69 202 PHE B C 1
ATOM 4557 O O . PHE B 1 202 ? 4.004 28.328 22.234 1 93.69 202 PHE B O 1
ATOM 4564 N N . ASN B 1 203 ? 3.332 28.984 20.172 1 91.94 203 ASN B N 1
ATOM 4565 C CA . ASN B 1 203 ? 2.24 29.828 20.641 1 91.94 203 ASN B CA 1
ATOM 4566 C C . ASN B 1 203 ? 0.918 29.469 19.984 1 91.94 203 ASN B C 1
ATOM 4568 O O . ASN B 1 203 ? 0.905 28.891 18.891 1 91.94 203 ASN B O 1
ATOM 4572 N N . VAL B 1 204 ? -0.099 29.812 20.719 1 89.81 204 VAL B N 1
ATOM 4573 C CA . VAL B 1 204 ? -1.424 29.625 20.141 1 89.81 204 VAL B CA 1
ATOM 4574 C C . VAL B 1 204 ? -1.723 30.734 19.125 1 89.81 204 VAL B C 1
ATOM 4576 O O . VAL B 1 204 ? -1.743 31.906 19.484 1 89.81 204 VAL B O 1
ATOM 4579 N N . LEU B 1 205 ? -1.929 30.375 17.984 1 83.69 205 LEU B N 1
ATOM 4580 C CA . LEU B 1 205 ? -2.268 31.328 16.922 1 83.69 205 LEU B CA 1
ATOM 4581 C C . LEU B 1 205 ? -3.775 31.547 16.859 1 83.69 205 LEU B C 1
ATOM 4583 O O . LEU B 1 205 ? -4.23 32.656 16.609 1 83.69 205 LEU B O 1
ATOM 4587 N N . LYS B 1 206 ? -4.5 30.484 17.062 1 82.88 206 LYS B N 1
ATOM 4588 C CA . LYS B 1 206 ? -5.953 30.516 16.938 1 82.88 206 LYS B CA 1
ATOM 4589 C C . LYS B 1 206 ? -6.605 29.422 17.781 1 82.88 206 LYS B C 1
ATOM 4591 O O . LYS B 1 206 ? -6.082 28.312 17.859 1 82.88 206 LYS B O 1
ATOM 4596 N N . HIS B 1 207 ? -7.695 29.812 18.359 1 85.44 207 HIS B N 1
ATOM 4597 C CA . HIS B 1 207 ? -8.477 28.875 19.141 1 85.44 207 HIS B CA 1
ATOM 4598 C C . HIS B 1 207 ? -9.906 28.781 18.625 1 85.44 207 HIS B C 1
ATOM 4600 O O . HIS B 1 207 ? -10.586 29.797 18.469 1 85.44 207 HIS B O 1
ATOM 4606 N N . PHE B 1 208 ? -10.289 27.562 18.312 1 83.19 208 PHE B N 1
ATOM 4607 C CA . PHE B 1 208 ? -11.672 27.281 17.922 1 83.19 208 PHE B CA 1
ATOM 4608 C C . PHE B 1 208 ? -12.383 26.5 19.016 1 83.19 208 PHE B C 1
ATOM 4610 O O . PHE B 1 208 ? -11.969 25.391 19.359 1 83.19 208 PHE B O 1
ATOM 4617 N N . ASP B 1 209 ? -13.453 27.047 19.578 1 81.12 209 ASP B N 1
ATOM 4618 C CA . ASP B 1 209 ? -14.219 26.344 20.609 1 81.12 209 ASP B CA 1
ATOM 4619 C C . ASP B 1 209 ? -15.406 25.609 19.984 1 81.12 209 ASP B C 1
ATOM 4621 O O . ASP B 1 209 ? -15.625 25.672 18.781 1 81.12 209 ASP B O 1
ATOM 4625 N N . ASP B 1 210 ? -16.031 24.812 20.844 1 76.88 210 ASP B N 1
ATOM 4626 C CA . ASP B 1 210 ? -17.125 23.969 20.344 1 76.88 210 ASP B CA 1
ATOM 4627 C C . ASP B 1 210 ? -18.281 24.812 19.844 1 76.88 210 ASP B C 1
ATOM 4629 O O . ASP B 1 210 ? -19.156 24.297 19.125 1 76.88 210 ASP B O 1
ATOM 4633 N N . GLU B 1 211 ? -18.266 26 20.141 1 76.62 211 GLU B N 1
ATOM 4634 C CA . GLU B 1 211 ? -19.312 26.875 19.625 1 76.62 211 GLU B CA 1
ATOM 4635 C C . GLU B 1 211 ? -18.969 27.375 18.219 1 76.62 211 GLU B C 1
ATOM 4637 O O . GLU B 1 211 ? -19.859 27.656 17.422 1 76.62 211 GLU B O 1
ATOM 4642 N N . ASN B 1 212 ? -17.703 27.391 17.953 1 77.44 212 ASN B N 1
ATOM 4643 C CA . ASN B 1 212 ? -17.25 27.891 16.656 1 77.44 212 ASN B CA 1
ATOM 4644 C C . ASN B 1 212 ? -17.359 26.828 15.57 1 77.44 212 ASN B C 1
ATOM 4646 O O . ASN B 1 212 ? -17.672 27.141 14.422 1 77.44 212 ASN B O 1
ATOM 4650 N N . ILE B 1 213 ? -17.078 25.688 15.914 1 77.62 213 ILE B N 1
ATOM 4651 C CA . ILE B 1 213 ? -17.094 24.594 14.945 1 77.62 213 ILE B CA 1
ATOM 4652 C C . ILE B 1 213 ? -18.047 23.484 15.414 1 77.62 213 ILE B C 1
ATOM 4654 O O . ILE B 1 213 ? -17.625 22.547 16.094 1 77.62 213 ILE B O 1
ATOM 4658 N N . SER B 1 214 ? -19.219 23.594 15.086 1 79.25 214 SER B N 1
ATOM 4659 C CA . SER B 1 214 ? -20.234 22.625 15.484 1 79.25 214 SER B CA 1
ATOM 4660 C C . SER B 1 214 ? -21.266 22.422 14.375 1 79.25 214 SER B C 1
ATOM 4662 O O . SER B 1 214 ? -21.5 23.328 13.57 1 79.25 214 SER B O 1
ATOM 4664 N N . THR B 1 215 ? -21.641 21.25 14.297 1 78.75 215 THR B N 1
ATOM 4665 C CA . THR B 1 215 ? -22.844 20.938 13.523 1 78.75 215 THR B CA 1
ATOM 4666 C C . THR B 1 215 ? -24 20.594 14.453 1 78.75 215 THR B C 1
ATOM 4668 O O . THR B 1 215 ? -23.922 20.797 15.664 1 78.75 215 THR B O 1
ATOM 4671 N N . ASP B 1 216 ? -25.094 20.141 13.82 1 77.19 216 ASP B N 1
ATOM 4672 C CA . ASP B 1 216 ? -26.25 19.75 14.625 1 77.19 216 ASP B CA 1
ATOM 4673 C C . ASP B 1 216 ? -25.953 18.5 15.453 1 77.19 216 ASP B C 1
ATOM 4675 O O . ASP B 1 216 ? -26.609 18.25 16.453 1 77.19 216 ASP B O 1
ATOM 4679 N N . TYR B 1 217 ? -24.891 17.859 15.117 1 77.56 217 TYR B N 1
ATOM 4680 C CA . TYR B 1 217 ? -24.75 16.531 15.703 1 77.56 217 TYR B CA 1
ATOM 4681 C C . TYR B 1 217 ? -23.438 16.406 16.453 1 77.56 217 TYR B C 1
ATOM 4683 O O . TYR B 1 217 ? -23.312 15.578 17.375 1 77.56 217 TYR B O 1
ATOM 4691 N N . SER B 1 218 ? -22.422 17.234 16.062 1 79.62 218 SER B N 1
ATOM 4692 C CA . SER B 1 218 ? -21.109 17.047 16.656 1 79.62 218 SER B CA 1
ATOM 4693 C C . SER B 1 218 ? -20.344 18.359 16.719 1 79.62 218 SER B C 1
ATOM 4695 O O . SER B 1 218 ? -20.75 19.359 16.094 1 79.62 218 SER B O 1
ATOM 4697 N N . ALA B 1 219 ? -19.375 18.406 17.594 1 81 219 ALA B N 1
ATOM 4698 C CA . ALA B 1 219 ? -18.5 19.562 17.734 1 81 219 ALA B CA 1
ATOM 4699 C C . ALA B 1 219 ? -17.062 19.125 18 1 81 219 ALA B C 1
ATOM 4701 O O . ALA B 1 219 ? -16.797 17.953 18.25 1 81 219 ALA B O 1
ATOM 4702 N N . LEU B 1 220 ? -16.203 20.094 17.672 1 83.88 220 LEU B N 1
ATOM 4703 C CA . LEU B 1 220 ? -14.812 19.859 18 1 83.88 220 LEU B CA 1
ATOM 4704 C C . LEU B 1 220 ? -14.148 21.125 18.531 1 83.88 220 LEU B C 1
ATOM 4706 O O . LEU B 1 220 ? -14.68 22.219 18.359 1 83.88 220 LEU B O 1
ATOM 4710 N N . MET B 1 221 ? -13.086 20.922 19.297 1 89 221 MET B N 1
ATOM 4711 C CA . MET B 1 221 ? -12.211 22 19.734 1 89 221 MET B CA 1
ATOM 4712 C C . MET B 1 221 ? -10.859 21.938 19.031 1 89 221 MET B C 1
ATOM 4714 O O . MET B 1 221 ? -10.352 20.844 18.75 1 89 221 MET B O 1
ATOM 4718 N N . SER B 1 222 ? -10.359 23.109 18.75 1 91.44 222 SER B N 1
ATOM 4719 C CA . SER B 1 222 ? -9.094 23.156 18.016 1 91.44 222 SER B CA 1
ATOM 4720 C C . SER B 1 222 ? -8.25 24.359 18.453 1 91.44 222 SER B C 1
ATOM 4722 O O . SER B 1 222 ? -8.781 25.438 18.734 1 91.44 222 SER B O 1
ATOM 4724 N N . LYS B 1 223 ? -6.992 24.125 18.594 1 93.69 223 LYS B N 1
ATOM 4725 C CA . LYS B 1 223 ? -6.004 25.172 18.766 1 93.69 223 LYS B CA 1
ATOM 4726 C C . LYS B 1 223 ? -4.887 25.062 17.734 1 93.69 223 LYS B C 1
ATOM 4728 O O . LYS B 1 223 ? -4.324 23.984 17.547 1 93.69 223 LYS B O 1
ATOM 4733 N N . VAL B 1 224 ? -4.602 26.094 17.094 1 93.25 224 VAL B N 1
ATOM 4734 C CA . VAL B 1 224 ? -3.512 26.125 16.125 1 93.25 224 VAL B CA 1
ATOM 4735 C C . VAL B 1 224 ? -2.23 26.609 16.797 1 93.25 224 VAL B C 1
ATOM 4737 O O . VAL B 1 224 ? -2.158 27.75 17.25 1 93.25 224 VAL B O 1
ATOM 4740 N N . MET B 1 225 ? -1.244 25.719 16.828 1 94.38 225 MET B N 1
ATOM 4741 C CA . MET B 1 225 ? 0.055 26.078 17.391 1 94.38 225 MET B CA 1
ATOM 4742 C C . MET B 1 225 ? 1.018 26.531 16.297 1 94.38 225 MET B C 1
ATOM 4744 O O . MET B 1 225 ? 1.042 25.953 15.203 1 94.38 225 MET B O 1
ATOM 4748 N N . THR B 1 226 ? 1.8 27.5 16.609 1 93.25 226 THR B N 1
ATOM 4749 C CA . THR B 1 226 ? 2.785 27.984 15.641 1 93.25 226 THR B CA 1
ATOM 4750 C C . THR B 1 226 ? 4.105 28.312 16.344 1 93.25 226 THR B C 1
ATOM 4752 O O . THR B 1 226 ? 4.117 28.719 17.5 1 93.25 226 THR B O 1
ATOM 4755 N N . ASN B 1 227 ? 5.145 28.031 15.594 1 89.5 227 ASN B N 1
ATOM 4756 C CA . ASN B 1 227 ? 6.434 28.422 16.141 1 89.5 227 ASN B CA 1
ATOM 4757 C C . ASN B 1 227 ? 6.668 29.922 16.016 1 89.5 227 ASN B C 1
ATOM 4759 O O . ASN B 1 227 ? 5.844 30.641 15.438 1 89.5 227 ASN B O 1
ATOM 4763 N N . GLY B 1 228 ? 7.758 30.375 16.516 1 83.12 228 GLY B N 1
ATOM 4764 C CA . GLY B 1 228 ? 8.047 31.812 16.562 1 83.12 228 GLY B CA 1
ATOM 4765 C C . GLY B 1 228 ? 8.102 32.438 15.195 1 83.12 228 GLY B C 1
ATOM 4766 O O . GLY B 1 228 ? 7.633 33.562 15.016 1 83.12 228 GLY B O 1
ATOM 4767 N N . SER B 1 229 ? 8.578 31.734 14.25 1 82.06 229 SER B N 1
ATOM 4768 C CA . SER B 1 229 ? 8.734 32.281 12.898 1 82.06 229 SER B CA 1
ATOM 4769 C C . SER B 1 229 ? 7.422 32.219 12.125 1 82.06 229 SER B C 1
ATOM 4771 O O . SER B 1 229 ? 7.277 32.844 11.086 1 82.06 229 SER B O 1
ATOM 4773 N N . GLY B 1 230 ? 6.516 31.438 12.648 1 86.06 230 GLY B N 1
ATOM 4774 C CA . GLY B 1 230 ? 5.25 31.266 11.961 1 86.06 230 GLY B CA 1
ATOM 4775 C C . GLY B 1 230 ? 5.324 30.25 10.82 1 86.06 230 GLY B C 1
ATOM 4776 O O . GLY B 1 230 ? 4.328 30 10.141 1 86.06 230 GLY B O 1
ATOM 4777 N N . ARG B 1 231 ? 6.391 29.688 10.594 1 86.56 231 ARG B N 1
ATOM 4778 C CA . ARG B 1 231 ? 6.605 28.797 9.461 1 86.56 231 ARG B CA 1
ATOM 4779 C C . ARG B 1 231 ? 6.02 27.406 9.742 1 86.56 231 ARG B C 1
ATOM 4781 O O . ARG B 1 231 ? 5.617 26.703 8.82 1 86.56 231 ARG B O 1
ATOM 4788 N N . ILE B 1 232 ? 6.047 27.078 11 1 93.38 232 ILE B N 1
ATOM 4789 C CA . ILE B 1 232 ? 5.547 25.766 11.398 1 93.38 232 ILE B CA 1
ATOM 4790 C C . ILE B 1 232 ? 4.211 25.922 12.117 1 93.38 232 ILE B C 1
ATOM 4792 O O . ILE B 1 232 ? 4.105 26.656 13.094 1 93.38 232 ILE B O 1
ATOM 4796 N N . LYS B 1 233 ? 3.221 25.234 11.625 1 94.88 233 LYS B N 1
ATOM 4797 C CA . LYS B 1 233 ? 1.891 25.281 12.227 1 94.88 233 LYS B CA 1
ATOM 4798 C C . LYS B 1 233 ? 1.377 23.875 12.523 1 94.88 233 LYS B C 1
ATOM 4800 O O . LYS B 1 233 ? 1.405 23 11.656 1 94.88 233 LYS B O 1
ATOM 4805 N N . PHE B 1 234 ? 0.974 23.672 13.734 1 97.06 234 PHE B N 1
ATOM 4806 C CA . PHE B 1 234 ? 0.406 22.406 14.203 1 97.06 234 PHE B CA 1
ATOM 4807 C C . PHE B 1 234 ? -0.974 22.625 14.812 1 97.06 234 PHE B C 1
ATOM 4809 O O . PHE B 1 234 ? -1.099 22.844 16.016 1 97.06 234 PHE B O 1
ATOM 4816 N N . PRO B 1 235 ? -2.037 22.578 14.031 1 96.69 235 PRO B N 1
ATOM 4817 C CA . PRO B 1 235 ? -3.348 22.5 14.688 1 96.69 235 PRO B CA 1
ATOM 4818 C C . PRO B 1 235 ? -3.539 21.203 15.469 1 96.69 235 PRO B C 1
ATOM 4820 O O . PRO B 1 235 ? -3.113 20.125 15.016 1 96.69 235 PRO B O 1
ATOM 4823 N N . ILE B 1 236 ? -4.074 21.266 16.625 1 97.5 236 ILE B N 1
ATOM 4824 C CA . ILE B 1 236 ? -4.359 20.141 17.5 1 97.5 236 ILE B CA 1
ATOM 4825 C C . ILE B 1 236 ? -5.84 20.125 17.875 1 97.5 236 ILE B C 1
ATOM 4827 O O . ILE B 1 236 ? -6.367 21.125 18.375 1 97.5 236 ILE B O 1
ATOM 4831 N N . ASN B 1 237 ? -6.523 19.016 17.578 1 96.56 237 ASN B N 1
ATOM 4832 C CA . ASN B 1 237 ? -7.965 18.922 17.766 1 96.56 237 ASN B CA 1
ATOM 4833 C C . ASN B 1 237 ? -8.32 17.922 18.859 1 96.56 237 ASN B C 1
ATOM 4835 O O . ASN B 1 237 ? -7.609 16.938 19.062 1 96.56 237 ASN B O 1
ATOM 4839 N N . GLU B 1 238 ? -9.383 18.156 19.547 1 96 238 GLU B N 1
ATOM 4840 C CA . GLU B 1 238 ? -9.992 17.25 20.531 1 96 238 GLU B CA 1
ATOM 4841 C C . GLU B 1 238 ? -11.492 17.109 20.281 1 96 238 GLU B C 1
ATOM 4843 O O . GLU B 1 238 ? -12.148 18.078 19.891 1 96 238 GLU B O 1
ATOM 4848 N N . PRO B 1 239 ? -11.969 15.875 20.516 1 92.44 239 PRO B N 1
ATOM 4849 C CA . PRO B 1 239 ? -13.422 15.734 20.375 1 92.44 239 PRO B CA 1
ATOM 4850 C C . PRO B 1 239 ? -14.195 16.562 21.391 1 92.44 239 PRO B C 1
ATOM 4852 O O . PRO B 1 239 ? -13.719 16.781 22.5 1 92.44 239 PRO B O 1
ATOM 4855 N N . ALA B 1 240 ? -15.242 17.062 20.969 1 86.56 240 ALA B N 1
ATOM 4856 C CA . ALA B 1 240 ? -16.156 17.75 21.875 1 86.56 240 ALA B CA 1
ATOM 4857 C C . ALA B 1 240 ? -17.469 16.969 22.031 1 86.56 240 ALA B C 1
ATOM 4859 O O . ALA B 1 240 ? -17.812 16.172 21.156 1 86.56 240 ALA B O 1
ATOM 4860 N N . GLU B 1 241 ? -18.078 17.188 23.125 1 79.12 241 GLU B N 1
ATOM 4861 C CA . GLU B 1 241 ? -19.344 16.5 23.391 1 79.12 241 GLU B CA 1
ATOM 4862 C C . GLU B 1 241 ? -20.422 16.953 22.406 1 79.12 241 GLU B C 1
ATOM 4864 O O . GLU B 1 241 ? -20.484 18.125 22.047 1 79.12 241 GLU B O 1
ATOM 4869 N N . GLY B 1 242 ? -21.062 16.031 21.781 1 78.5 242 GLY B N 1
ATOM 4870 C CA . GLY B 1 242 ? -22.203 16.281 20.906 1 78.5 242 GLY B CA 1
ATOM 4871 C C . GLY B 1 242 ? -23.234 15.164 20.922 1 78.5 242 GLY B C 1
ATOM 4872 O O . GLY B 1 242 ? -23.156 14.258 21.75 1 78.5 242 GLY B O 1
ATOM 4873 N N . LYS B 1 243 ? -24.234 15.406 20.141 1 75.5 243 LYS B N 1
ATOM 4874 C CA . LYS B 1 243 ? -25.312 14.422 20.047 1 75.5 243 LYS B CA 1
ATOM 4875 C C . LYS B 1 243 ? -24.812 13.125 19.406 1 75.5 243 LYS B C 1
ATOM 4877 O O . LYS B 1 243 ? -25.328 12.047 19.719 1 75.5 243 LYS B O 1
ATOM 4882 N N . ARG B 1 244 ? -23.844 13.281 18.578 1 82.19 244 ARG B N 1
ATOM 4883 C CA . ARG B 1 244 ? -23.281 12.125 17.891 1 82.19 244 ARG B CA 1
ATOM 4884 C C . ARG B 1 244 ? -21.766 12.102 18.016 1 82.19 244 ARG B C 1
ATOM 4886 O O . ARG B 1 244 ? -21.156 13.062 18.516 1 82.19 244 ARG B O 1
ATOM 4893 N N . LYS B 1 245 ? -21.297 10.922 17.641 1 83.75 245 LYS B N 1
ATOM 4894 C CA . LYS B 1 245 ? -19.859 10.75 17.703 1 83.75 245 LYS B CA 1
ATOM 4895 C C . LYS B 1 245 ? -19.141 11.742 16.781 1 83.75 245 LYS B C 1
ATOM 4897 O O . LYS B 1 245 ? -19.484 11.852 15.602 1 83.75 245 LYS B O 1
ATOM 4902 N N . SER B 1 246 ? -18.266 12.453 17.328 1 87.56 246 SER B N 1
ATOM 4903 C CA . SER B 1 246 ? -17.5 13.438 16.578 1 87.56 246 SER B CA 1
ATOM 4904 C C . SER B 1 246 ? -16.531 12.766 15.602 1 87.56 246 SER B C 1
ATOM 4906 O O . SER B 1 246 ? -16.141 11.609 15.805 1 87.56 246 SER B O 1
ATOM 4908 N N . GLN B 1 247 ? -16.188 13.438 14.508 1 89.12 247 GLN B N 1
ATOM 4909 C CA . GLN B 1 247 ? -15.219 12.93 13.539 1 89.12 247 GLN B CA 1
ATOM 4910 C C . GLN B 1 247 ? -13.852 12.734 14.188 1 89.12 247 GLN B C 1
ATOM 4912 O O . GLN B 1 247 ? -13.109 11.828 13.805 1 89.12 247 GLN B O 1
ATOM 4917 N N . ILE B 1 248 ? -13.547 13.586 15.148 1 94.38 248 ILE B N 1
ATOM 4918 C CA . ILE B 1 248 ? -12.297 13.422 15.875 1 94.38 248 ILE B CA 1
ATOM 4919 C C . ILE B 1 248 ? -12.32 12.117 16.672 1 94.38 248 ILE B C 1
ATOM 4921 O O . ILE B 1 248 ? -11.32 11.391 16.703 1 94.38 248 ILE B O 1
ATOM 4925 N N . GLN B 1 249 ? -13.422 11.859 17.281 1 94.62 249 GLN B N 1
ATOM 4926 C CA . GLN B 1 249 ? -13.547 10.602 18.016 1 94.62 249 GLN B CA 1
ATOM 4927 C C . GLN B 1 249 ? -13.438 9.398 17.078 1 94.62 249 GLN B C 1
ATOM 4929 O O . GLN B 1 249 ? -12.852 8.375 17.422 1 94.62 249 GLN B O 1
ATOM 4934 N N . GLU B 1 250 ? -14.086 9.5 15.945 1 95.5 250 GLU B N 1
ATOM 4935 C CA . GLU B 1 250 ? -13.938 8.438 14.953 1 95.5 250 GLU B CA 1
ATOM 4936 C C . GLU B 1 250 ? -12.461 8.164 14.648 1 95.5 250 GLU B C 1
ATOM 4938 O O . GLU B 1 250 ? -12.039 7.012 14.594 1 95.5 250 GLU B O 1
ATOM 4943 N N . TYR B 1 251 ? -11.734 9.25 14.422 1 96.94 251 TYR B N 1
ATOM 4944 C CA . TYR B 1 251 ? -10.305 9.102 14.203 1 96.94 251 TYR B CA 1
ATOM 4945 C C . TYR B 1 251 ? -9.648 8.336 15.344 1 96.94 251 TYR B C 1
ATOM 4947 O O . TYR B 1 251 ? -8.906 7.375 15.117 1 96.94 251 TYR B O 1
ATOM 4955 N N . LEU B 1 252 ? -9.859 8.766 16.547 1 97.81 252 LEU B N 1
ATOM 4956 C CA . LEU B 1 252 ? -9.219 8.188 17.719 1 97.81 252 LEU B CA 1
ATOM 4957 C C . LEU B 1 252 ? -9.57 6.707 17.844 1 97.81 252 LEU B C 1
ATOM 4959 O O . LEU B 1 252 ? -8.742 5.902 18.266 1 97.81 252 LEU B O 1
ATOM 4963 N N . ASP B 1 253 ? -10.789 6.379 17.516 1 97 253 ASP B N 1
ATOM 4964 C CA . ASP B 1 253 ? -11.234 4.992 17.594 1 97 253 ASP B CA 1
ATOM 4965 C C . ASP B 1 253 ? -10.516 4.121 16.562 1 97 253 ASP B C 1
ATOM 4967 O O . ASP B 1 253 ? -10 3.055 16.891 1 97 253 ASP B O 1
ATOM 4971 N N . PHE B 1 254 ? -10.445 4.59 15.344 1 97.81 254 PHE B N 1
ATOM 4972 C CA . PHE B 1 254 ? -9.883 3.783 14.266 1 97.81 254 PHE B CA 1
ATOM 4973 C C . PHE B 1 254 ? -8.359 3.799 14.32 1 97.81 254 PHE B C 1
ATOM 4975 O O . PHE B 1 254 ? -7.715 2.838 13.898 1 97.81 254 PHE B O 1
ATOM 4982 N N . HIS B 1 255 ? -7.781 4.867 14.844 1 98.25 255 HIS B N 1
ATOM 4983 C CA . HIS B 1 255 ? -6.332 4.977 14.977 1 98.25 255 HIS B CA 1
ATOM 4984 C C . HIS B 1 255 ? -5.848 4.34 16.281 1 98.25 255 HIS B C 1
ATOM 4986 O O . HIS B 1 255 ? -4.645 4.141 16.469 1 98.25 255 HIS B O 1
ATOM 4992 N N . ASN B 1 256 ? -6.773 4.055 17.172 1 98.25 256 ASN B N 1
ATOM 4993 C CA . ASN B 1 256 ? -6.469 3.527 18.5 1 98.25 256 ASN B CA 1
ATOM 4994 C C . ASN B 1 256 ? -5.578 4.48 19.297 1 98.25 256 ASN B C 1
ATOM 4996 O O . ASN B 1 256 ? -4.539 4.078 19.812 1 98.25 256 ASN B O 1
ATOM 5000 N N . GLY B 1 257 ? -5.992 5.77 19.344 1 98.38 257 GLY B N 1
ATOM 5001 C CA . GLY B 1 257 ? -5.242 6.77 20.078 1 98.38 257 GLY B CA 1
ATOM 5002 C C . GLY B 1 257 ? -4.922 8 19.266 1 98.38 257 GLY B C 1
ATOM 5003 O O . GLY B 1 25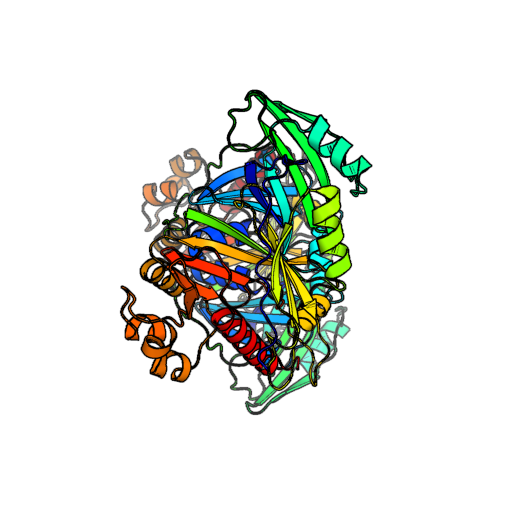7 ? -5.398 8.148 18.141 1 98.38 257 GLY B O 1
ATOM 5004 N N . PRO B 1 258 ? -4.141 8.977 19.844 1 98.75 258 PRO B N 1
ATOM 5005 C CA . PRO B 1 258 ? -3.789 10.219 19.156 1 98.75 258 PRO B CA 1
ATOM 5006 C C . PRO B 1 258 ? -2.818 10.008 18 1 98.75 258 PRO B C 1
ATOM 5008 O O . PRO B 1 258 ? -2.102 9.008 17.969 1 98.75 258 PRO B O 1
ATOM 5011 N N . GLY B 1 259 ? -2.814 10.922 17.078 1 98.75 259 GLY B N 1
ATOM 5012 C CA . GLY B 1 259 ? -1.912 10.891 15.93 1 98.75 259 GLY B CA 1
ATOM 5013 C C . GLY B 1 259 ? -2.18 11.992 14.93 1 98.75 259 GLY B C 1
ATOM 5014 O O . GLY B 1 259 ? -3.041 12.844 15.148 1 98.75 259 GLY B O 1
ATOM 5015 N N . VAL B 1 260 ? -1.427 12.016 13.859 1 98.81 260 VAL B N 1
ATOM 5016 C CA . VAL B 1 260 ? -1.57 13.008 12.797 1 98.81 260 VAL B CA 1
ATOM 5017 C C . VAL B 1 260 ? -2.717 12.609 11.867 1 98.81 260 VAL B C 1
ATOM 5019 O O . VAL B 1 260 ? -2.713 11.508 11.305 1 98.81 260 VAL B O 1
ATOM 5022 N N . GLN B 1 261 ? -3.643 13.43 11.719 1 98.19 261 GLN B N 1
ATOM 5023 C CA . GLN B 1 261 ? -4.801 13.125 10.883 1 98.19 261 GLN B CA 1
ATOM 5024 C C . GLN B 1 261 ? -4.551 13.531 9.43 1 98.19 261 GLN B C 1
ATOM 5026 O O . GLN B 1 261 ? -4.973 12.836 8.508 1 98.19 261 GLN B O 1
ATOM 5031 N N . HIS B 1 262 ? -3.99 14.742 9.219 1 97.94 262 HIS B N 1
ATOM 5032 C CA . HIS B 1 262 ? -3.746 15.109 7.828 1 97.94 262 HIS B CA 1
ATOM 5033 C C . HIS B 1 262 ? -2.559 16.062 7.707 1 97.94 262 HIS B C 1
ATOM 5035 O O . HIS B 1 262 ? -2.158 16.688 8.688 1 97.94 262 HIS B O 1
ATOM 5041 N N . LEU B 1 263 ? -2.008 16.031 6.547 1 97.75 263 LEU B N 1
ATOM 5042 C CA . LEU B 1 263 ? -0.98 16.938 6.062 1 97.75 263 LEU B CA 1
ATOM 5043 C C . LEU B 1 263 ? -1.559 17.906 5.039 1 97.75 263 LEU B C 1
ATOM 5045 O O . LEU B 1 263 ? -2.287 17.5 4.133 1 97.75 263 LEU B O 1
ATOM 5049 N N . ALA B 1 264 ? -1.302 19.172 5.254 1 98.19 264 ALA B N 1
ATOM 5050 C CA . ALA B 1 264 ? -1.697 20.172 4.27 1 98.19 264 ALA B CA 1
ATOM 5051 C C . ALA B 1 264 ? -0.506 20.609 3.42 1 98.19 264 ALA B C 1
ATOM 5053 O O . ALA B 1 264 ? 0.511 21.062 3.953 1 98.19 264 ALA B O 1
ATOM 5054 N N . VAL B 1 265 ? -0.68 20.484 2.15 1 98.69 265 VAL B N 1
ATOM 5055 C CA . VAL B 1 265 ? 0.413 20.812 1.242 1 98.69 265 VAL B CA 1
ATOM 5056 C C . VAL B 1 265 ? 0.033 22.031 0.394 1 98.69 265 VAL B C 1
ATOM 5058 O O . VAL B 1 265 ? -1.123 22.172 -0.01 1 98.69 265 VAL B O 1
ATOM 5061 N N . LEU B 1 266 ? 0.993 22.828 0.13 1 98.25 266 LEU B N 1
ATOM 5062 C CA . LEU B 1 266 ? 0.82 24.109 -0.542 1 98.25 266 LEU B CA 1
ATOM 5063 C C . LEU B 1 266 ? 0.984 23.953 -2.051 1 98.25 266 LEU B C 1
ATOM 5065 O O . LEU B 1 266 ? 1.846 23.203 -2.514 1 98.25 266 LEU B O 1
ATOM 5069 N N . THR B 1 267 ? 0.172 24.656 -2.783 1 98.69 267 THR B N 1
ATOM 5070 C CA . THR B 1 267 ? 0.341 24.859 -4.219 1 98.69 267 THR B CA 1
ATOM 5071 C C . THR B 1 267 ? 0.076 26.328 -4.594 1 98.69 267 THR B C 1
ATOM 5073 O O . THR B 1 267 ? -0.562 27.062 -3.836 1 98.69 267 THR B O 1
ATOM 5076 N N . ASN B 1 268 ? 0.582 26.766 -5.738 1 97.94 268 ASN B N 1
ATOM 5077 C CA . ASN B 1 268 ? 0.35 28.125 -6.223 1 97.94 268 ASN B CA 1
ATOM 5078 C C . ASN B 1 268 ? -0.747 28.156 -7.285 1 97.94 268 ASN B C 1
ATOM 5080 O O . ASN B 1 268 ? -1.121 29.234 -7.762 1 97.94 268 ASN B O 1
ATOM 5084 N N . ASP B 1 269 ? -1.207 27.062 -7.629 1 98.19 269 ASP B N 1
ATOM 5085 C CA . ASP B 1 269 ? -2.283 26.922 -8.609 1 98.19 269 ASP B CA 1
ATOM 5086 C C . ASP B 1 269 ? -3.182 25.734 -8.273 1 98.19 269 ASP B C 1
ATOM 5088 O O . ASP B 1 269 ? -3.1 24.688 -8.914 1 98.19 269 ASP B O 1
ATOM 5092 N N . ILE B 1 270 ? -4.094 25.984 -7.422 1 98.5 270 ILE B N 1
ATOM 5093 C CA . ILE B 1 270 ? -4.859 24.891 -6.832 1 98.5 270 ILE B CA 1
ATOM 5094 C C . ILE B 1 270 ? -5.793 24.281 -7.883 1 98.5 270 ILE B C 1
ATOM 5096 O O . ILE B 1 270 ? -6.066 23.078 -7.871 1 98.5 270 ILE B O 1
ATOM 5100 N N . ILE B 1 271 ? -6.281 25.031 -8.797 1 98.31 271 ILE B N 1
ATOM 5101 C CA . ILE B 1 271 ? -7.191 24.531 -9.82 1 98.31 271 ILE B CA 1
ATOM 5102 C C . ILE B 1 271 ? -6.469 23.5 -10.688 1 98.31 271 ILE B C 1
ATOM 5104 O O . ILE B 1 271 ? -6.965 22.375 -10.875 1 98.31 271 ILE B O 1
ATOM 5108 N N . SER B 1 272 ? -5.266 23.875 -11.172 1 98.06 272 SER B N 1
ATOM 5109 C CA . SER B 1 272 ? -4.488 22.938 -11.977 1 98.06 272 SER B CA 1
ATOM 5110 C C . SER B 1 272 ? -4.078 21.719 -11.164 1 98.06 272 SER B C 1
ATOM 5112 O O . SER B 1 272 ? -4.113 20.594 -11.672 1 98.06 272 SER B O 1
ATOM 5114 N N . THR B 1 273 ? -3.672 21.922 -9.953 1 98.62 273 THR B N 1
ATOM 5115 C CA . THR B 1 273 ? -3.219 20.844 -9.086 1 98.62 273 THR B CA 1
ATOM 5116 C C . THR B 1 273 ? -4.348 19.844 -8.836 1 98.62 273 THR B C 1
ATOM 5118 O O . THR B 1 273 ? -4.16 18.641 -8.992 1 98.62 273 THR B O 1
ATOM 5121 N N . VAL B 1 274 ? -5.488 20.328 -8.469 1 98.31 274 VAL B N 1
ATOM 5122 C CA . VAL B 1 274 ? -6.621 19.469 -8.133 1 98.31 274 VAL B CA 1
ATOM 5123 C C . VAL B 1 274 ? -7.102 18.734 -9.383 1 98.31 274 VAL B C 1
ATOM 5125 O O . VAL B 1 274 ? -7.48 17.562 -9.312 1 98.31 274 VAL B O 1
ATOM 5128 N N . HIS B 1 275 ? -7.117 19.469 -10.508 1 96.81 275 HIS B N 1
ATOM 5129 C CA . HIS B 1 275 ? -7.469 18.812 -11.766 1 96.81 275 HIS B CA 1
ATOM 5130 C C . HIS B 1 275 ? -6.551 17.625 -12.039 1 96.81 275 HIS B C 1
ATOM 5132 O O . HIS B 1 275 ? -7.02 16.547 -12.398 1 96.81 275 HIS B O 1
ATOM 5138 N N . ALA B 1 276 ? -5.266 17.844 -11.898 1 97.12 276 ALA B N 1
ATOM 5139 C CA . ALA B 1 276 ? -4.289 16.781 -12.117 1 97.12 276 ALA B CA 1
ATOM 5140 C C . ALA B 1 276 ? -4.52 15.625 -11.148 1 97.12 276 ALA B C 1
ATOM 5142 O O . ALA B 1 276 ? -4.461 14.453 -11.547 1 97.12 276 ALA B O 1
ATOM 5143 N N . LEU B 1 277 ? -4.742 15.945 -9.906 1 97.69 277 LEU B N 1
ATOM 5144 C CA . LEU B 1 277 ? -5.004 14.93 -8.898 1 97.69 277 LEU B CA 1
ATOM 5145 C C . LEU B 1 277 ? -6.227 14.102 -9.266 1 97.69 277 LEU B C 1
ATOM 5147 O O . LEU B 1 277 ? -6.211 12.875 -9.148 1 97.69 277 LEU B O 1
ATOM 5151 N N . HIS B 1 278 ? -7.238 14.789 -9.703 1 95.56 278 HIS B N 1
ATOM 5152 C CA . HIS B 1 278 ? -8.453 14.102 -10.133 1 95.56 278 HIS B CA 1
ATOM 5153 C C . HIS B 1 278 ? -8.172 13.164 -11.297 1 95.56 278 HIS B C 1
ATOM 5155 O O . HIS B 1 278 ? -8.609 12.008 -11.297 1 95.56 278 HIS B O 1
ATOM 5161 N N . GLU B 1 279 ? -7.434 13.617 -12.25 1 94.06 279 GLU B N 1
ATOM 5162 C CA . GLU B 1 279 ? -7.082 12.805 -13.406 1 94.06 279 GLU B CA 1
ATOM 5163 C C . GLU B 1 279 ? -6.25 11.594 -13.008 1 94.06 279 GLU B C 1
ATOM 5165 O O . GLU B 1 279 ? -6.344 10.531 -13.625 1 94.06 279 GLU B O 1
ATOM 5170 N N . ASN B 1 280 ? -5.523 11.82 -11.992 1 95.06 280 ASN B N 1
ATOM 5171 C CA . ASN B 1 280 ? -4.652 10.758 -11.516 1 95.06 280 ASN B CA 1
ATOM 5172 C C . ASN B 1 280 ? -5.402 9.773 -10.617 1 95.06 280 ASN B C 1
ATOM 5174 O O . ASN B 1 280 ? -4.812 8.82 -10.102 1 95.06 280 ASN B O 1
ATOM 5178 N N . GLY B 1 281 ? -6.66 10.023 -10.32 1 94.5 281 GLY B N 1
ATOM 5179 C CA . GLY B 1 281 ? -7.488 9.047 -9.625 1 94.5 281 GLY B CA 1
ATOM 5180 C C . GLY B 1 281 ? -7.68 9.367 -8.156 1 94.5 281 GLY B C 1
ATOM 5181 O O . GLY B 1 281 ? -8.195 8.547 -7.395 1 94.5 281 GLY B O 1
ATOM 5182 N N . VAL B 1 282 ? -7.289 10.539 -7.688 1 96.62 282 VAL B N 1
ATOM 5183 C CA . VAL B 1 282 ? -7.48 10.93 -6.297 1 96.62 282 VAL B CA 1
ATOM 5184 C C . VAL B 1 282 ? -8.93 11.367 -6.078 1 96.62 282 VAL B C 1
ATOM 5186 O O . VAL B 1 282 ? -9.5 12.094 -6.898 1 96.62 282 VAL B O 1
ATOM 5189 N N . GLU B 1 283 ? -9.516 10.891 -4.984 1 96.31 283 GLU B N 1
ATOM 5190 C CA . GLU B 1 283 ? -10.891 11.242 -4.637 1 96.31 283 GLU B CA 1
ATOM 5191 C C . GLU B 1 283 ? -10.922 12.352 -3.588 1 96.31 283 GLU B C 1
ATOM 5193 O O . GLU B 1 283 ? -10.109 12.367 -2.666 1 96.31 283 GLU B O 1
ATOM 5198 N N . PHE B 1 284 ? -11.898 13.18 -3.711 1 97.12 284 PHE B N 1
ATOM 5199 C CA . PHE B 1 284 ? -12.008 14.328 -2.812 1 97.12 284 PHE B CA 1
ATOM 5200 C C . PHE B 1 284 ? -13.352 14.328 -2.098 1 97.12 284 PHE B C 1
ATOM 5202 O O . PHE B 1 284 ? -14.305 13.68 -2.549 1 97.12 284 PHE B O 1
ATOM 5209 N N . LEU B 1 285 ? -13.344 14.984 -0.954 1 96.12 285 LEU B N 1
ATOM 5210 C CA . LEU B 1 285 ? -14.609 15.234 -0.27 1 96.12 285 LEU B CA 1
ATOM 5211 C C . LEU B 1 285 ? -15.5 16.172 -1.092 1 96.12 285 LEU B C 1
ATOM 5213 O O . LEU B 1 285 ? -15 17.094 -1.74 1 96.12 285 LEU B O 1
ATOM 5217 N N . GLN B 1 286 ? -16.734 15.938 -0.964 1 94.06 286 GLN B N 1
ATOM 5218 C CA . GLN B 1 286 ? -17.672 16.719 -1.751 1 94.06 286 GLN B CA 1
ATOM 5219 C C . GLN B 1 286 ? -18.25 17.875 -0.938 1 94.06 286 GLN B C 1
ATOM 5221 O O . GLN B 1 286 ? -18.375 17.781 0.285 1 94.06 286 GLN B O 1
ATOM 5226 N N . THR B 1 287 ? -18.562 18.859 -1.611 1 93.19 287 THR B N 1
ATOM 5227 C CA . THR B 1 287 ? -19.188 20.047 -1.049 1 93.19 287 THR B CA 1
ATOM 5228 C C . THR B 1 287 ? -20.5 20.359 -1.774 1 93.19 287 THR B C 1
ATOM 5230 O O . THR B 1 287 ? -20.547 20.359 -3.006 1 93.19 287 THR B O 1
ATOM 5233 N N . PRO B 1 288 ? -21.516 20.625 -1.055 1 92 288 PRO B N 1
ATOM 5234 C CA . PRO B 1 288 ? -22.797 20.906 -1.699 1 92 288 PRO B CA 1
ATOM 5235 C C . PRO B 1 288 ? -22.75 22.156 -2.58 1 92 288 PRO B C 1
ATOM 5237 O O . PRO B 1 288 ? -22.031 23.109 -2.266 1 92 288 PRO B O 1
ATOM 5240 N N . ALA B 1 289 ? -23.625 22.141 -3.529 1 92.75 289 ALA B N 1
ATOM 5241 C CA . ALA B 1 289 ? -23.688 23.25 -4.469 1 92.75 289 ALA B CA 1
ATOM 5242 C C . ALA B 1 289 ? -24.062 24.547 -3.758 1 92.75 289 ALA B C 1
ATOM 5244 O O . ALA B 1 289 ? -23.609 25.625 -4.137 1 92.75 289 ALA B O 1
ATOM 5245 N N . THR B 1 290 ? -24.844 24.453 -2.758 1 91.75 290 THR B N 1
ATOM 5246 C CA . THR B 1 290 ? -25.344 25.625 -2.033 1 91.75 290 THR B CA 1
ATOM 5247 C C . THR B 1 290 ? -24.203 26.406 -1.396 1 91.75 290 THR B C 1
ATOM 5249 O O . THR B 1 290 ? -24.312 27.609 -1.171 1 91.75 290 THR B O 1
ATOM 5252 N N . TYR B 1 291 ? -23.125 25.75 -1.103 1 92.31 291 TYR B N 1
ATOM 5253 C CA . TYR B 1 291 ? -21.938 26.406 -0.547 1 92.31 291 TYR B CA 1
ATOM 5254 C C . TYR B 1 291 ? -21.469 27.531 -1.453 1 92.31 291 TYR B C 1
ATOM 5256 O O . TYR B 1 291 ? -21 28.562 -0.973 1 92.31 291 TYR B O 1
ATOM 5264 N N . TYR B 1 292 ? -21.641 27.422 -2.766 1 94.25 292 TYR B N 1
ATOM 5265 C CA . TYR B 1 292 ? -21.031 28.328 -3.725 1 94.25 292 TYR B CA 1
ATOM 5266 C C . TYR B 1 292 ? -22 29.406 -4.16 1 94.25 292 TYR B C 1
ATOM 5268 O O . TYR B 1 292 ? -21.609 30.391 -4.805 1 94.25 292 TYR B O 1
ATOM 5276 N N . GLU B 1 293 ? -23.266 29.219 -3.936 1 91.44 293 GLU B N 1
ATOM 5277 C CA . GLU B 1 293 ? -24.281 30.188 -4.34 1 91.44 293 GLU B CA 1
ATOM 5278 C C . GLU B 1 293 ? -24 31.562 -3.734 1 91.44 293 GLU B C 1
ATOM 5280 O O . GLU B 1 293 ? -24.156 32.594 -4.402 1 91.44 293 GLU B O 1
ATOM 5285 N N . ASP B 1 294 ? -23.578 31.688 -2.494 1 86.31 294 ASP B N 1
ATOM 5286 C CA . ASP B 1 294 ? -23.344 32.969 -1.826 1 86.31 294 ASP B CA 1
ATOM 5287 C C . ASP B 1 294 ? -21.859 33.188 -1.555 1 86.31 294 ASP B C 1
ATOM 5289 O O . ASP B 1 294 ? -21.5 33.906 -0.62 1 86.31 294 ASP B O 1
ATOM 5293 N N . LEU B 1 295 ? -21.047 32.562 -2.318 1 91.38 295 LEU B N 1
ATOM 5294 C CA . LEU B 1 295 ? -19.625 32.625 -2.039 1 91.38 295 LEU B CA 1
ATOM 5295 C C . LEU B 1 295 ? -19.078 34.031 -2.211 1 91.38 295 LEU B C 1
ATOM 5297 O O . LEU B 1 295 ? -18.328 34.531 -1.367 1 91.38 295 LEU B O 1
ATOM 5301 N N . ALA B 1 296 ? -19.5 34.688 -3.279 1 88 296 ALA B N 1
ATOM 5302 C CA . ALA B 1 296 ? -19.016 36.031 -3.57 1 88 296 ALA B CA 1
ATOM 5303 C C . ALA B 1 296 ? -19.406 37 -2.459 1 88 296 ALA B C 1
ATOM 5305 O O . ALA B 1 296 ? -18.625 37.875 -2.109 1 88 296 ALA B O 1
ATOM 5306 N N . ALA B 1 297 ? -20.562 36.812 -1.98 1 90.62 297 ALA B N 1
ATOM 5307 C CA . ALA B 1 297 ? -21.047 37.688 -0.907 1 90.62 297 ALA B CA 1
ATOM 5308 C C . ALA B 1 297 ? -20.25 37.469 0.378 1 90.62 297 ALA B C 1
ATOM 5310 O O . ALA B 1 297 ? -20.016 38.406 1.149 1 90.62 297 ALA B O 1
ATOM 5311 N N . ARG B 1 298 ? -19.828 36.312 0.564 1 89 298 ARG B N 1
ATOM 5312 C CA . ARG B 1 298 ? -19.156 35.938 1.801 1 89 298 ARG B CA 1
ATOM 5313 C C . ARG B 1 298 ? -17.672 36.312 1.755 1 89 298 ARG B C 1
ATOM 5315 O O . ARG B 1 298 ? -17.125 36.812 2.742 1 89 298 ARG B O 1
ATOM 5322 N N . VAL B 1 299 ? -17.047 36.125 0.549 1 92.06 299 VAL B N 1
ATOM 5323 C CA . VAL B 1 299 ? -15.594 36.219 0.55 1 92.06 299 VAL B CA 1
ATOM 5324 C C . VAL B 1 299 ? -15.156 37.375 -0.341 1 92.06 299 VAL B C 1
ATOM 5326 O O . VAL B 1 299 ? -13.977 37.75 -0.375 1 92.06 299 VAL B O 1
ATOM 5329 N N . GLY B 1 300 ? -16.062 37.969 -1.077 1 92.44 300 GLY B N 1
ATOM 5330 C CA . GLY B 1 300 ? -15.719 39.094 -1.956 1 92.44 300 GLY B CA 1
ATOM 5331 C C . GLY B 1 300 ? -15.07 38.656 -3.254 1 92.44 300 GLY B C 1
ATOM 5332 O O . GLY B 1 300 ? -15.359 37.562 -3.758 1 92.44 300 GLY B O 1
ATOM 5333 N N . ASP B 1 301 ? -14.297 39.531 -3.809 1 91.94 301 ASP B N 1
ATOM 5334 C CA . ASP B 1 301 ? -13.711 39.281 -5.121 1 91.94 301 ASP B CA 1
ATOM 5335 C C . ASP B 1 301 ? -12.562 38.281 -5.027 1 91.94 301 ASP B C 1
ATOM 5337 O O . ASP B 1 301 ? -11.695 38.406 -4.152 1 91.94 301 ASP B O 1
ATOM 5341 N N . ILE B 1 302 ? -12.531 37.344 -5.906 1 95.12 302 ILE B N 1
ATOM 5342 C CA . ILE B 1 302 ? -11.445 36.375 -6.043 1 95.12 302 ILE B CA 1
ATOM 5343 C C . ILE B 1 302 ? -11.062 36.219 -7.516 1 95.12 302 ILE B C 1
ATOM 5345 O O . ILE B 1 302 ? -11.844 36.594 -8.398 1 95.12 302 ILE B O 1
ATOM 5349 N N . ASP B 1 303 ? -9.898 35.719 -7.809 1 95.75 303 ASP B N 1
ATOM 5350 C CA . ASP B 1 303 ? -9.383 35.594 -9.172 1 95.75 303 ASP B CA 1
ATOM 5351 C C . ASP B 1 303 ? -10.023 34.406 -9.898 1 95.75 303 ASP B C 1
ATOM 5353 O O . ASP B 1 303 ? -10.109 34.406 -11.125 1 95.75 303 ASP B O 1
ATOM 5357 N N . GLU B 1 304 ? -10.422 33.438 -9.156 1 96 304 GLU B N 1
ATOM 5358 C CA . GLU B 1 304 ? -10.828 32.156 -9.734 1 96 304 GLU B CA 1
ATOM 5359 C C . GLU B 1 304 ? -12.289 32.156 -10.164 1 96 304 GLU B C 1
ATOM 5361 O O . GLU B 1 304 ? -13.102 32.875 -9.578 1 96 304 GLU B O 1
ATOM 5366 N N . ASP B 1 305 ? -12.594 31.391 -11.164 1 95 305 ASP B N 1
ATOM 5367 C CA . ASP B 1 305 ? -13.969 31.172 -11.609 1 95 305 ASP B CA 1
ATOM 5368 C C . ASP B 1 305 ? -14.742 30.328 -10.609 1 95 305 ASP B C 1
ATOM 5370 O O . ASP B 1 305 ? -14.391 29.172 -10.359 1 95 305 ASP B O 1
ATOM 5374 N N . VAL B 1 306 ? -15.82 30.859 -10.117 1 95.19 306 VAL B N 1
ATOM 5375 C CA . VAL B 1 306 ? -16.609 30.188 -9.086 1 95.19 306 VAL B CA 1
ATOM 5376 C C . VAL B 1 306 ? -17.156 28.859 -9.609 1 95.19 306 VAL B C 1
ATOM 5378 O O . VAL B 1 306 ? -17.25 27.891 -8.867 1 95.19 306 VAL B O 1
ATOM 5381 N N . GLN B 1 307 ? -17.547 28.797 -10.844 1 95 307 GLN B N 1
ATOM 5382 C CA . GLN B 1 307 ? -18.047 27.578 -11.438 1 95 307 GLN B CA 1
ATOM 5383 C C . GLN B 1 307 ? -17 26.469 -11.414 1 95 307 GLN B C 1
ATOM 5385 O O . GLN B 1 307 ? -17.312 25.312 -11.164 1 95 307 GLN B O 1
ATOM 5390 N N . ARG B 1 308 ? -15.828 26.859 -11.68 1 95.81 308 ARG B N 1
ATOM 5391 C CA . ARG B 1 308 ? -14.727 25.906 -11.648 1 95.81 308 ARG B CA 1
ATOM 5392 C C . ARG B 1 308 ? -14.469 25.406 -10.227 1 95.81 308 ARG B C 1
ATOM 5394 O O . ARG B 1 308 ? -14.18 24.234 -10.016 1 95.81 308 ARG B O 1
ATOM 5401 N N . LEU B 1 309 ? -14.539 26.312 -9.281 1 96.88 309 LEU B N 1
ATOM 5402 C CA . LEU B 1 309 ? -14.375 25.938 -7.883 1 96.88 309 LEU B CA 1
ATOM 5403 C C . LEU B 1 309 ? -15.438 24.922 -7.461 1 96.88 309 LEU B C 1
ATOM 5405 O O . LEU B 1 309 ? -15.133 23.953 -6.77 1 96.88 309 LEU B O 1
ATOM 5409 N N . GLN B 1 310 ? -16.656 25.188 -7.891 1 95.81 310 GLN B N 1
ATOM 5410 C CA . GLN B 1 310 ? -17.75 24.281 -7.57 1 95.81 310 GLN B CA 1
ATOM 5411 C C . GLN B 1 310 ? -17.547 22.906 -8.195 1 95.81 310 GLN B C 1
ATOM 5413 O O . GLN B 1 310 ? -17.734 21.891 -7.539 1 95.81 310 GLN B O 1
ATOM 5418 N N . GLU B 1 311 ? -17.125 22.906 -9.43 1 95.62 311 GLU B N 1
ATOM 5419 C CA . GLU B 1 311 ? -16.891 21.641 -10.133 1 95.62 311 GLU B CA 1
ATOM 5420 C C . GLU B 1 311 ? -15.828 20.812 -9.422 1 95.62 311 GLU B C 1
ATOM 5422 O O . GLU B 1 311 ? -15.898 19.578 -9.43 1 95.62 311 GLU B O 1
ATOM 5427 N N . LEU B 1 312 ? -14.914 21.438 -8.805 1 96.88 312 LEU B N 1
ATOM 5428 C CA . LEU B 1 312 ? -13.781 20.75 -8.203 1 96.88 312 LEU B CA 1
ATOM 5429 C C . LEU B 1 312 ? -13.945 20.641 -6.691 1 96.88 312 LEU B C 1
ATOM 5431 O O . LEU B 1 312 ? -13.094 20.078 -6.008 1 96.88 312 LEU B O 1
ATOM 5435 N N . ASN B 1 313 ? -14.969 21.203 -6.109 1 96.12 313 ASN B N 1
ATOM 5436 C CA . ASN B 1 313 ? -15.281 21.172 -4.684 1 96.12 313 ASN B CA 1
ATOM 5437 C C . ASN B 1 313 ? -14.25 21.938 -3.861 1 96.12 313 ASN B C 1
ATOM 5439 O O . ASN B 1 313 ? -13.898 21.531 -2.754 1 96.12 313 ASN B O 1
ATOM 5443 N N . ILE B 1 314 ? -13.703 22.969 -4.453 1 97.62 314 ILE B N 1
ATOM 5444 C CA . ILE B 1 314 ? -12.688 23.766 -3.781 1 97.62 314 ILE B CA 1
ATOM 5445 C C . ILE B 1 314 ? -13.359 24.812 -2.891 1 97.62 314 ILE B C 1
ATOM 5447 O O . ILE B 1 314 ? -14.305 25.469 -3.311 1 97.62 314 ILE B O 1
ATOM 5451 N N . LEU B 1 315 ? -12.859 24.938 -1.682 1 96.31 315 LEU B N 1
ATOM 5452 C CA . LEU B 1 315 ? -13.398 25.875 -0.696 1 96.31 315 LEU B CA 1
ATOM 5453 C C . LEU B 1 315 ? -12.594 27.172 -0.682 1 96.31 315 LEU B C 1
ATOM 5455 O O . LEU B 1 315 ? -11.414 27.188 -1.024 1 96.31 315 LEU B O 1
ATOM 5459 N N . VAL B 1 316 ? -13.273 28.266 -0.294 1 96.12 316 VAL B N 1
ATOM 5460 C CA . VAL B 1 316 ? -12.633 29.578 -0.23 1 96.12 316 VAL B CA 1
ATOM 5461 C C . VAL B 1 316 ? -13 30.266 1.079 1 96.12 316 VAL B C 1
ATOM 5463 O O . VAL B 1 316 ? -14.156 30.25 1.495 1 96.12 316 VAL B O 1
ATOM 5466 N N . ASP B 1 317 ? -11.992 30.797 1.714 1 93.31 317 ASP B N 1
ATOM 5467 C CA . ASP B 1 317 ? -12.195 31.641 2.889 1 93.31 317 ASP B CA 1
ATOM 5468 C C . ASP B 1 317 ? -11.312 32.906 2.828 1 93.31 317 ASP B C 1
ATOM 5470 O O . ASP B 1 317 ? -10.344 32.938 2.076 1 93.31 317 ASP B O 1
ATOM 5474 N N . ARG B 1 318 ? -11.734 33.875 3.564 1 92.44 318 ARG B N 1
ATOM 5475 C CA . ARG B 1 318 ? -11.016 35.156 3.529 1 92.44 318 ARG B CA 1
ATOM 5476 C C . ARG B 1 318 ? -10.805 35.719 4.938 1 92.44 318 ARG B C 1
ATOM 5478 O O . ARG B 1 318 ? -11.68 35.562 5.797 1 92.44 318 ARG B O 1
ATOM 5485 N N . ASP B 1 319 ? -9.656 36.219 5.133 1 87.44 319 ASP B N 1
ATOM 5486 C CA . ASP B 1 319 ? -9.398 37.031 6.324 1 87.44 319 ASP B CA 1
ATOM 5487 C C . ASP B 1 319 ? -8.914 38.406 5.953 1 87.44 319 ASP B C 1
ATOM 5489 O O . ASP B 1 319 ? -9.117 38.875 4.824 1 87.44 319 ASP B O 1
ATOM 5493 N N . ASP B 1 320 ? -8.367 39.156 6.965 1 88.19 320 ASP B N 1
ATOM 5494 C CA . ASP B 1 320 ? -8.016 40.562 6.77 1 88.19 320 ASP B CA 1
ATOM 5495 C C . ASP B 1 320 ? -6.84 40.719 5.809 1 88.19 320 ASP B C 1
ATOM 5497 O O . ASP B 1 320 ? -6.641 41.781 5.219 1 88.19 320 ASP B O 1
ATOM 5501 N N . GLU B 1 321 ? -6.156 39.625 5.562 1 90.5 321 GLU B N 1
ATOM 5502 C CA . GLU B 1 321 ? -4.926 39.719 4.785 1 90.5 321 GLU B CA 1
ATOM 5503 C C . GLU B 1 321 ? -5.117 39.188 3.371 1 90.5 321 GLU B C 1
ATOM 5505 O O . GLU B 1 321 ? -4.266 39.375 2.504 1 90.5 321 GLU B O 1
ATOM 5510 N N . GLY B 1 322 ? -6.215 38.5 3.176 1 94.12 322 GLY B N 1
ATOM 5511 C CA . GLY B 1 322 ? -6.496 37.906 1.882 1 94.12 322 GLY B CA 1
ATOM 5512 C C . GLY B 1 322 ? -7.426 36.719 1.967 1 94.12 322 GLY B C 1
ATOM 5513 O O . GLY B 1 322 ? -8.266 36.625 2.863 1 94.12 322 GLY B O 1
ATOM 5514 N N . TYR B 1 323 ? -7.34 35.938 0.916 1 95.69 323 TYR B N 1
ATOM 5515 C CA . TYR B 1 323 ? -8.188 34.719 0.947 1 95.69 323 TYR B CA 1
ATOM 5516 C C . TYR B 1 323 ? -7.363 33.469 0.685 1 95.69 323 TYR B C 1
ATOM 5518 O O . TYR B 1 323 ? -6.176 33.562 0.361 1 95.69 323 TYR B O 1
ATOM 5526 N N . LEU B 1 324 ? -7.852 32.375 0.99 1 96 324 LEU B N 1
ATOM 5527 C CA . LEU B 1 324 ? -7.215 31.094 0.746 1 96 324 LEU B CA 1
ATOM 5528 C C . LEU B 1 324 ? -8.203 30.094 0.131 1 96 324 LEU B C 1
ATOM 5530 O O . LEU B 1 324 ? -9.414 30.266 0.256 1 96 324 LEU B O 1
ATOM 5534 N N . LEU B 1 325 ? -7.695 29.188 -0.643 1 97.38 325 LEU B N 1
ATOM 5535 C CA . LEU B 1 325 ? -8.43 28.094 -1.255 1 97.38 325 LEU B CA 1
ATOM 5536 C C . LEU B 1 325 ? -7.961 26.75 -0.703 1 97.38 325 LEU B C 1
ATOM 5538 O O . LEU B 1 325 ? -6.766 26.562 -0.469 1 97.38 325 LEU B O 1
ATOM 5542 N N . GLN B 1 326 ? -8.867 25.859 -0.474 1 97.12 326 GLN B N 1
ATOM 5543 C CA . GLN B 1 326 ? -8.438 24.562 0.042 1 97.12 326 GLN B CA 1
ATOM 5544 C C . GLN B 1 326 ? -9.398 23.453 -0.371 1 97.12 326 GLN B C 1
ATOM 5546 O O . GLN B 1 326 ? -10.547 23.734 -0.731 1 97.12 326 GLN B O 1
ATOM 5551 N N . ILE B 1 327 ? -8.969 22.297 -0.439 1 97.94 327 ILE B N 1
ATOM 5552 C CA . ILE B 1 327 ? -9.758 21.094 -0.683 1 97.94 327 ILE B CA 1
ATOM 5553 C C . ILE B 1 327 ? -9.141 19.922 0.057 1 97.94 327 ILE B C 1
ATOM 5555 O O . ILE B 1 327 ? -7.957 19.938 0.385 1 97.94 327 ILE B O 1
ATOM 5559 N N . PHE B 1 328 ? -9.969 18.922 0.36 1 97.81 328 PHE B N 1
ATOM 5560 C CA . PHE B 1 328 ? -9.555 17.766 1.146 1 97.81 328 PHE B CA 1
ATOM 5561 C C . PHE B 1 328 ? -9.82 16.469 0.388 1 97.81 328 PHE B C 1
ATOM 5563 O O . PHE B 1 328 ? -10.891 16.297 -0.192 1 97.81 328 PHE B O 1
ATOM 5570 N N . THR B 1 329 ? -8.883 15.602 0.427 1 98.25 329 THR B N 1
ATOM 5571 C CA . THR B 1 329 ? -9.109 14.281 -0.153 1 98.25 329 THR B CA 1
ATOM 5572 C C . THR B 1 329 ? -9.977 13.43 0.77 1 98.25 329 THR B C 1
ATOM 5574 O O . THR B 1 329 ? -10.078 13.703 1.968 1 98.25 329 THR B O 1
ATOM 5577 N N . LYS B 1 330 ? -10.625 12.453 0.183 1 96.69 330 LYS B N 1
ATOM 5578 C CA . LYS B 1 330 ? -11.031 11.32 1.018 1 96.69 330 LYS B CA 1
ATOM 5579 C C . LYS B 1 330 ? -9.82 10.648 1.658 1 96.69 330 LYS B C 1
ATOM 5581 O O . LYS B 1 330 ? -8.68 10.891 1.253 1 96.69 330 LYS B O 1
ATOM 5586 N N . PRO B 1 331 ? -10.094 9.805 2.699 1 97.44 331 PRO B N 1
ATOM 5587 C CA . PRO B 1 331 ? -8.945 9.109 3.273 1 97.44 331 PRO B CA 1
ATOM 5588 C C . PRO B 1 331 ? -8.117 8.375 2.223 1 97.44 331 PRO B C 1
ATOM 5590 O O . PRO B 1 331 ? -8.672 7.738 1.325 1 97.44 331 PRO B O 1
ATOM 5593 N N . VAL B 1 332 ? -6.805 8.484 2.32 1 98.12 332 VAL B N 1
ATOM 5594 C CA . VAL B 1 332 ? -5.926 7.848 1.343 1 98.12 332 VAL B CA 1
ATOM 5595 C C . VAL B 1 332 ? -5.48 6.48 1.857 1 98.12 332 VAL B C 1
ATOM 5597 O O . VAL B 1 332 ? -4.656 5.812 1.227 1 98.12 332 VAL B O 1
ATOM 5600 N N . VAL B 1 333 ? -5.918 6.074 3.004 1 98.31 333 VAL B N 1
ATOM 5601 C CA . VAL B 1 333 ? -5.691 4.762 3.602 1 98.31 333 VAL B CA 1
ATOM 5602 C C . VAL B 1 333 ? -7.031 4.09 3.891 1 98.31 333 VAL B C 1
ATOM 5604 O O . VAL B 1 333 ? -8.086 4.711 3.75 1 98.31 333 VAL B O 1
ATOM 5607 N N . ASP B 1 334 ? -7.012 2.842 4.28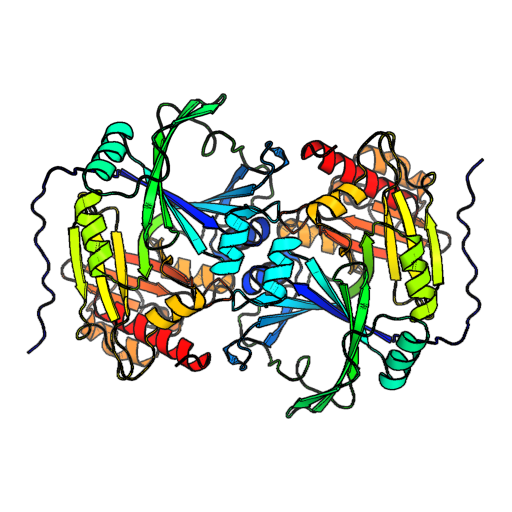5 1 97.88 334 ASP B N 1
ATOM 5608 C CA . ASP B 1 334 ? -8.234 2.062 4.453 1 97.88 334 ASP B CA 1
ATOM 5609 C C . ASP B 1 334 ? -9.086 2.615 5.598 1 97.88 334 ASP B C 1
ATOM 5611 O O . ASP B 1 334 ? -10.305 2.738 5.469 1 97.88 334 ASP B O 1
ATOM 5615 N N . ARG B 1 335 ? -8.445 2.902 6.715 1 97.88 335 ARG B N 1
ATOM 5616 C CA . ARG B 1 335 ? -9.125 3.49 7.863 1 97.88 335 ARG B CA 1
ATOM 5617 C C . ARG B 1 335 ? -9.352 4.984 7.656 1 97.88 335 ARG B C 1
ATOM 5619 O O . ARG B 1 335 ? -8.586 5.645 6.957 1 97.88 335 ARG B O 1
ATOM 5626 N N . PRO B 1 336 ? -10.43 5.508 8.188 1 97.31 336 PRO B N 1
ATOM 5627 C CA . PRO B 1 336 ? -10.648 6.949 8.047 1 97.31 336 PRO B CA 1
ATOM 5628 C C . PRO B 1 336 ? -9.742 7.777 8.953 1 97.31 336 PRO B C 1
ATOM 5630 O O . PRO B 1 336 ? -10.234 8.531 9.797 1 97.31 336 PRO B O 1
ATOM 5633 N N . THR B 1 337 ? -8.438 7.707 8.703 1 98.19 337 THR B N 1
ATOM 5634 C CA . THR B 1 337 ? -7.508 8.227 9.695 1 98.19 337 THR B CA 1
ATOM 5635 C C . THR B 1 337 ? -6.477 9.148 9.039 1 98.19 337 THR B C 1
ATOM 5637 O O . THR B 1 337 ? -5.734 9.852 9.727 1 98.19 337 THR B O 1
ATOM 5640 N N . LEU B 1 338 ? -6.359 9.195 7.75 1 98.56 338 LEU B N 1
ATOM 5641 C CA . LEU B 1 338 ? -5.352 10.023 7.098 1 98.56 338 LEU B CA 1
ATOM 5642 C C . LEU B 1 338 ? -5.867 10.555 5.762 1 98.56 338 LEU B C 1
ATOM 5644 O O . LEU B 1 338 ? -6.293 9.781 4.902 1 98.56 338 LEU B O 1
ATOM 5648 N N . PHE B 1 339 ? -5.879 11.797 5.59 1 98.19 339 PHE B N 1
ATOM 5649 C CA . PHE B 1 339 ? -6.16 12.414 4.301 1 98.19 339 PHE B CA 1
ATOM 5650 C C . PHE B 1 339 ? -5.219 13.586 4.047 1 98.19 339 PHE B C 1
ATOM 5652 O O . PHE B 1 339 ? -4.383 13.914 4.891 1 98.19 339 PHE B O 1
ATOM 5659 N N . ILE B 1 340 ? -5.215 14.133 2.883 1 98.75 340 ILE B N 1
ATOM 5660 C CA . ILE B 1 340 ? -4.324 15.211 2.471 1 98.75 340 ILE B CA 1
ATOM 5661 C C . ILE B 1 340 ? -5.141 16.453 2.113 1 98.75 340 ILE B C 1
ATOM 5663 O O . ILE B 1 340 ? -6.18 16.344 1.458 1 98.75 340 ILE B O 1
ATOM 5667 N N . GLU B 1 341 ? -4.684 17.562 2.58 1 98.56 341 GLU B N 1
ATOM 5668 C CA . GLU B 1 341 ? -5.262 18.844 2.221 1 98.56 341 GLU B CA 1
ATOM 5669 C C . GLU B 1 341 ? -4.398 19.562 1.188 1 98.56 341 GLU B C 1
ATOM 5671 O O . GLU B 1 341 ? -3.176 19.641 1.334 1 98.56 341 GLU B O 1
ATOM 5676 N N . ILE B 1 342 ? -5.031 20 0.125 1 98.75 342 ILE B N 1
ATOM 5677 C CA . ILE B 1 342 ? -4.387 20.906 -0.824 1 98.75 342 ILE B CA 1
ATOM 5678 C C . ILE B 1 342 ? -4.812 22.344 -0.549 1 98.75 342 ILE B C 1
ATOM 5680 O O . ILE B 1 342 ? -6.008 22.641 -0.481 1 98.75 342 ILE B O 1
ATOM 5684 N N . ILE B 1 343 ? -3.842 23.219 -0.419 1 98.06 343 ILE B N 1
ATOM 5685 C CA . ILE B 1 343 ? -4.191 24.578 -0.008 1 98.06 343 ILE B CA 1
ATOM 5686 C C . ILE B 1 343 ? -3.385 25.578 -0.822 1 98.06 343 ILE B C 1
ATOM 5688 O O . ILE B 1 343 ? -2.213 25.359 -1.126 1 98.06 343 ILE B O 1
ATOM 5692 N N . GLN B 1 344 ? -3.959 26.625 -1.248 1 98.19 344 GLN B N 1
ATOM 5693 C CA . GLN B 1 344 ? -3.346 27.797 -1.865 1 98.19 344 GLN B CA 1
ATOM 5694 C C . GLN B 1 344 ? -3.68 29.078 -1.09 1 98.19 344 GLN B C 1
ATOM 5696 O O . GLN B 1 344 ? -4.852 29.375 -0.87 1 98.19 344 GLN B O 1
ATOM 5701 N N . ARG B 1 345 ? -2.711 29.766 -0.699 1 96.31 345 ARG B N 1
ATOM 5702 C CA . ARG B 1 345 ? -2.912 31.016 0.014 1 96.31 345 ARG B CA 1
ATOM 5703 C C . ARG B 1 345 ? -2.688 32.219 -0.907 1 96.31 345 ARG B C 1
ATOM 5705 O O . ARG B 1 345 ? -1.695 32.281 -1.638 1 96.31 345 ARG B O 1
ATOM 5712 N N . LYS B 1 346 ? -3.566 33.094 -0.958 1 95.94 346 LYS B N 1
ATOM 5713 C CA . LYS B 1 346 ? -3.482 34.375 -1.683 1 95.94 346 LYS B CA 1
ATOM 5714 C C . LYS B 1 346 ? -3.541 35.562 -0.726 1 95.94 346 LYS B C 1
ATOM 5716 O O . LYS B 1 346 ? -4.445 36.375 -0.819 1 95.94 346 LYS B O 1
ATOM 5721 N N . GLY B 1 347 ? -2.574 35.5 0.173 1 92.06 347 GLY B N 1
ATOM 5722 C CA . GLY B 1 347 ? -2.469 36.562 1.159 1 92.06 347 GLY B CA 1
ATOM 5723 C C . GLY B 1 347 ? -2.887 36.125 2.551 1 92.06 347 GLY B C 1
ATOM 5724 O O . GLY B 1 347 ? -2.258 36.5 3.541 1 92.06 347 GLY B O 1
ATOM 5725 N N . ALA B 1 348 ? -3.922 35.344 2.652 1 90 348 ALA B N 1
ATOM 5726 C CA . ALA B 1 348 ? -4.438 34.906 3.945 1 90 348 ALA B CA 1
ATOM 5727 C C . ALA B 1 348 ? -3.389 34.094 4.707 1 90 348 ALA B C 1
ATOM 5729 O O . ALA B 1 348 ? -2.75 33.188 4.145 1 90 348 ALA B O 1
ATOM 5730 N N . ARG B 1 349 ? -3.223 34.344 5.965 1 81.62 349 ARG B N 1
ATOM 5731 C CA . ARG B 1 349 ? -2.211 33.656 6.766 1 81.62 349 ARG B CA 1
ATOM 5732 C C . ARG B 1 349 ? -2.855 32.75 7.805 1 81.62 349 ARG B C 1
ATOM 5734 O O . ARG B 1 349 ? -2.201 31.859 8.344 1 81.62 349 ARG B O 1
ATOM 5741 N N . GLY B 1 350 ? -4.043 33 8.062 1 80.62 350 GLY B N 1
ATOM 5742 C CA . GLY B 1 350 ? -4.715 32.281 9.125 1 80.62 350 GLY B CA 1
ATOM 5743 C C . GLY B 1 350 ? -5.539 31.125 8.625 1 80.62 350 GLY B C 1
ATOM 5744 O O . GLY B 1 350 ? -5.223 30.531 7.59 1 80.62 350 GLY B O 1
ATOM 5745 N N . PHE B 1 351 ? -6.324 30.594 9.586 1 79.5 351 PHE B N 1
ATOM 5746 C CA . PHE B 1 351 ? -7.258 29.5 9.336 1 79.5 351 PHE B CA 1
ATOM 5747 C C . PHE B 1 351 ? -8.695 29.984 9.391 1 79.5 351 PHE B C 1
ATOM 5749 O O . PHE B 1 351 ? -9.125 30.562 10.398 1 79.5 351 PHE B O 1
ATOM 5756 N N . GLY B 1 352 ? -9.383 30.094 8.273 1 74.94 352 GLY B N 1
ATOM 5757 C CA . GLY B 1 352 ? -10.742 30.625 8.242 1 74.94 352 GLY B CA 1
ATOM 5758 C C . GLY B 1 352 ? -11.75 29.688 8.898 1 74.94 352 GLY B C 1
ATOM 5759 O O . GLY B 1 352 ? -11.703 28.469 8.695 1 74.94 352 GLY B O 1
ATOM 5760 N N . GLU B 1 353 ? -12.664 30.234 9.656 1 78.06 353 GLU B N 1
ATOM 5761 C CA . GLU B 1 353 ? -13.703 29.484 10.352 1 78.06 353 GLU B CA 1
ATOM 5762 C C . GLU B 1 353 ? -14.656 28.828 9.367 1 78.06 353 GLU B C 1
ATOM 5764 O O . GLU B 1 353 ? -15.094 27.688 9.578 1 78.06 353 GLU B O 1
ATOM 5769 N N . GLY B 1 354 ? -14.945 29.531 8.328 1 78.19 354 GLY B N 1
ATOM 5770 C CA . GLY B 1 354 ? -15.883 29 7.348 1 78.19 354 GLY B CA 1
ATOM 5771 C C . GLY B 1 354 ? -15.422 27.703 6.707 1 78.19 354 GLY B C 1
ATOM 5772 O O . GLY B 1 354 ? -16.188 26.734 6.641 1 78.19 354 GLY B O 1
ATOM 5773 N N . ASN B 1 355 ? -14.242 27.672 6.32 1 84 355 ASN B N 1
ATOM 5774 C CA . ASN B 1 355 ? -13.719 26.484 5.656 1 84 355 ASN B CA 1
ATOM 5775 C C . ASN B 1 355 ? -13.539 25.328 6.637 1 84 355 ASN B C 1
ATOM 5777 O O . ASN B 1 355 ? -13.695 24.156 6.262 1 84 355 ASN B O 1
ATOM 5781 N N . PHE B 1 356 ? -13.242 25.688 7.809 1 82.62 356 PHE B N 1
ATOM 5782 C CA . PHE B 1 356 ? -13.141 24.641 8.82 1 82.62 356 PHE B CA 1
ATOM 5783 C C . PHE B 1 356 ? -14.492 23.969 9.047 1 82.62 356 PHE B C 1
ATOM 5785 O O . PHE B 1 356 ? -14.57 22.75 9.125 1 82.62 356 PHE B O 1
ATOM 5792 N N . LYS B 1 357 ? -15.469 24.734 9.148 1 82.56 357 LYS B N 1
ATOM 5793 C CA . LYS B 1 357 ? -16.812 24.203 9.312 1 82.56 357 LYS B CA 1
ATOM 5794 C C . LYS B 1 357 ? -17.219 23.359 8.109 1 82.56 357 LYS B C 1
ATOM 5796 O O . LYS B 1 357 ? -17.797 22.281 8.266 1 82.56 357 LYS B O 1
ATOM 5801 N N . ALA B 1 358 ? -16.953 23.812 6.922 1 83.81 358 ALA B N 1
ATOM 5802 C CA . ALA B 1 358 ? -17.281 23.078 5.707 1 83.81 358 ALA B CA 1
ATOM 5803 C C . ALA B 1 358 ? -16.562 21.719 5.68 1 83.81 358 ALA B C 1
ATOM 5805 O O . ALA B 1 358 ? -17.156 20.719 5.305 1 83.81 358 ALA B O 1
ATOM 5806 N N . LEU B 1 359 ? -15.281 21.75 6.035 1 85.38 359 LEU B N 1
ATOM 5807 C CA . LEU B 1 359 ? -14.539 20.5 6.141 1 85.38 359 LEU B CA 1
ATOM 5808 C C . LEU B 1 359 ? -15.203 19.562 7.133 1 85.38 359 LEU B C 1
ATOM 5810 O O . LEU B 1 359 ? -15.438 18.391 6.82 1 85.38 359 LEU B O 1
ATOM 5814 N N . PHE B 1 360 ? -15.477 20.094 8.227 1 84.81 360 PHE B N 1
ATOM 5815 C CA . PHE B 1 360 ? -16.078 19.312 9.297 1 84.81 360 PHE B CA 1
ATOM 5816 C C . PHE B 1 360 ? -17.406 18.703 8.828 1 84.81 360 PHE B C 1
ATOM 5818 O O . PHE B 1 360 ? -17.641 17.516 9.047 1 84.81 360 PHE B O 1
ATOM 5825 N N . GLU B 1 361 ? -18.172 19.422 8.18 1 86.5 361 GLU B N 1
ATOM 5826 C CA . GLU B 1 361 ? -19.453 18.938 7.664 1 86.5 361 GLU B CA 1
ATOM 5827 C C . GLU B 1 361 ? -19.234 17.844 6.617 1 86.5 361 GLU B C 1
ATOM 5829 O O . GLU B 1 361 ? -20 16.875 6.559 1 86.5 361 GLU B O 1
ATOM 5834 N N . SER B 1 362 ? -18.297 18.047 5.812 1 87.62 362 SER B N 1
ATOM 5835 C CA . SER B 1 362 ? -18 17.062 4.773 1 87.62 362 SER B CA 1
ATOM 5836 C C . SER B 1 362 ? -17.547 15.742 5.375 1 87.62 362 SER B C 1
ATOM 5838 O O . SER B 1 362 ? -17.984 14.68 4.934 1 87.62 362 SER B O 1
ATOM 5840 N N . ILE B 1 363 ? -16.703 15.797 6.297 1 87.38 363 ILE B N 1
ATOM 5841 C CA . ILE B 1 363 ? -16.234 14.586 6.965 1 87.38 363 ILE B CA 1
ATOM 5842 C C . ILE B 1 363 ? -17.406 13.898 7.664 1 87.38 363 ILE B C 1
ATOM 5844 O O . ILE B 1 363 ? -17.5 12.672 7.68 1 87.38 363 ILE B O 1
ATOM 5848 N N . GLU B 1 364 ? -18.266 14.688 8.266 1 86.81 364 GLU B N 1
ATOM 5849 C CA . GLU B 1 364 ? -19.438 14.133 8.938 1 86.81 364 GLU B CA 1
ATOM 5850 C C . GLU B 1 364 ? -20.328 13.367 7.969 1 86.81 364 GLU B C 1
ATOM 5852 O O . GLU B 1 364 ? -20.859 12.305 8.305 1 86.81 364 GLU B O 1
ATOM 5857 N N . ARG B 1 365 ? -20.516 13.906 6.852 1 87.31 365 ARG B N 1
ATOM 5858 C CA . ARG B 1 365 ? -21.312 13.211 5.84 1 87.31 365 ARG B CA 1
ATOM 5859 C C . ARG B 1 365 ? -20.672 11.875 5.469 1 87.31 365 ARG B C 1
ATOM 5861 O O . ARG B 1 365 ? -21.375 10.875 5.297 1 87.31 365 ARG B O 1
ATOM 5868 N N . GLU B 1 366 ? -19.391 11.883 5.297 1 89.44 366 GLU B N 1
ATOM 5869 C CA . GLU B 1 366 ? -18.703 10.633 5.012 1 89.44 366 GLU B CA 1
ATOM 5870 C C . GLU B 1 366 ? -18.844 9.648 6.168 1 89.44 366 GLU B C 1
ATOM 5872 O O . GLU B 1 366 ? -18.969 8.438 5.945 1 89.44 366 GLU B O 1
ATOM 5877 N N . GLN B 1 367 ? -18.75 10.18 7.34 1 89.38 367 GLN B N 1
ATOM 5878 C CA . GLN B 1 367 ? -18.922 9.359 8.531 1 89.38 367 GLN B CA 1
ATOM 5879 C C . GLN B 1 367 ? -20.297 8.688 8.539 1 89.38 367 GLN B C 1
ATOM 5881 O O . GLN B 1 367 ? -20.406 7.512 8.906 1 89.38 367 GLN B O 1
ATOM 5886 N N . GLU B 1 368 ? -21.266 9.422 8.203 1 87 368 GLU B N 1
ATOM 5887 C CA . GLU B 1 368 ? -22.609 8.875 8.102 1 87 368 GLU B CA 1
ATOM 5888 C C . GLU B 1 368 ? -22.688 7.762 7.051 1 87 368 GLU B C 1
ATOM 5890 O O . GLU B 1 368 ? -23.312 6.723 7.281 1 87 368 GLU B O 1
ATOM 5895 N N . ARG B 1 369 ? -22.094 7.977 5.926 1 86.44 369 ARG B N 1
ATOM 5896 C CA . ARG B 1 369 ? -22.078 6.984 4.855 1 86.44 369 ARG B CA 1
ATOM 5897 C C . ARG B 1 369 ? -21.406 5.695 5.32 1 86.44 369 ARG B C 1
ATOM 5899 O O . ARG B 1 369 ? -21.781 4.605 4.891 1 86.44 369 ARG B O 1
ATOM 5906 N N . ARG B 1 370 ? -20.484 5.844 6.188 1 89.12 370 ARG B N 1
ATOM 5907 C CA . ARG B 1 370 ? -19.75 4.695 6.707 1 89.12 370 ARG B CA 1
ATOM 5908 C C . ARG B 1 370 ? -20.531 4.008 7.824 1 89.12 370 ARG B C 1
ATOM 5910 O O . ARG B 1 370 ? -20.125 2.951 8.312 1 89.12 370 ARG B O 1
ATOM 5917 N N . GLY B 1 371 ? -21.531 4.633 8.305 1 83.94 371 GLY B N 1
ATOM 5918 C CA . GLY B 1 371 ? -22.312 4.074 9.398 1 83.94 371 GLY B CA 1
ATOM 5919 C C . GLY B 1 371 ? -21.656 4.254 10.758 1 83.94 371 GLY B C 1
ATOM 5920 O O . GLY B 1 371 ? -21.922 3.484 11.68 1 83.94 371 GLY B O 1
ATOM 5921 N N . ASN B 1 372 ? -20.766 5.16 10.875 1 81.12 372 ASN B N 1
ATOM 5922 C CA . ASN B 1 372 ? -20.016 5.348 12.117 1 81.12 372 ASN B CA 1
ATOM 5923 C C . ASN B 1 372 ? -20.656 6.414 13 1 81.12 372 ASN B C 1
ATOM 5925 O O . ASN B 1 372 ? -20.031 6.91 13.938 1 81.12 372 ASN B O 1
ATOM 5929 N N . ILE B 1 373 ? -21.719 7.023 12.656 1 79.62 373 ILE B N 1
ATOM 5930 C CA . ILE B 1 373 ? -22.328 8.062 13.469 1 79.62 373 ILE B CA 1
ATOM 5931 C C . ILE B 1 373 ? -23.531 7.496 14.211 1 79.62 373 ILE B C 1
ATOM 5933 O O . ILE B 1 373 ? -24.203 6.578 13.719 1 79.62 373 ILE B O 1
#

Foldseek 3Di:
DPPDFDQDDDDLDDFQADFDAWQAWEKQAADQVVVVVCCQLQAQWWFWKWFDVVLPDQFKIWTWTDDANYIYIYMYTPDCPDPSNVQCVQQNMATQEGETEGADQQSLQVQLVVLPWAFDFHWDWDDDPQGIKIWGWTDAWDNHIYIYIHDPRGDARRGPSMHTDDDDTDGHHLFWHFWQAWEKQAADQVVRLVSCCRRRVWDWRTWDDQVLADDQFFGKIWTWTAGSVRRYIYIYIHGDDGNADALSNLQCVNRVGMDTQEIEIEGACVLSSLVSSVVSPFAFQAFDPVLLPCQCVQANDDPDDSVSCNVSRWDKDADPQGMKIKTKTQAPTPRRRYIYMYMYDDGDSDDGSVVSNRVRVRSVVVCVVVVND/DPPDFDQDDDDLPDFQADFDAWQAWEKQAADQVVVVVCCQLQAQWWFWKWFDVVLPDQFKIWTWTDDANYTYIYMYTPDCPDPSNVQCVQQNMATQEGETEGADQQSLQVQLVVLPWAFDFHWDWDDDPQGIKIWGWTDAWDNHIYIYIHGPRGDARRGPSMHTDDDDTDGHHLFWHFWQAWEKQAADQVVRLVSCCRRRVWDWRTWDDQVLADDQFFGKIWTWTAGSVRRYIYIYIHGDDGNADALSNLQCVNRVGMHTQEIEIEGACVLSSLVSSVVSPFAFQAFDPVLLPCQCVQANDDPDDSVSCNVSRWDKDADPQGMKIKTKTQAPTPRRRYIYMYMYDDGDSDDGSVVSNRVRVRSVVVCVVVVND

Radius of gyration: 27.93 Å; Cα contacts (8 Å, |Δi|>4): 1843; chains: 2; bounding box: 62×82×66 Å

Sequence (746 aa):
MAKDVTEVTQEMVEDIFPVESFHHLELYVGNAKQSAYYFCHAFGFEIKAYRGLETGSRERVSYVLEQGVIRLVITGSLTNETDIAEFVKLHGEGTKDIGLEVSDIDKAYYGAVERGGTGIREPWTEKDENGTVKKAIIGTYGDVIHTLVENVDYEGAFLPGYEPYDGPSKSKSIGLVGIDHVVGNVERMDEWTSYYEKVFGFNVLKHFDDENISTDYSALMSKVMTNGSGRIKFPINEPAEGKRKSQIQEYLDFHNGPGVQHLAVLTNDIISTVHALHENGVEFLQTPATYYEDLAARVGDIDEDVQRLQELNILVDRDDEGYLLQIFTKPVVDRPTLFIEIIQRKGARGFGEGNFKALFESIEREQERRGNIMAKDVTEVTQEMVEDIFPVESFHHLELYVGNAKQSAYYFCHAFGFEIKAYRGLETGSRERVSYVLEQGVIRLVITGSLTNETDIAEFVKLHGEGTKDIGLEVSDIDKAYYGAVERGGTGIREPWTEKDENGTVKKAIIGTYGDVIHTLVENVDYEGAFLPGYEPYDGPSKSKSIGLVGIDHVVGNVERMDEWTSYYEKVFGFNVLKHFDDENISTDYSALMSKVMTNGSGRIKFPINEPAEGKRKSQIQEYLDFHNGPGVQHLAVLTNDIISTVHALHENGVEFLQTPATYYEDLAARVGDIDEDVQRLQELNILVDRDDEGYLLQIFTKPVVDRPTLFIEIIQRKGARGFGEGNFKALFESIEREQERRGNI

pLDDT: mean 92.21, std 11.76, range [20.25, 98.94]